Protein AF-A0A0W0R304-F1 (afdb_monomer_lite)

Organism: NCBI:txid45056

Foldseek 3Di:
DFAAAFLLNLLLLLVLLVVVLVVCVVVVNLALVVSLVSSVVVVCVLCVVDPPPRHDPVNVVLSNVLSVLQSCQFPNNVVDDPVPDDLVVLDDDPPPPPPVPDPPDDDDDDSSVVSVPPDDDDDDDDDDDDDDDDDDDDDDDDPPCCVVVVVVVVVVVVVVLVVLLVVLVVLVVVLLVVLVVCCVLVQPVVLSVVLVVLLVVLLVVLLVVLVVPQLVVQLVVCVVVVPPCSNVRSVVVSNSRSSNRSSVSSVVVLVVSQVVQLVVCVRALDSSRRRLLDQDPVLCVQCVVVQFAVSLLSSLSSLLVVLLPDDDDDPDPPPPNVVSNVVSSVVNSCSSNVVDQWDDRPSTIRGGGHDPPPPPPPPPPPPPPPPPPPDVPPDPDDDDDDPPDDD

Sequence (391 aa):
MAGKLTDKQYKDLYYGLLRHYQYCRERGINEYWQIRQELFAAVNTLLGERRFPGIKETEYANLYNAVEVFAKATPAGRTLKEETMPSSMLSYQPVTSSVQINNYYQSSLSRWDDFIFFTPRPIPYYPPVVVIDRSSNTSNDDKKKNDMFASLAILGLVLFAVAATGIAVYYLLKEISHNMERFTYNEGWFQAATSMCSMAAFAFASSWFCSAFLTSPLSTLAISLGMANPLSAAMFGVVCCSILGTAAATFIFTLIQQKMLKNSNPDALDANDPYRYIISPSQEEALEEKRINPVAVKLAIIALRAEMSEEQPMHRLWSWRTQVTKKNMDTIRKLKSGDLDEVKVGDLSFDCRKYDVVSSYTAYPAAYGQPPAYNPYSVPSAPPADSRFGI

Radius of gyration: 33.99 Å; chains: 1; bounding box: 77×42×149 Å

pLDDT: mean 71.1, std 19.63, range [30.75, 94.38]

Structure (mmCIF, N/CA/C/O backbone):
data_AF-A0A0W0R304-F1
#
_entry.id   AF-A0A0W0R304-F1
#
loop_
_atom_site.group_PDB
_atom_site.id
_atom_site.type_symbol
_atom_site.label_atom_id
_atom_site.label_alt_id
_atom_site.label_comp_id
_atom_site.label_asym_id
_atom_site.label_entity_id
_atom_site.label_seq_id
_atom_site.pdbx_PDB_ins_code
_atom_site.Cartn_x
_atom_site.Cartn_y
_atom_site.Cartn_z
_atom_site.occupancy
_atom_site.B_iso_or_equiv
_atom_site.auth_seq_id
_atom_site.auth_comp_id
_atom_site.auth_asym_id
_atom_site.auth_atom_id
_atom_site.pdbx_PDB_model_num
ATOM 1 N N . MET A 1 1 ? -3.200 21.854 13.510 1.00 39.00 1 MET A N 1
ATOM 2 C CA . MET A 1 1 ? -4.370 20.960 13.624 1.00 39.00 1 MET A CA 1
ATOM 3 C C . MET A 1 1 ? -4.231 20.190 14.923 1.00 39.00 1 MET A C 1
ATOM 5 O O . MET A 1 1 ? -3.388 19.313 15.000 1.00 39.00 1 MET A O 1
ATOM 9 N N . ALA A 1 2 ? -4.954 20.584 15.969 1.00 41.62 2 ALA A N 1
ATOM 10 C CA . ALA A 1 2 ? -4.955 19.879 17.249 1.00 41.62 2 ALA A CA 1
ATOM 11 C C . ALA A 1 2 ? -6.362 19.314 17.481 1.00 41.62 2 ALA A C 1
ATOM 13 O O . ALA A 1 2 ? -7.338 20.063 17.369 1.00 41.62 2 ALA A O 1
ATOM 14 N N . GLY A 1 3 ? -6.465 18.015 17.782 1.00 61.50 3 GLY A N 1
ATOM 15 C CA . GLY A 1 3 ? -7.657 17.477 18.436 1.00 61.50 3 GLY A CA 1
ATOM 16 C C . GLY A 1 3 ? -8.432 16.315 17.818 1.00 61.50 3 GLY A C 1
ATOM 17 O O . GLY A 1 3 ? -9.487 16.059 18.377 1.00 61.50 3 GLY A O 1
ATOM 18 N N . LYS A 1 4 ? -7.998 15.642 16.740 1.00 75.75 4 LYS A N 1
ATOM 19 C CA . LYS A 1 4 ? -8.629 14.394 16.236 1.00 75.75 4 LYS A CA 1
ATOM 20 C C . LYS A 1 4 ? -7.589 13.274 16.202 1.00 75.75 4 LYS A C 1
ATOM 22 O O . LYS A 1 4 ? -6.430 13.553 15.892 1.00 75.75 4 LYS A O 1
ATOM 27 N N . LEU A 1 5 ? -7.988 12.045 16.533 1.00 76.12 5 LEU A N 1
ATOM 28 C CA . LEU A 1 5 ? -7.108 10.880 16.405 1.00 76.12 5 LEU A CA 1
ATOM 29 C C . LEU A 1 5 ? -6.741 10.649 14.939 1.00 76.12 5 LEU A C 1
ATOM 31 O O . LEU A 1 5 ? -7.616 10.649 14.069 1.00 76.12 5 LEU A O 1
ATOM 35 N N . THR A 1 6 ? -5.454 10.454 14.670 1.00 81.06 6 THR A N 1
ATOM 36 C CA . THR A 1 6 ? -4.971 10.148 13.321 1.00 81.06 6 THR A CA 1
ATOM 37 C C . THR A 1 6 ? -5.108 8.661 13.008 1.00 81.06 6 THR A C 1
ATOM 39 O O . THR A 1 6 ? -5.156 7.821 13.908 1.00 81.06 6 THR A O 1
ATOM 42 N N . ASP A 1 7 ? -5.144 8.298 11.726 1.00 81.19 7 ASP A N 1
ATOM 43 C CA . ASP A 1 7 ? -5.278 6.892 11.324 1.00 81.19 7 ASP A CA 1
ATOM 44 C C . ASP A 1 7 ? -4.073 6.052 11.766 1.00 81.19 7 ASP A C 1
ATOM 46 O O . ASP A 1 7 ? -4.224 4.883 12.120 1.00 81.19 7 ASP A O 1
ATOM 50 N N . LYS A 1 8 ? -2.881 6.658 11.835 1.00 80.12 8 LYS A N 1
ATOM 51 C CA . LYS A 1 8 ? -1.712 6.041 12.467 1.00 80.12 8 LYS A CA 1
ATOM 52 C C . LYS A 1 8 ? -1.945 5.744 13.951 1.00 80.12 8 LYS A C 1
ATOM 54 O O . LYS A 1 8 ? -1.599 4.663 14.402 1.00 80.12 8 LYS A O 1
ATOM 59 N N . GLN A 1 9 ? -2.572 6.646 14.700 1.00 82.00 9 GLN A N 1
ATOM 60 C CA . GLN A 1 9 ? -2.874 6.413 16.117 1.00 82.00 9 GLN A CA 1
ATOM 61 C C . GLN A 1 9 ? -3.903 5.292 16.310 1.00 82.00 9 GLN A C 1
ATOM 63 O O . GLN A 1 9 ? -3.750 4.477 17.215 1.00 82.00 9 GLN A O 1
ATOM 68 N N . TYR A 1 10 ? -4.914 5.200 15.437 1.00 83.06 10 TYR A N 1
ATOM 69 C CA . TYR A 1 10 ? -5.845 4.064 15.425 1.00 83.06 10 TYR A CA 1
ATOM 70 C C . TYR A 1 10 ? -5.152 2.749 15.067 1.00 83.06 10 TYR A C 1
ATOM 72 O O . TYR A 1 10 ? -5.450 1.711 15.655 1.00 83.06 10 TYR A O 1
ATOM 80 N N . LYS A 1 11 ? -4.223 2.787 14.108 1.00 82.81 11 LYS A N 1
ATOM 81 C CA . LYS A 1 11 ? -3.404 1.636 13.729 1.00 82.81 11 LYS A CA 1
ATOM 82 C C . LYS A 1 11 ? -2.569 1.145 14.890 1.00 82.81 11 LYS A C 1
ATOM 84 O O . LYS A 1 11 ? -2.588 -0.050 15.166 1.00 82.81 11 LYS A O 1
ATOM 89 N N . ASP A 1 12 ? -1.855 2.064 15.532 1.00 80.50 12 ASP A N 1
ATOM 90 C CA . ASP A 1 12 ? -1.048 1.764 16.697 1.00 80.50 12 ASP A CA 1
ATOM 91 C C . ASP A 1 12 ? -1.978 1.147 17.736 1.00 80.50 12 ASP A C 1
ATOM 93 O O . ASP A 1 12 ? -1.832 -0.044 17.965 1.00 80.50 12 ASP A O 1
ATOM 97 N N . LEU A 1 13 ? -3.041 1.840 18.179 1.00 83.12 13 LEU A N 1
ATOM 98 C CA . LEU A 1 13 ? -4.051 1.318 19.116 1.00 83.12 13 LEU A CA 1
ATOM 99 C C . LEU A 1 13 ? -4.491 -0.124 18.803 1.00 83.12 13 LEU A C 1
ATOM 101 O O . LEU A 1 13 ? -4.466 -0.987 19.680 1.00 83.12 13 LEU A O 1
ATOM 105 N N . TYR A 1 14 ? -4.865 -0.404 17.555 1.00 86.00 14 TYR A N 1
ATOM 106 C CA . TYR A 1 14 ? -5.278 -1.737 17.128 1.00 86.00 14 TYR A CA 1
ATOM 107 C C . TYR A 1 14 ? -4.203 -2.801 17.383 1.00 86.00 14 TYR A C 1
ATOM 109 O O . TYR A 1 14 ? -4.509 -3.849 17.948 1.00 86.00 14 TYR A O 1
ATOM 117 N N . TYR A 1 15 ? -2.946 -2.556 16.999 1.00 82.19 15 TYR A N 1
ATOM 118 C CA . TYR A 1 15 ? -1.880 -3.555 17.142 1.00 82.19 15 TYR A CA 1
ATOM 119 C C . TYR A 1 15 ? -1.587 -3.915 18.599 1.00 82.19 15 TYR A C 1
ATOM 121 O O . TYR A 1 15 ? -1.247 -5.056 18.902 1.00 82.19 15 TYR A O 1
ATOM 129 N N . GLY A 1 16 ? -1.738 -2.969 19.516 1.00 78.38 16 GLY A N 1
ATOM 130 C CA . GLY A 1 16 ? -1.490 -3.199 20.940 1.00 78.38 16 GLY A CA 1
ATOM 131 C C . GLY A 1 16 ? -2.680 -3.846 21.618 1.00 78.38 16 GLY A C 1
ATOM 132 O O . GLY A 1 16 ? -2.467 -4.736 22.433 1.00 78.38 16 GLY A O 1
ATOM 133 N N . LEU A 1 17 ? -3.913 -3.509 21.217 1.00 84.75 17 LEU A N 1
ATOM 134 C CA . LEU A 1 17 ? -5.094 -4.279 21.617 1.00 84.75 17 LEU A CA 1
ATOM 135 C C . LEU A 1 17 ? -4.981 -5.730 21.137 1.00 84.75 17 LEU A C 1
ATOM 137 O O . LEU A 1 17 ? -5.192 -6.650 21.922 1.00 84.75 17 LEU A O 1
ATOM 141 N N . LEU A 1 18 ? -4.570 -5.943 19.882 1.00 85.94 18 LEU A N 1
ATOM 142 C CA . LEU A 1 18 ? -4.352 -7.271 19.312 1.00 85.94 18 LEU A CA 1
ATOM 143 C C . LEU A 1 18 ? -3.299 -8.061 20.086 1.00 85.94 18 LEU A C 1
ATOM 145 O O . LEU A 1 18 ? -3.546 -9.207 20.458 1.00 85.94 18 LEU A O 1
ATOM 149 N N . ARG A 1 19 ? -2.152 -7.445 20.372 1.00 82.06 19 ARG A N 1
ATOM 150 C CA . ARG A 1 19 ? -1.084 -8.086 21.139 1.00 82.06 19 ARG A CA 1
ATOM 151 C C . ARG A 1 19 ? -1.504 -8.394 22.572 1.00 82.06 19 ARG A C 1
ATOM 153 O O . ARG A 1 19 ? -1.221 -9.478 23.071 1.00 82.06 19 ARG A O 1
ATOM 160 N N . HIS A 1 20 ? -2.185 -7.462 23.235 1.00 81.00 20 HIS A N 1
ATOM 161 C CA . HIS A 1 20 ? -2.658 -7.668 24.600 1.00 81.00 20 HIS A CA 1
ATOM 162 C C . HIS A 1 20 ? -3.714 -8.776 24.655 1.00 81.00 20 HIS A C 1
ATOM 164 O O . HIS A 1 20 ? -3.663 -9.639 25.522 1.00 81.00 20 HIS A O 1
ATOM 170 N N . TYR A 1 21 ? -4.609 -8.831 23.669 1.00 85.12 21 TYR A N 1
ATOM 171 C CA . TYR A 1 21 ? -5.556 -9.928 23.513 1.00 85.12 21 TYR A CA 1
ATOM 172 C C . TYR A 1 21 ? -4.865 -11.282 23.282 1.00 85.12 21 TYR A C 1
ATOM 174 O O . TYR A 1 21 ? -5.250 -12.274 23.902 1.00 85.12 21 TYR A O 1
ATOM 182 N N . GLN A 1 22 ? -3.827 -11.341 22.440 1.00 85.44 22 GLN A N 1
ATOM 183 C CA . GLN A 1 22 ? -3.019 -12.556 22.264 1.00 85.44 22 GLN A CA 1
ATOM 184 C C . GLN A 1 22 ? -2.382 -12.996 23.590 1.00 85.44 22 GLN A C 1
ATOM 186 O O . GLN A 1 22 ? -2.481 -14.165 23.953 1.00 85.44 22 GLN A O 1
ATOM 191 N N . TYR A 1 23 ? -1.845 -12.053 24.366 1.00 82.19 23 TYR A N 1
ATOM 192 C CA . TYR A 1 23 ? -1.309 -12.318 25.702 1.00 82.19 23 TYR A CA 1
ATOM 193 C C . TYR A 1 23 ? -2.379 -12.822 26.691 1.00 82.19 23 TYR A C 1
ATOM 195 O O . TYR A 1 23 ? -2.139 -13.769 27.442 1.00 82.19 23 TYR A O 1
ATOM 203 N N . CYS A 1 24 ? -3.591 -12.256 26.673 1.00 80.31 24 CYS A N 1
ATOM 204 C CA . CYS A 1 24 ? -4.723 -12.770 27.451 1.00 80.31 24 CYS A CA 1
ATOM 205 C C . CYS A 1 24 ? -5.043 -14.227 27.079 1.00 80.31 24 CYS A C 1
ATOM 207 O O . CYS A 1 24 ? -5.206 -15.060 27.973 1.00 80.31 24 CYS A O 1
ATOM 209 N N . ARG A 1 25 ? -5.064 -14.561 25.779 1.00 84.56 25 ARG A N 1
ATOM 210 C CA . ARG A 1 25 ? -5.279 -15.943 25.314 1.00 84.56 25 ARG A CA 1
ATOM 211 C C . ARG A 1 25 ? -4.181 -16.893 25.781 1.00 84.56 25 ARG A C 1
ATOM 213 O O . ARG A 1 25 ? -4.497 -18.000 26.206 1.00 84.56 25 ARG A O 1
ATOM 220 N N . GLU A 1 26 ? -2.918 -16.475 25.730 1.00 84.50 26 GLU A N 1
ATOM 221 C CA . GLU A 1 26 ? -1.780 -17.270 26.218 1.00 84.50 26 GLU A CA 1
ATOM 222 C C . GLU A 1 26 ? -1.881 -17.559 27.724 1.00 84.50 26 GLU A C 1
ATOM 224 O O . GLU A 1 26 ? -1.523 -18.646 28.172 1.00 84.50 26 GLU A O 1
ATOM 229 N N . ARG A 1 27 ? -2.452 -16.629 28.502 1.00 84.19 27 ARG A N 1
ATOM 230 C CA . ARG A 1 27 ? -2.769 -16.816 29.931 1.00 84.19 27 ARG A CA 1
ATOM 231 C C . ARG A 1 27 ? -4.018 -17.668 30.189 1.00 84.19 27 ARG A C 1
ATOM 233 O O . ARG A 1 27 ? -4.353 -17.903 31.347 1.00 84.19 27 ARG A O 1
ATOM 240 N N . GLY A 1 28 ? -4.720 -18.112 29.146 1.00 85.62 28 GLY A N 1
ATOM 241 C CA . GLY A 1 28 ? -5.970 -18.867 29.260 1.00 85.62 28 GLY A CA 1
ATOM 242 C C . GLY A 1 28 ? -7.202 -18.014 29.583 1.00 85.62 28 GLY A C 1
ATOM 243 O O . GLY A 1 28 ? -8.251 -18.566 29.916 1.00 85.62 28 GLY A O 1
ATOM 244 N N . ILE A 1 29 ? -7.107 -16.685 29.475 1.00 82.38 29 ILE A N 1
ATOM 245 C CA . ILE A 1 29 ? -8.238 -15.772 29.664 1.00 82.38 29 ILE A CA 1
ATOM 246 C C . ILE A 1 29 ? -9.095 -15.812 28.394 1.00 82.38 29 ILE A C 1
ATOM 248 O O . ILE A 1 29 ? -8.733 -15.238 27.369 1.00 82.38 29 ILE A O 1
ATOM 252 N N . ASN A 1 30 ? -10.236 -16.498 28.469 1.00 82.88 30 ASN A N 1
ATOM 253 C CA . ASN A 1 30 ? -11.151 -16.684 27.335 1.00 82.88 30 ASN A CA 1
ATOM 254 C C . ASN A 1 30 ? -12.531 -16.045 27.551 1.00 82.88 30 ASN A C 1
ATOM 256 O O . ASN A 1 30 ? -13.340 -16.004 26.626 1.00 82.88 30 ASN A O 1
ATOM 260 N N . GLU A 1 31 ? -12.819 -15.553 28.756 1.00 83.06 31 GLU A N 1
ATOM 261 C CA . GLU A 1 31 ? -14.083 -14.881 29.046 1.00 83.06 31 GLU A CA 1
ATOM 262 C C . GLU A 1 31 ? -14.067 -13.441 28.539 1.00 83.06 31 GLU A C 1
ATOM 264 O O . GLU A 1 31 ? -13.150 -12.671 28.832 1.00 83.06 31 GLU A O 1
ATOM 269 N N . TYR A 1 32 ? -15.130 -13.052 27.833 1.00 84.69 32 TYR A N 1
ATOM 270 C CA . TYR A 1 32 ? -15.265 -11.710 27.269 1.00 84.69 32 TYR A CA 1
ATOM 271 C C . TYR A 1 32 ? -15.071 -10.605 28.308 1.00 84.69 32 TYR A C 1
ATOM 273 O O . TYR A 1 32 ? -14.347 -9.649 28.052 1.00 84.69 32 TYR A O 1
ATOM 281 N N . TRP A 1 33 ? -15.689 -10.731 29.487 1.00 82.12 33 TRP A N 1
ATOM 282 C CA . TRP A 1 33 ? -15.640 -9.690 30.515 1.00 82.12 33 TRP A CA 1
ATOM 283 C C . TRP A 1 33 ? -14.225 -9.453 31.039 1.00 82.12 33 TRP A C 1
ATOM 285 O O . TRP A 1 33 ? -13.836 -8.304 31.235 1.00 82.12 33 TRP A O 1
ATOM 295 N N . GLN A 1 34 ? -13.448 -10.524 31.201 1.00 79.69 34 GLN A N 1
ATOM 296 C CA . GLN A 1 34 ? -12.060 -10.448 31.649 1.00 79.69 34 GLN A CA 1
ATOM 297 C C . GLN A 1 34 ? -11.173 -9.825 30.564 1.00 79.69 34 GLN A C 1
ATOM 299 O O . GLN A 1 34 ? -10.414 -8.903 30.849 1.00 79.69 34 GLN A O 1
ATOM 304 N N . ILE A 1 35 ? -11.340 -10.252 29.304 1.00 80.56 35 ILE A N 1
ATOM 305 C CA . ILE A 1 35 ? -10.629 -9.675 28.150 1.00 80.56 35 ILE A CA 1
ATOM 306 C C . ILE A 1 35 ? -10.948 -8.183 28.021 1.00 80.56 35 ILE A C 1
ATOM 308 O O . ILE A 1 35 ? -10.048 -7.359 27.894 1.00 80.56 35 ILE A O 1
ATOM 312 N N . ARG A 1 36 ? -12.231 -7.815 28.089 1.00 84.06 36 ARG A N 1
ATOM 313 C CA . ARG A 1 36 ? -12.685 -6.427 28.011 1.00 84.06 36 ARG A CA 1
ATOM 314 C C . ARG A 1 36 ? -12.070 -5.588 29.128 1.00 84.06 36 ARG A C 1
ATOM 316 O O . ARG A 1 36 ? -11.518 -4.533 28.841 1.00 84.06 36 ARG A O 1
ATOM 323 N N . GLN A 1 37 ? -12.149 -6.033 30.381 1.00 80.69 37 GLN A N 1
ATOM 324 C CA . GLN A 1 37 ? -11.593 -5.285 31.513 1.00 80.69 37 GLN A CA 1
ATOM 325 C C . GLN A 1 37 ? -10.078 -5.091 31.399 1.00 80.69 37 GLN A C 1
ATOM 327 O O . GLN A 1 37 ? -9.621 -3.969 31.591 1.00 80.69 37 GLN A O 1
ATOM 332 N N . GLU A 1 38 ? -9.322 -6.131 31.034 1.00 79.75 38 GLU A N 1
ATOM 333 C CA . GLU A 1 38 ? -7.867 -6.048 30.821 1.00 79.75 38 GLU A CA 1
ATOM 334 C C . GLU A 1 38 ? -7.526 -5.054 29.693 1.00 79.75 38 GLU A C 1
ATOM 336 O O . GLU A 1 38 ? -6.700 -4.160 29.878 1.00 79.75 38 GLU A O 1
ATOM 341 N N . LEU A 1 39 ? -8.237 -5.107 28.557 1.00 82.50 39 LEU A N 1
ATOM 342 C CA . LEU A 1 39 ? -8.038 -4.165 27.446 1.00 82.50 39 LEU A CA 1
ATOM 343 C C . LEU A 1 39 ? -8.377 -2.715 27.835 1.00 82.50 39 LEU A C 1
ATOM 345 O O . LEU A 1 39 ? -7.619 -1.795 27.523 1.00 82.50 39 LEU A O 1
ATOM 349 N N . PHE A 1 40 ? -9.493 -2.491 28.534 1.00 80.62 40 PHE A N 1
ATOM 350 C CA . PHE A 1 40 ? -9.871 -1.160 29.022 1.00 80.62 40 PHE A CA 1
ATOM 351 C C . PHE A 1 40 ? -8.887 -0.638 30.074 1.00 80.62 40 PHE A C 1
ATOM 353 O O . PHE A 1 40 ? -8.553 0.546 30.053 1.00 80.62 40 PHE A O 1
ATOM 360 N N . ALA A 1 41 ? -8.409 -1.498 30.976 1.00 75.12 41 ALA A N 1
ATOM 361 C CA . ALA A 1 41 ? -7.401 -1.144 31.967 1.00 75.12 41 ALA A CA 1
ATOM 362 C C . ALA A 1 41 ? -6.084 -0.752 31.291 1.00 75.12 41 ALA A C 1
ATOM 364 O O . ALA A 1 41 ? -5.536 0.293 31.627 1.00 75.12 41 ALA A O 1
ATOM 365 N N . ALA A 1 42 ? -5.634 -1.517 30.291 1.00 75.62 42 ALA A N 1
ATOM 366 C CA . ALA A 1 42 ? -4.435 -1.216 29.513 1.00 75.62 42 ALA A CA 1
ATOM 367 C C . ALA A 1 42 ? -4.534 0.136 28.786 1.00 75.62 42 ALA A C 1
ATOM 369 O O . ALA A 1 42 ? -3.584 0.914 28.782 1.00 75.62 42 ALA A O 1
ATOM 370 N N . VAL A 1 43 ? -5.690 0.464 28.204 1.00 77.19 43 VAL A N 1
ATOM 371 C CA . VAL A 1 43 ? -5.892 1.781 27.580 1.00 77.19 43 VAL A CA 1
ATOM 372 C C . VAL A 1 43 ? -5.984 2.891 28.632 1.00 77.19 43 VAL A C 1
ATOM 374 O O . VAL A 1 43 ? -5.417 3.965 28.442 1.00 77.19 43 VAL A O 1
ATOM 377 N N . ASN A 1 44 ? -6.634 2.650 29.771 1.00 72.31 44 ASN A N 1
ATOM 378 C CA . ASN A 1 44 ? -6.748 3.635 30.847 1.00 72.31 44 ASN A CA 1
ATOM 379 C C . ASN A 1 44 ? -5.419 3.942 31.536 1.00 72.31 44 ASN A C 1
ATOM 381 O O . ASN A 1 44 ? -5.197 5.095 31.888 1.00 72.31 44 ASN A O 1
ATOM 385 N N . THR A 1 45 ? -4.531 2.966 31.727 1.00 68.25 45 THR A N 1
ATOM 386 C CA . THR A 1 45 ? -3.189 3.221 32.272 1.00 68.25 45 THR A CA 1
ATOM 387 C C . THR A 1 45 ? -2.371 4.082 31.314 1.00 68.25 45 THR A C 1
ATOM 389 O O . THR A 1 45 ? -1.778 5.073 31.740 1.00 68.25 45 THR A O 1
ATOM 392 N N . LEU A 1 46 ? -2.448 3.804 30.009 1.00 63.53 46 LEU A N 1
ATOM 393 C CA . LEU A 1 46 ? -1.819 4.625 28.970 1.00 63.53 46 LEU A CA 1
ATOM 394 C C . LEU A 1 46 ? -2.356 6.067 28.951 1.00 63.53 46 LEU A C 1
ATOM 396 O 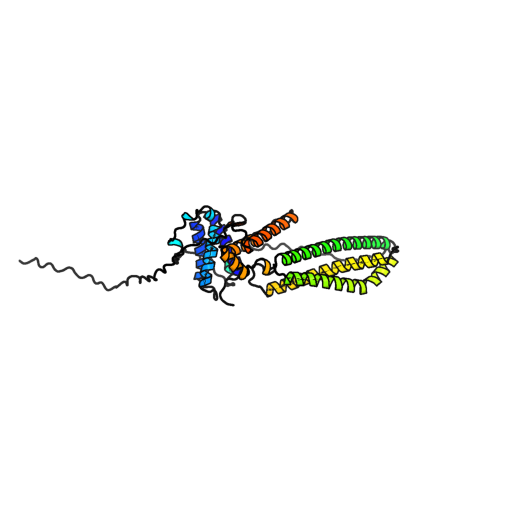O . LEU A 1 46 ? -1.586 7.017 28.814 1.00 63.53 46 LEU A O 1
ATOM 400 N N . LEU A 1 47 ? -3.671 6.248 29.109 1.00 65.69 47 LEU A N 1
ATOM 401 C CA . LEU A 1 47 ? -4.309 7.571 29.123 1.00 65.69 47 LEU A CA 1
ATOM 402 C C . LEU A 1 47 ? -4.124 8.316 30.456 1.00 65.69 47 LEU A C 1
ATOM 404 O O . LEU A 1 47 ? -4.054 9.548 30.470 1.00 65.69 47 LEU A O 1
ATOM 408 N N . GLY A 1 48 ? -4.075 7.580 31.568 1.00 51.75 48 GLY A N 1
ATOM 409 C CA . GLY A 1 48 ? -4.067 8.087 32.938 1.00 51.75 48 GLY A CA 1
ATOM 410 C C . GLY A 1 48 ? -2.711 8.618 33.386 1.00 51.75 48 GLY A C 1
ATOM 411 O O . GLY A 1 48 ? -2.662 9.618 34.099 1.00 51.75 48 GLY A O 1
ATOM 412 N N . GLU A 1 49 ? -1.609 8.021 32.926 1.00 49.84 49 GLU A N 1
ATOM 413 C CA . GLU A 1 49 ? -0.273 8.508 33.281 1.00 49.84 49 GLU A CA 1
ATOM 414 C C . GLU A 1 49 ? 0.091 9.801 32.540 1.00 49.84 49 GLU A C 1
ATOM 416 O O . GLU A 1 49 ? 0.775 10.660 33.103 1.00 49.84 49 GLU A O 1
ATOM 421 N N . ARG A 1 50 ? -0.376 9.986 31.294 1.00 48.31 50 ARG A N 1
ATOM 422 C CA . ARG A 1 50 ? -0.160 11.206 30.496 1.00 48.31 50 ARG A CA 1
ATOM 423 C C . ARG A 1 50 ? -1.277 11.371 29.461 1.00 48.31 50 ARG A C 1
ATOM 425 O O . ARG A 1 50 ? -1.159 10.830 28.366 1.00 48.31 50 ARG A O 1
ATOM 432 N N . ARG A 1 51 ? -2.305 12.188 29.755 1.00 54.03 51 ARG A N 1
ATOM 433 C CA . ARG A 1 51 ? -3.275 12.673 28.744 1.00 54.03 51 ARG A CA 1
ATOM 434 C C . ARG A 1 51 ? -2.500 13.052 27.482 1.00 54.03 51 ARG A C 1
ATOM 436 O O . ARG A 1 51 ? -1.625 13.917 27.565 1.00 54.03 51 ARG A O 1
ATOM 443 N N . PHE A 1 52 ? -2.771 12.400 26.349 1.00 56.09 52 PHE A N 1
ATOM 444 C CA . PHE A 1 52 ? -2.086 12.704 25.093 1.00 56.09 52 PHE A CA 1
ATOM 445 C C . PHE A 1 52 ? -2.232 14.208 24.816 1.00 56.09 52 PHE A C 1
ATOM 447 O O . PHE A 1 52 ? -3.356 14.677 24.601 1.00 56.09 52 PHE A O 1
ATOM 454 N N . PRO A 1 53 ? -1.145 15.001 24.871 1.00 54.28 53 PRO A N 1
ATOM 455 C CA . PRO A 1 53 ? -1.284 16.440 24.744 1.00 54.28 53 PRO A CA 1
ATOM 456 C C . PRO A 1 53 ? -1.782 16.761 23.339 1.00 54.28 53 PRO A C 1
ATOM 458 O O . PRO A 1 53 ? -1.156 16.388 22.350 1.00 54.28 53 PRO A O 1
ATOM 461 N N . GLY A 1 54 ? -2.929 17.435 23.271 1.00 61.12 54 GLY A N 1
ATOM 462 C CA . GLY A 1 54 ? -3.558 17.844 22.018 1.00 61.12 54 GLY A CA 1
ATOM 463 C C . GLY A 1 54 ? -4.706 16.960 21.521 1.00 61.12 54 GLY A C 1
ATOM 464 O O . GLY A 1 54 ? -5.246 17.286 20.467 1.00 61.12 54 GLY A O 1
ATOM 465 N N . ILE A 1 55 ? -5.116 15.906 22.242 1.00 67.19 55 ILE A N 1
ATOM 466 C CA . ILE A 1 55 ? -6.360 15.162 21.955 1.00 67.19 55 ILE A CA 1
ATOM 467 C C . ILE A 1 55 ? -7.535 15.817 22.700 1.00 67.19 55 ILE A C 1
ATOM 469 O O . ILE A 1 55 ? -7.439 16.083 23.899 1.00 67.19 55 ILE A O 1
ATOM 473 N N . LYS A 1 56 ? -8.639 16.098 21.994 1.00 74.62 56 LYS A N 1
ATOM 474 C CA . LYS A 1 56 ? -9.858 16.676 22.588 1.00 74.62 56 LYS A CA 1
ATOM 475 C C . LYS A 1 56 ? -10.574 15.647 23.457 1.00 74.62 56 LYS A C 1
ATOM 477 O O . LYS A 1 56 ? -10.573 14.468 23.128 1.00 74.62 56 LYS A O 1
ATOM 482 N N . GLU A 1 57 ? -11.259 16.098 24.505 1.00 67.94 57 GLU A N 1
ATOM 483 C CA . GLU A 1 57 ? -12.069 15.229 25.378 1.00 67.94 57 GLU A CA 1
ATOM 484 C C . GLU A 1 57 ? -13.098 14.393 24.595 1.00 67.94 57 GLU A C 1
ATOM 486 O O . GLU A 1 57 ? -13.304 13.221 24.894 1.00 67.94 57 GLU A O 1
ATOM 491 N N . THR A 1 58 ? -13.647 14.947 23.512 1.00 70.75 58 THR A N 1
ATOM 492 C CA . THR A 1 58 ? -14.585 14.258 22.612 1.00 70.75 58 THR A CA 1
ATOM 493 C C . THR A 1 58 ? -13.981 13.046 21.897 1.00 70.75 58 THR A C 1
ATOM 495 O O . THR A 1 58 ? -14.703 12.118 21.555 1.00 70.75 58 THR A O 1
ATOM 498 N N . GLU A 1 59 ? -12.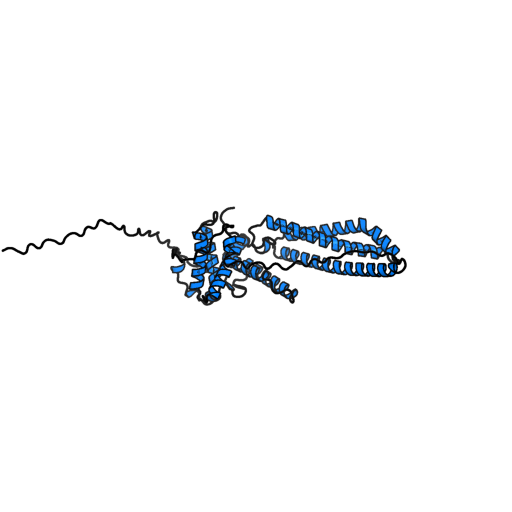663 13.010 21.690 1.00 77.81 59 GLU A N 1
ATOM 499 C CA . GLU A 1 59 ? -11.979 11.888 21.032 1.00 77.81 59 GLU A CA 1
ATOM 500 C C . GLU A 1 59 ? -11.689 10.723 21.984 1.00 77.81 59 GLU A C 1
ATOM 502 O O . GLU A 1 59 ? -11.479 9.599 21.533 1.00 77.81 59 GLU A O 1
ATOM 507 N N . TYR A 1 60 ? -11.718 10.943 23.303 1.00 75.38 60 TYR A N 1
ATOM 508 C CA . TYR A 1 60 ? -11.575 9.843 24.261 1.00 75.38 60 TYR A CA 1
ATOM 509 C C . TYR A 1 60 ? -12.762 8.881 24.163 1.00 75.38 60 TYR A C 1
ATOM 511 O O . TYR A 1 60 ? -12.577 7.670 24.251 1.00 75.38 60 TYR A O 1
ATOM 519 N N . ALA A 1 61 ? -13.964 9.394 23.879 1.00 76.31 61 ALA A N 1
ATOM 520 C CA . ALA A 1 61 ? -15.124 8.558 23.584 1.00 76.31 61 ALA A CA 1
ATOM 521 C C . ALA A 1 61 ? -14.878 7.643 22.369 1.00 76.31 61 ALA A C 1
ATOM 523 O O . ALA A 1 61 ? -15.246 6.470 22.402 1.00 76.31 61 ALA A O 1
ATOM 524 N N . ASN A 1 62 ? -14.183 8.137 21.336 1.00 79.88 62 ASN A N 1
ATOM 525 C CA . ASN A 1 62 ? -13.820 7.340 20.161 1.00 79.88 62 ASN A CA 1
ATOM 526 C C . ASN A 1 62 ? -12.790 6.248 20.491 1.00 79.88 62 ASN A C 1
ATOM 528 O O . ASN A 1 62 ? -12.899 5.143 19.964 1.00 79.88 62 ASN A O 1
ATOM 532 N N . LEU A 1 63 ? -11.831 6.516 21.389 1.00 79.88 63 LEU A N 1
ATOM 533 C CA . LEU A 1 63 ? -10.888 5.498 21.880 1.00 79.88 63 LEU A CA 1
ATOM 534 C C . LEU A 1 63 ? -11.609 4.379 22.625 1.00 79.88 63 LEU A C 1
ATOM 536 O O . LEU A 1 63 ? -11.386 3.208 22.337 1.00 79.88 63 LEU A O 1
ATOM 540 N N . TYR A 1 64 ? -12.500 4.724 23.553 1.00 81.81 64 TYR A N 1
ATOM 541 C CA . TYR A 1 64 ? -13.261 3.721 24.294 1.00 81.81 64 TYR A CA 1
ATOM 542 C C . TYR A 1 64 ? -14.196 2.924 23.387 1.00 81.81 64 TYR A C 1
ATOM 544 O O . TYR A 1 64 ? -14.283 1.705 23.522 1.00 81.81 64 TYR A O 1
ATOM 552 N N . ASN A 1 65 ? -14.829 3.585 22.415 1.00 82.12 65 ASN A N 1
ATOM 553 C CA . ASN A 1 65 ? -15.604 2.912 21.378 1.00 82.12 65 ASN A CA 1
ATOM 554 C C . ASN A 1 65 ? -14.724 1.941 20.569 1.00 82.12 65 ASN A C 1
ATOM 556 O O . ASN A 1 65 ? -15.123 0.810 20.324 1.00 82.12 65 ASN A O 1
ATOM 560 N N . ALA A 1 66 ? -13.495 2.330 20.217 1.00 84.75 66 ALA A N 1
ATOM 561 C CA . ALA A 1 66 ? -12.561 1.455 19.512 1.00 84.75 66 ALA A CA 1
ATOM 562 C C . ALA A 1 66 ? -12.191 0.202 20.331 1.00 84.75 66 ALA A C 1
ATOM 564 O O . ALA A 1 66 ? -12.167 -0.901 19.782 1.00 84.75 66 ALA A O 1
ATOM 565 N N . VAL A 1 67 ? -11.956 0.344 21.641 1.00 85.62 67 VAL A N 1
ATOM 566 C CA . VAL A 1 67 ? -11.703 -0.798 22.543 1.00 85.62 67 VAL A CA 1
ATOM 567 C C . VAL A 1 67 ? -12.918 -1.716 22.622 1.00 85.62 67 VAL A C 1
ATOM 569 O O . VAL A 1 67 ? -12.779 -2.933 22.528 1.00 85.62 67 VAL A O 1
ATOM 572 N N . GLU A 1 68 ? -14.110 -1.139 22.762 1.00 85.50 68 GLU A N 1
ATOM 573 C CA . GLU A 1 68 ? -15.366 -1.881 22.831 1.00 85.50 68 GLU A CA 1
ATOM 574 C C . GLU A 1 68 ? -15.612 -2.684 21.549 1.00 85.50 68 GLU A C 1
ATOM 576 O O . GLU A 1 68 ? -15.870 -3.887 21.606 1.00 85.50 68 GLU A O 1
ATOM 581 N N . VAL A 1 69 ? -15.467 -2.041 20.387 1.00 86.12 69 VAL A N 1
ATOM 582 C CA . VAL A 1 69 ? -15.588 -2.694 19.080 1.00 86.12 69 VAL A CA 1
ATOM 583 C C . VAL A 1 69 ? -14.572 -3.826 18.946 1.00 86.12 69 VAL A C 1
ATOM 585 O O . VAL A 1 69 ? -14.933 -4.928 18.533 1.00 86.12 69 VAL A O 1
ATOM 588 N N . PHE A 1 70 ? -13.314 -3.592 19.329 1.00 87.69 70 PHE A N 1
ATOM 589 C CA . PHE A 1 70 ? -12.283 -4.625 19.281 1.00 87.69 70 PHE A CA 1
ATOM 590 C C . PHE A 1 70 ? -12.632 -5.819 20.182 1.00 87.69 70 PHE A C 1
ATOM 592 O O . PHE A 1 70 ? -12.561 -6.966 19.743 1.00 87.69 70 PHE A O 1
ATOM 599 N N . ALA A 1 71 ? -13.055 -5.567 21.425 1.00 86.19 71 ALA A N 1
ATOM 600 C CA . ALA A 1 71 ? -13.435 -6.616 22.366 1.00 86.19 71 ALA A CA 1
ATOM 601 C C . ALA A 1 71 ? -14.615 -7.448 21.838 1.00 86.19 71 ALA A C 1
ATOM 603 O O . ALA A 1 71 ? -14.574 -8.678 21.909 1.00 86.19 71 ALA A O 1
ATOM 604 N N . LYS A 1 72 ? -15.638 -6.803 21.258 1.00 86.06 72 LYS A N 1
ATOM 605 C CA . LYS A 1 72 ? -16.775 -7.493 20.619 1.00 86.06 72 LYS A CA 1
ATOM 606 C C . LYS A 1 72 ? -16.348 -8.326 19.411 1.00 86.06 72 LYS A C 1
ATOM 608 O O . LYS A 1 72 ? -16.910 -9.395 19.189 1.00 86.06 72 LYS A O 1
ATOM 613 N N . ALA A 1 73 ? -15.324 -7.885 18.679 1.00 85.81 73 ALA A N 1
ATOM 614 C CA . ALA A 1 73 ? -14.835 -8.606 17.509 1.00 85.81 73 ALA A CA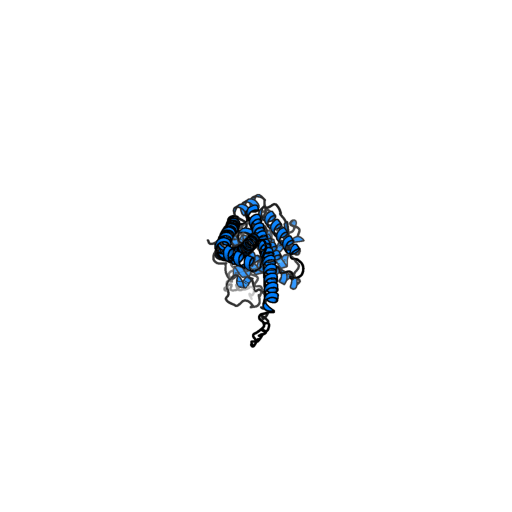 1
ATOM 615 C C . ALA A 1 73 ? -14.134 -9.937 17.839 1.00 85.81 73 ALA A C 1
ATOM 617 O O . ALA A 1 73 ? -14.026 -10.824 16.979 1.00 85.81 73 ALA A O 1
ATOM 618 N N . THR A 1 74 ? -13.676 -10.105 19.084 1.00 87.69 74 THR A N 1
ATOM 619 C CA . THR A 1 74 ? -13.069 -11.355 19.560 1.00 87.69 74 THR A CA 1
ATOM 620 C C . THR A 1 74 ? -14.073 -12.521 19.546 1.00 87.69 74 THR A C 1
ATOM 622 O O . THR A 1 74 ? -15.279 -12.302 19.664 1.00 87.69 74 THR A O 1
ATOM 625 N N . PRO A 1 75 ? -13.623 -13.787 19.449 1.00 85.62 75 PRO A N 1
ATOM 626 C CA . PRO A 1 75 ? -14.500 -14.957 19.531 1.00 85.62 75 PRO A CA 1
ATOM 627 C C . PRO A 1 75 ? -15.375 -14.970 20.790 1.00 85.62 75 PRO A C 1
ATOM 629 O O . PRO A 1 75 ? -16.537 -15.356 20.712 1.00 85.62 75 PRO A O 1
ATOM 632 N N . ALA A 1 76 ? -14.834 -14.511 21.924 1.00 82.75 76 ALA A N 1
ATOM 633 C CA . ALA A 1 76 ? -15.557 -14.404 23.188 1.00 82.75 76 ALA A CA 1
ATOM 634 C C . ALA A 1 76 ? -16.649 -13.321 23.156 1.00 82.75 76 ALA A C 1
ATOM 636 O O . ALA A 1 76 ? -17.690 -13.479 23.782 1.00 82.75 76 ALA A O 1
ATOM 637 N N . GLY A 1 77 ? -16.424 -12.229 22.421 1.00 78.81 77 GLY A N 1
ATOM 638 C CA . GLY A 1 77 ? -17.421 -11.177 22.226 1.00 78.81 77 GLY A CA 1
ATOM 639 C C . GLY A 1 77 ? -18.581 -11.610 21.336 1.00 78.81 77 GLY A C 1
ATOM 640 O O . GLY A 1 77 ? -19.725 -11.271 21.618 1.00 78.81 77 GLY A O 1
ATOM 641 N N . ARG A 1 78 ? -18.314 -12.427 20.313 1.00 78.81 78 ARG A N 1
ATOM 642 C CA . ARG A 1 78 ? -19.344 -12.900 19.371 1.00 78.81 78 ARG A CA 1
ATOM 643 C C . ARG A 1 78 ? -20.365 -13.856 19.972 1.00 78.81 78 ARG A C 1
ATOM 645 O O . ARG A 1 78 ? -21.464 -13.982 19.443 1.00 78.81 78 ARG A O 1
ATOM 652 N N . THR A 1 79 ? -19.999 -14.585 21.021 1.00 76.31 79 THR A N 1
ATOM 653 C CA . THR A 1 79 ? -20.916 -15.529 21.674 1.00 76.31 79 THR A CA 1
ATOM 654 C C . THR A 1 79 ? -21.915 -14.833 22.595 1.00 76.31 79 THR A C 1
ATOM 656 O O . THR A 1 79 ? -22.892 -15.459 23.009 1.00 76.31 79 THR A O 1
ATOM 659 N N . LEU A 1 80 ? -21.714 -13.546 22.897 1.00 71.69 80 LEU A N 1
ATOM 660 C CA . LEU A 1 80 ? -22.653 -12.761 23.687 1.00 71.69 80 LEU A CA 1
ATOM 661 C C . LEU A 1 80 ? -23.823 -12.302 22.822 1.00 71.69 80 LEU A C 1
ATOM 663 O O . LEU A 1 80 ? -23.649 -11.591 21.836 1.00 71.69 80 LEU A O 1
ATOM 667 N N . LYS A 1 81 ? -25.038 -12.677 23.230 1.00 60.28 81 LYS A N 1
ATOM 668 C CA . LYS A 1 81 ? -26.259 -12.083 22.683 1.00 60.28 81 LYS A CA 1
ATOM 669 C C . LYS A 1 81 ? -26.376 -10.641 23.179 1.00 60.28 81 LYS A C 1
ATOM 671 O O . LYS A 1 81 ? -26.173 -10.369 24.364 1.00 60.28 81 LYS A O 1
ATOM 676 N N . GLU A 1 82 ? -26.736 -9.733 22.281 1.00 55.97 82 GLU A N 1
ATOM 677 C CA . GLU A 1 82 ? -26.833 -8.289 22.547 1.00 55.97 82 GLU A CA 1
ATOM 678 C C . GLU A 1 82 ? -27.757 -7.934 23.720 1.00 55.97 82 GLU A C 1
ATOM 680 O O . GLU A 1 82 ? -27.491 -6.983 24.449 1.00 55.97 82 GLU A O 1
ATOM 685 N N . GLU A 1 83 ? -28.780 -8.753 23.976 1.00 45.53 83 GLU A N 1
ATOM 686 C CA . GLU A 1 83 ? -29.749 -8.578 25.069 1.00 45.53 83 GLU A CA 1
ATOM 687 C C . GLU A 1 83 ? -29.144 -8.713 26.479 1.00 45.53 83 GLU A C 1
ATOM 689 O O . GLU A 1 83 ? -29.765 -8.308 27.458 1.00 45.53 83 GLU A O 1
ATOM 694 N N . THR A 1 84 ? -27.931 -9.262 26.607 1.00 48.44 84 THR A N 1
ATOM 695 C CA . THR A 1 84 ? -27.264 -9.480 27.905 1.00 48.44 84 THR A CA 1
ATOM 696 C C . THR A 1 84 ? -26.269 -8.390 28.302 1.00 48.44 84 THR A C 1
ATOM 698 O O . THR A 1 84 ? -25.603 -8.540 29.325 1.00 48.44 84 THR A O 1
ATOM 701 N N . MET A 1 85 ? -26.151 -7.292 27.547 1.00 45.59 85 MET A N 1
ATOM 702 C CA . MET A 1 85 ? -25.314 -6.157 27.953 1.00 45.59 85 MET A CA 1
ATOM 703 C C . MET A 1 85 ? -26.064 -5.276 28.963 1.00 45.59 85 MET A C 1
ATOM 705 O O . MET A 1 85 ? -27.020 -4.602 28.587 1.00 45.59 85 MET A O 1
ATOM 709 N N . PRO A 1 86 ? -25.672 -5.247 30.250 1.00 45.69 86 PRO A N 1
ATOM 710 C CA . PRO A 1 86 ? -26.384 -4.440 31.229 1.00 45.69 86 PRO A CA 1
ATOM 711 C C . PRO A 1 86 ? -26.171 -2.943 30.957 1.00 45.69 86 PRO A C 1
ATOM 713 O O . PRO A 1 86 ? -25.040 -2.458 30.887 1.00 45.69 86 PRO A O 1
ATOM 716 N N . SER A 1 87 ? -27.273 -2.192 30.858 1.00 40.00 87 SER A N 1
ATOM 717 C CA . SER A 1 87 ? -27.298 -0.743 30.587 1.00 40.00 87 SER A CA 1
ATOM 718 C C . SER A 1 87 ? -26.525 0.106 31.609 1.00 40.00 87 SER A C 1
ATOM 720 O O . SER A 1 87 ? -26.139 1.233 31.310 1.00 40.00 87 SER A O 1
ATOM 722 N N . SER A 1 88 ? -26.235 -0.435 32.797 1.00 40.31 88 SER A N 1
ATOM 723 C CA . SER A 1 88 ? -25.381 0.186 33.820 1.00 40.31 88 SER A CA 1
ATOM 724 C C . SER A 1 88 ? -23.892 0.251 33.445 1.00 40.31 88 SER A C 1
ATOM 726 O O . SER A 1 88 ? -23.113 0.884 34.153 1.00 40.31 88 SER A O 1
ATOM 728 N N . MET A 1 89 ? -23.472 -0.370 32.336 1.00 41.47 89 MET A N 1
ATOM 729 C CA . MET A 1 89 ? -22.072 -0.401 31.887 1.00 41.47 89 MET A CA 1
ATOM 730 C C . MET A 1 89 ? -21.682 0.717 30.906 1.00 41.47 89 MET A C 1
ATOM 732 O O . MET A 1 89 ? -20.507 0.833 30.558 1.00 41.47 89 MET A O 1
ATOM 736 N N . LEU A 1 90 ? -22.636 1.559 30.489 1.00 41.78 90 LEU A N 1
ATOM 737 C CA . LEU A 1 90 ? -22.383 2.785 29.712 1.00 41.78 90 LEU A CA 1
ATOM 738 C C . LEU A 1 90 ? -22.042 3.995 30.590 1.00 41.78 90 LEU A C 1
ATOM 740 O O . LEU A 1 90 ? -21.432 4.959 30.123 1.00 41.78 90 LEU A O 1
ATOM 744 N N . SER A 1 91 ? -22.380 3.936 31.880 1.00 38.81 91 SER A N 1
ATOM 745 C CA . SER A 1 91 ? -21.937 4.915 32.867 1.00 38.81 91 SER A CA 1
ATOM 746 C C . SER A 1 91 ? -20.543 4.548 33.376 1.00 38.81 91 SER A C 1
ATOM 748 O O . SER A 1 91 ? -20.375 3.687 34.236 1.00 38.81 91 SER A O 1
ATOM 750 N N . TYR A 1 92 ? -19.538 5.211 32.814 1.00 40.28 92 TYR A N 1
ATOM 751 C CA . TYR A 1 92 ? -18.147 5.169 33.254 1.00 40.28 92 TYR A CA 1
ATOM 752 C C . TYR A 1 92 ? -18.019 5.584 34.730 1.00 40.28 92 TYR A C 1
ATOM 754 O O . TYR A 1 92 ? -18.375 6.704 35.097 1.00 40.28 92 TYR A O 1
ATOM 762 N N . GLN A 1 93 ? -17.444 4.716 35.562 1.00 32.19 93 GLN A N 1
ATOM 763 C CA . GLN A 1 93 ? -16.718 5.135 36.759 1.00 32.19 93 GLN A CA 1
ATOM 764 C C . GLN A 1 93 ? -15.270 4.656 36.608 1.00 32.19 93 GLN A C 1
ATOM 766 O O . GLN A 1 93 ? -15.058 3.464 36.372 1.00 32.19 93 GLN A O 1
ATOM 771 N N . PRO A 1 94 ? -14.265 5.546 36.705 1.00 32.62 94 PRO A N 1
ATOM 772 C CA . PRO A 1 94 ? -12.874 5.128 36.716 1.00 32.62 94 PRO A CA 1
ATOM 773 C C . PRO A 1 94 ? -12.645 4.322 37.993 1.00 32.62 94 PRO A C 1
ATOM 775 O O . PRO A 1 94 ? -12.522 4.880 39.080 1.00 32.62 94 PRO A O 1
ATOM 778 N N . VAL A 1 95 ? -12.615 2.997 37.877 1.00 33.06 95 VAL A N 1
ATOM 779 C CA . VAL A 1 95 ? -12.181 2.148 38.981 1.00 33.06 95 VAL A CA 1
ATOM 780 C C . VAL A 1 95 ? -10.670 2.315 39.077 1.00 33.06 95 VAL A C 1
ATOM 782 O O . VAL A 1 95 ? -9.909 1.711 38.326 1.00 33.06 95 VAL A O 1
ATOM 785 N N . THR A 1 96 ? -10.224 3.165 39.999 1.00 30.75 96 THR A N 1
ATOM 786 C CA . THR A 1 96 ? -8.839 3.197 40.474 1.00 30.75 96 THR A CA 1
ATOM 787 C C . THR A 1 96 ? -8.591 1.963 41.337 1.00 30.75 96 THR A C 1
ATOM 789 O O . THR A 1 96 ? -8.371 2.059 42.541 1.00 30.75 96 THR A O 1
ATOM 792 N N . SER A 1 97 ? -8.672 0.774 40.747 1.00 31.23 97 SER A N 1
ATOM 793 C CA . SER A 1 97 ? -8.038 -0.397 41.332 1.00 31.23 97 SER A CA 1
ATOM 794 C C . SER A 1 97 ? -6.574 -0.308 40.943 1.00 31.23 97 SER A C 1
ATOM 796 O O . SER A 1 97 ? -6.233 -0.449 39.768 1.00 31.23 97 SER A O 1
ATOM 798 N N . SER A 1 98 ? -5.713 -0.035 41.919 1.00 31.52 98 SER A N 1
ATOM 799 C CA . SER A 1 98 ? -4.273 -0.204 41.782 1.00 31.52 98 SER A CA 1
ATOM 800 C C . SER A 1 98 ? -3.987 -1.687 41.546 1.00 31.52 98 SER A C 1
ATOM 802 O O . SER A 1 98 ? -3.702 -2.439 42.479 1.00 31.52 98 SER A O 1
ATOM 804 N N . VAL A 1 99 ? -4.113 -2.133 40.298 1.00 34.19 99 VAL A N 1
ATOM 805 C CA . VAL A 1 99 ? -3.478 -3.368 39.859 1.00 34.19 99 VAL A CA 1
ATOM 806 C C . VAL A 1 99 ? -1.987 -3.112 40.040 1.00 34.19 99 VAL A C 1
ATOM 808 O O . VAL A 1 99 ? -1.448 -2.170 39.459 1.00 34.19 99 VAL A O 1
ATOM 811 N N . GLN A 1 100 ? -1.334 -3.881 40.912 1.00 31.28 100 GLN A N 1
ATOM 812 C CA . GLN A 1 100 ? 0.122 -3.879 41.028 1.00 31.28 100 GLN A CA 1
ATOM 813 C C . GLN A 1 100 ? 0.696 -4.400 39.708 1.00 31.28 100 GLN A C 1
ATOM 815 O O . GLN A 1 100 ? 0.925 -5.593 39.526 1.00 31.28 100 GLN A O 1
ATOM 820 N N . ILE A 1 101 ? 0.884 -3.494 38.756 1.00 39.34 101 ILE A N 1
ATOM 821 C CA . ILE A 1 101 ? 1.645 -3.753 37.547 1.00 39.34 101 ILE A CA 1
ATOM 822 C C . ILE A 1 101 ? 3.106 -3.675 37.981 1.00 39.34 101 ILE A C 1
ATOM 824 O O . ILE A 1 101 ? 3.610 -2.605 38.318 1.00 39.34 101 ILE A O 1
ATOM 828 N N . ASN A 1 102 ? 3.766 -4.831 38.051 1.00 31.78 102 ASN A N 1
ATOM 829 C CA . ASN A 1 102 ? 5.188 -4.914 38.361 1.00 31.78 102 ASN A CA 1
ATOM 830 C C . ASN A 1 102 ? 5.988 -3.973 37.447 1.00 31.78 102 ASN A C 1
ATOM 832 O O . ASN A 1 102 ? 5.796 -3.968 36.231 1.00 31.78 102 ASN A O 1
ATOM 836 N N . ASN A 1 103 ? 6.883 -3.202 38.068 1.00 32.88 103 ASN A N 1
ATOM 837 C CA . ASN A 1 103 ? 7.794 -2.216 37.485 1.00 32.88 103 ASN A CA 1
ATOM 838 C C . ASN A 1 103 ? 8.598 -2.756 36.281 1.00 32.88 103 ASN A C 1
ATOM 840 O O . ASN A 1 103 ? 9.759 -3.131 36.428 1.00 32.88 103 ASN A O 1
ATOM 844 N N . TYR A 1 104 ? 8.002 -2.767 35.089 1.00 33.06 104 TYR A N 1
ATOM 845 C CA . TYR A 1 104 ? 8.671 -3.123 33.828 1.00 33.06 104 TYR A CA 1
ATOM 846 C C . TYR A 1 104 ? 8.801 -1.947 32.845 1.00 33.06 104 TYR A C 1
ATOM 848 O O . TYR A 1 104 ? 9.414 -2.097 31.790 1.00 33.06 104 TYR A O 1
ATOM 856 N N . TYR A 1 105 ? 8.279 -0.766 33.186 1.00 37.16 105 TYR A N 1
ATOM 857 C CA . TYR A 1 105 ? 8.175 0.373 32.271 1.00 37.16 105 TYR A CA 1
ATOM 858 C C . TYR A 1 105 ? 9.092 1.513 32.706 1.00 37.16 105 TYR A C 1
ATOM 860 O O . TYR A 1 105 ? 8.695 2.424 33.428 1.00 37.16 105 TYR A O 1
ATOM 868 N N . GLN A 1 106 ? 10.349 1.464 32.269 1.00 33.62 106 GLN A N 1
ATOM 869 C CA . GLN A 1 106 ? 11.223 2.627 32.360 1.00 33.62 106 GLN A CA 1
ATOM 870 C C . GLN A 1 106 ? 12.229 2.641 31.206 1.00 33.62 106 GLN A C 1
ATOM 872 O O . GLN A 1 106 ? 13.347 2.153 31.328 1.00 33.62 106 GLN A O 1
ATOM 877 N N . SER A 1 107 ? 11.853 3.238 30.073 1.00 34.53 107 SER A N 1
ATOM 878 C CA . SER A 1 107 ? 12.845 3.861 29.191 1.00 34.53 107 SER A CA 1
ATOM 879 C C . SER A 1 107 ? 12.220 4.934 28.307 1.00 34.53 107 SER A C 1
ATOM 881 O O . SER A 1 107 ? 11.165 4.746 27.721 1.00 34.53 107 SER A O 1
ATOM 883 N N . SER A 1 108 ? 12.900 6.070 28.234 1.00 38.16 108 SER A N 1
ATOM 884 C CA . SER A 1 108 ? 12.504 7.317 27.590 1.00 38.16 108 SER A CA 1
ATOM 885 C C . SER A 1 108 ? 12.598 7.278 26.058 1.00 38.16 108 SER A C 1
ATOM 887 O O . SER A 1 108 ? 13.550 7.815 25.486 1.00 38.16 108 SER A O 1
ATOM 889 N N . LEU A 1 109 ? 11.610 6.696 25.382 1.00 37.72 109 LEU A N 1
ATOM 890 C CA . LEU A 1 109 ? 11.412 6.845 23.935 1.00 37.72 109 LEU A CA 1
ATOM 891 C C . LEU A 1 109 ? 9.968 7.285 23.644 1.00 37.72 109 LEU A C 1
ATOM 893 O O . LEU A 1 109 ? 9.163 7.433 24.557 1.00 37.72 109 LEU A O 1
ATOM 897 N N . SER A 1 110 ? 9.686 7.701 22.410 1.00 46.19 110 SER A N 1
ATOM 898 C CA . SER A 1 110 ? 8.505 8.515 22.105 1.00 46.19 110 SER A CA 1
ATOM 899 C C . SER A 1 110 ? 7.191 7.802 22.469 1.00 46.19 110 SER A C 1
ATOM 901 O O . SER A 1 110 ? 7.083 6.591 22.346 1.00 46.19 110 SER A O 1
ATOM 903 N N . ARG A 1 111 ? 6.182 8.562 22.924 1.00 52.84 111 ARG A N 1
ATOM 904 C CA . ARG A 1 111 ? 4.937 8.096 23.589 1.00 52.84 111 ARG A CA 1
ATOM 905 C C . ARG A 1 111 ? 4.108 7.009 22.871 1.00 52.84 111 ARG A C 1
ATOM 907 O O . ARG A 1 111 ? 3.193 6.475 23.484 1.00 52.84 111 ARG A O 1
ATOM 914 N N . TRP A 1 112 ? 4.379 6.723 21.599 1.00 43.12 112 TRP A N 1
ATOM 915 C CA . TRP A 1 112 ? 3.730 5.661 20.816 1.00 43.12 112 TRP A CA 1
ATOM 916 C C . TRP A 1 112 ? 4.629 4.429 20.629 1.00 43.12 112 TRP A C 1
ATOM 918 O O . TRP A 1 112 ? 4.129 3.349 20.344 1.00 43.12 112 TRP A O 1
ATOM 928 N N . ASP A 1 113 ? 5.940 4.546 20.839 1.00 43.22 113 ASP A N 1
ATOM 929 C CA . ASP A 1 113 ? 6.868 3.417 20.752 1.00 43.22 113 ASP A CA 1
ATOM 930 C C . ASP A 1 113 ? 6.677 2.458 21.939 1.00 43.22 113 ASP A C 1
ATOM 932 O O . ASP A 1 113 ? 6.714 1.245 21.750 1.00 43.22 113 ASP A O 1
ATOM 936 N N . ASP A 1 114 ? 6.355 2.968 23.134 1.00 48.25 114 ASP A N 1
ATOM 937 C CA . ASP A 1 114 ? 6.027 2.137 24.309 1.00 48.25 114 ASP A CA 1
ATOM 938 C C . ASP A 1 114 ? 4.813 1.223 24.055 1.00 48.25 114 ASP A C 1
ATOM 940 O O . ASP A 1 114 ? 4.741 0.100 24.554 1.00 48.25 114 ASP A O 1
ATOM 944 N N . PHE A 1 115 ? 3.899 1.662 23.188 1.00 44.62 115 PHE A N 1
ATOM 945 C CA . PHE A 1 115 ? 2.729 0.907 22.757 1.00 44.62 115 PHE A CA 1
ATOM 946 C C . PHE A 1 115 ? 3.105 -0.331 21.903 1.00 44.62 115 PHE A C 1
ATOM 948 O O . PHE A 1 115 ? 2.423 -1.357 21.929 1.00 44.62 115 PHE A O 1
ATOM 955 N N . ILE A 1 116 ? 4.238 -0.275 21.189 1.00 46.25 116 ILE A N 1
ATOM 956 C CA . ILE A 1 116 ? 4.742 -1.323 20.283 1.00 46.25 116 ILE A CA 1
ATOM 957 C C . ILE A 1 116 ? 5.674 -2.318 21.006 1.00 46.25 116 ILE A C 1
ATOM 959 O O . ILE A 1 116 ? 6.028 -3.345 20.429 1.00 46.25 116 ILE A O 1
ATOM 963 N N . PHE A 1 117 ? 6.052 -2.110 22.274 1.00 43.59 117 PHE A N 1
ATOM 964 C CA . PHE A 1 117 ? 7.068 -2.936 22.958 1.00 43.59 117 PHE A CA 1
ATOM 965 C C . PHE A 1 117 ? 6.609 -3.607 24.265 1.00 43.59 117 PHE A C 1
ATOM 967 O O . PHE A 1 117 ? 7.396 -3.787 25.187 1.00 43.59 117 PHE A O 1
ATOM 974 N N . PHE A 1 118 ? 5.371 -4.100 24.316 1.00 43.91 118 PHE A N 1
ATOM 975 C CA . PHE A 1 118 ? 4.842 -4.870 25.457 1.00 43.91 118 PHE A CA 1
ATOM 976 C C . PHE A 1 118 ? 5.473 -6.269 25.712 1.00 43.91 118 PHE A C 1
ATOM 978 O O . PHE A 1 118 ? 4.940 -7.016 26.524 1.00 43.91 118 PHE A O 1
ATOM 985 N N . THR A 1 119 ? 6.600 -6.659 25.090 1.00 41.81 119 THR A N 1
ATOM 986 C CA . THR A 1 119 ? 7.342 -7.906 25.425 1.00 41.81 119 THR A CA 1
ATOM 987 C C . THR A 1 119 ? 8.855 -7.777 25.150 1.00 41.81 119 THR A C 1
ATOM 989 O O . THR A 1 119 ? 9.250 -6.964 24.307 1.00 41.81 119 THR A O 1
ATOM 992 N N . PRO A 1 120 ? 9.722 -8.564 25.833 1.00 37.06 120 PRO A N 1
ATOM 993 C CA . PRO A 1 120 ? 11.176 -8.384 25.824 1.00 37.06 120 PRO A CA 1
ATOM 994 C C . PRO A 1 120 ? 11.804 -8.619 24.447 1.00 37.06 120 PRO A C 1
ATOM 996 O O . PRO A 1 120 ? 11.388 -9.489 23.682 1.00 37.06 120 PRO A O 1
ATOM 999 N N . ARG A 1 121 ? 12.832 -7.821 24.141 1.00 34.53 121 ARG A N 1
ATOM 1000 C CA . ARG A 1 121 ? 13.559 -7.860 22.868 1.00 34.53 121 ARG A CA 1
ATOM 1001 C C . ARG A 1 121 ? 14.283 -9.206 22.692 1.00 34.53 121 ARG A C 1
ATOM 1003 O O . ARG A 1 121 ? 15.106 -9.541 23.545 1.00 34.53 121 ARG A O 1
ATOM 1010 N N . PRO A 1 122 ? 14.079 -9.937 21.584 1.00 36.09 122 PRO A N 1
ATOM 1011 C CA . PRO A 1 122 ? 15.005 -10.981 21.175 1.00 36.09 122 PRO A CA 1
ATOM 1012 C C . PRO A 1 122 ? 16.319 -10.349 20.690 1.00 36.09 122 PRO A C 1
ATOM 1014 O O . PRO A 1 122 ? 16.332 -9.358 19.958 1.00 36.09 122 PRO A O 1
ATOM 1017 N N . ILE A 1 123 ? 17.430 -10.925 21.142 1.00 35.66 123 ILE A N 1
ATOM 1018 C CA . ILE A 1 123 ? 18.798 -10.535 20.791 1.00 35.66 123 ILE A CA 1
ATOM 1019 C C . ILE A 1 123 ? 19.016 -10.816 19.292 1.00 35.66 123 ILE A C 1
ATOM 1021 O O . ILE A 1 123 ? 18.787 -11.950 18.864 1.00 35.66 123 ILE A O 1
ATOM 1025 N N . PRO A 1 124 ? 19.461 -9.842 18.477 1.00 35.91 124 PRO A N 1
ATOM 1026 C CA . PRO A 1 124 ? 19.758 -10.095 17.074 1.00 35.91 124 PRO A CA 1
ATOM 1027 C C . PRO A 1 124 ? 21.015 -10.967 16.946 1.00 35.91 124 PRO A C 1
ATOM 1029 O O . PRO A 1 124 ? 22.123 -10.550 17.284 1.00 35.91 124 PRO A O 1
ATOM 1032 N N . TYR A 1 125 ? 20.829 -12.185 16.438 1.00 31.94 125 TYR A N 1
ATOM 1033 C CA . TYR A 1 125 ? 21.902 -13.029 15.919 1.00 31.94 125 TYR A CA 1
ATOM 1034 C C . TYR A 1 125 ? 22.416 -12.426 14.606 1.00 31.94 125 TYR A C 1
ATOM 1036 O O . TYR A 1 125 ? 21.684 -12.345 13.620 1.00 31.94 125 TYR A O 1
ATOM 1044 N N . TYR A 1 126 ? 23.678 -12.003 14.590 1.00 34.81 126 TYR A N 1
ATOM 1045 C CA . TYR A 1 126 ? 24.379 -11.616 13.368 1.00 34.81 126 TYR A CA 1
ATOM 1046 C C . TYR A 1 126 ? 24.796 -12.873 12.585 1.00 34.81 126 TYR A C 1
ATOM 1048 O O . TYR A 1 126 ? 25.429 -13.754 13.172 1.00 34.81 126 TYR A O 1
ATOM 1056 N N . PRO A 1 127 ? 24.512 -12.980 11.275 1.00 38.91 127 PRO A N 1
ATOM 1057 C CA . PRO A 1 127 ? 25.170 -13.970 10.434 1.00 38.91 127 PRO A CA 1
ATOM 1058 C C . PRO A 1 127 ? 26.615 -13.526 10.122 1.00 38.91 127 PRO A C 1
ATOM 1060 O O . PRO A 1 127 ? 26.865 -12.328 9.958 1.00 38.91 127 PRO A O 1
ATOM 1063 N N . PRO A 1 128 ? 27.582 -14.456 10.018 1.00 35.47 128 PRO A N 1
ATOM 1064 C CA . PRO A 1 128 ? 28.947 -14.117 9.637 1.00 35.47 128 PRO A CA 1
ATOM 1065 C C . PRO A 1 128 ? 29.028 -13.712 8.158 1.00 35.47 128 PRO A C 1
ATOM 1067 O O . PRO A 1 128 ? 28.495 -14.382 7.272 1.00 35.47 128 PRO A O 1
ATOM 1070 N N . VAL A 1 129 ? 29.736 -12.613 7.900 1.00 39.31 129 VAL A N 1
ATOM 1071 C CA . VAL A 1 129 ? 30.132 -12.157 6.563 1.00 39.31 129 VAL A CA 1
ATOM 1072 C C . VAL A 1 129 ? 31.199 -13.108 6.020 1.00 39.31 129 VAL A C 1
ATOM 1074 O O . VAL A 1 129 ? 32.288 -13.209 6.580 1.00 39.31 129 VAL A O 1
ATOM 1077 N N . VAL A 1 130 ? 30.894 -13.794 4.918 1.00 38.47 130 VAL A N 1
ATOM 1078 C CA . VAL A 1 130 ? 31.885 -14.536 4.131 1.00 38.47 130 VAL A CA 1
ATOM 1079 C C . VAL A 1 130 ? 32.580 -13.548 3.197 1.00 38.47 130 VAL A C 1
ATOM 1081 O O . VAL A 1 130 ? 31.968 -13.013 2.273 1.00 38.47 130 VAL A O 1
ATOM 1084 N N . VAL A 1 131 ? 33.863 -13.300 3.452 1.00 39.09 131 VAL A N 1
ATOM 1085 C CA . VAL A 1 131 ? 34.766 -12.585 2.546 1.00 39.09 131 VAL A CA 1
ATOM 1086 C C . VAL A 1 131 ? 35.206 -13.567 1.462 1.00 39.09 131 VAL A C 1
ATOM 1088 O O . VAL A 1 131 ? 35.808 -14.595 1.763 1.00 39.09 131 VAL A O 1
ATOM 1091 N N . ILE A 1 132 ? 34.884 -13.272 0.203 1.00 38.06 132 ILE A N 1
ATOM 1092 C CA . ILE A 1 132 ? 35.449 -13.982 -0.948 1.00 38.06 132 ILE A CA 1
ATOM 1093 C C . ILE A 1 132 ? 36.643 -13.165 -1.435 1.00 38.06 132 ILE A C 1
ATOM 1095 O O . ILE A 1 132 ? 36.468 -12.140 -2.091 1.00 38.06 132 ILE A O 1
ATOM 1099 N N . ASP A 1 133 ? 37.847 -13.642 -1.126 1.00 36.47 133 ASP A N 1
ATOM 1100 C CA . ASP A 1 133 ? 39.071 -13.221 -1.802 1.00 36.47 133 ASP A CA 1
ATOM 1101 C C . ASP A 1 133 ? 39.083 -13.758 -3.238 1.00 36.47 133 ASP A C 1
ATOM 1103 O O . ASP A 1 133 ? 38.853 -14.947 -3.483 1.00 36.47 133 ASP A O 1
ATOM 1107 N N . ARG A 1 134 ? 39.407 -12.895 -4.205 1.00 35.78 134 ARG A N 1
ATOM 1108 C CA . ARG A 1 134 ? 39.880 -13.324 -5.526 1.00 35.78 134 ARG A CA 1
ATOM 1109 C C . ARG A 1 134 ? 41.090 -12.502 -5.935 1.00 35.78 134 ARG A C 1
ATOM 1111 O O . ARG A 1 134 ? 40.972 -11.343 -6.324 1.00 35.78 134 ARG A O 1
ATOM 1118 N N . SER A 1 135 ? 42.248 -13.150 -5.858 1.00 35.50 135 SER A N 1
ATOM 1119 C CA . SER A 1 135 ? 43.508 -12.693 -6.426 1.00 35.50 135 SER A CA 1
ATOM 1120 C C . SER A 1 135 ? 43.587 -12.959 -7.935 1.00 35.50 135 SER A C 1
ATOM 1122 O O . SER A 1 135 ? 42.926 -13.833 -8.492 1.00 35.50 135 SER A O 1
ATOM 1124 N N . SER A 1 136 ? 44.449 -12.167 -8.559 1.00 38.22 136 SER A N 1
ATOM 1125 C CA . SER A 1 136 ? 44.781 -11.977 -9.973 1.00 38.22 136 SER A CA 1
ATOM 1126 C C . SER A 1 136 ? 45.427 -13.168 -10.706 1.00 38.22 136 SER A C 1
ATOM 1128 O O . SER A 1 136 ? 46.210 -13.885 -10.091 1.00 38.22 136 SER A O 1
ATOM 1130 N N . ASN A 1 137 ? 45.263 -13.290 -12.034 1.00 32.16 137 ASN A N 1
ATOM 1131 C CA . ASN A 1 137 ? 46.223 -12.795 -13.050 1.00 32.16 137 ASN A CA 1
ATOM 1132 C C . ASN A 1 137 ? 45.939 -13.307 -14.485 1.00 32.16 137 ASN A C 1
ATOM 1134 O O . ASN A 1 137 ? 45.597 -14.463 -14.700 1.00 32.16 137 ASN A O 1
ATOM 1138 N N . THR A 1 138 ? 46.129 -12.379 -15.430 1.00 41.34 138 THR A N 1
ATOM 1139 C CA . THR A 1 138 ? 46.562 -12.459 -16.847 1.00 41.34 138 THR A CA 1
ATOM 1140 C C . THR A 1 138 ? 46.708 -13.808 -17.576 1.00 41.34 138 THR A C 1
ATOM 1142 O O . THR A 1 138 ? 47.498 -14.643 -17.148 1.00 41.34 138 THR A O 1
ATOM 1145 N N . SER A 1 139 ? 46.215 -13.874 -18.824 1.00 34.06 139 SER A N 1
ATOM 1146 C CA . SER A 1 139 ? 47.070 -14.086 -20.015 1.00 34.06 139 SER A CA 1
ATOM 1147 C C . SER A 1 139 ? 46.350 -13.729 -21.331 1.00 34.06 139 SER A C 1
ATOM 1149 O O . SER A 1 139 ? 45.136 -13.870 -21.461 1.00 34.06 139 SER A O 1
ATOM 1151 N N . ASN A 1 140 ? 47.135 -13.201 -22.274 1.00 45.88 140 ASN A N 1
ATOM 1152 C CA . ASN A 1 140 ? 46.774 -12.861 -23.651 1.00 45.88 140 ASN A CA 1
ATOM 1153 C C . ASN A 1 140 ? 46.716 -14.099 -24.569 1.00 45.88 140 ASN A C 1
ATOM 1155 O O . ASN A 1 140 ? 47.233 -15.158 -24.225 1.00 45.88 140 ASN A O 1
ATOM 1159 N N . ASP A 1 141 ? 46.204 -13.831 -25.775 1.00 46.47 141 ASP A N 1
ATOM 1160 C CA . ASP A 1 141 ? 46.280 -14.575 -27.042 1.00 46.47 141 ASP A CA 1
ATOM 1161 C C . ASP A 1 141 ? 45.198 -15.619 -27.364 1.00 46.47 141 ASP A C 1
ATOM 1163 O O . ASP A 1 141 ? 45.117 -16.692 -26.781 1.00 46.47 141 ASP A O 1
ATOM 1167 N N . ASP A 1 142 ? 44.366 -15.267 -28.360 1.00 44.78 142 ASP A N 1
ATOM 1168 C CA . ASP A 1 142 ? 44.151 -16.058 -29.584 1.00 44.78 142 ASP A CA 1
ATOM 1169 C C . ASP A 1 142 ? 43.170 -15.325 -30.528 1.00 44.78 142 ASP A C 1
ATOM 1171 O O . ASP A 1 142 ? 41.948 -15.497 -30.497 1.00 44.78 142 ASP A O 1
ATOM 1175 N N . LYS A 1 143 ? 43.720 -14.507 -31.438 1.00 53.50 143 LYS A N 1
ATOM 1176 C CA . LYS A 1 143 ? 43.003 -13.653 -32.415 1.00 53.50 143 LYS A CA 1
ATOM 1177 C C . LYS A 1 143 ? 42.139 -14.390 -33.464 1.00 53.50 143 LYS A C 1
ATOM 1179 O O . LYS A 1 143 ? 41.658 -13.751 -34.391 1.00 53.50 143 LYS A O 1
ATOM 1184 N N . LYS A 1 144 ? 41.908 -15.703 -33.341 1.00 51.50 144 LYS A N 1
ATOM 1185 C CA . LYS A 1 144 ? 41.046 -16.484 -34.258 1.00 51.50 144 LYS A CA 1
ATOM 1186 C C . LYS A 1 144 ? 39.907 -17.271 -33.594 1.00 51.50 144 LYS A C 1
ATOM 1188 O O . LYS A 1 144 ? 39.039 -17.760 -34.306 1.00 51.50 144 LYS A O 1
ATOM 1193 N N . LYS A 1 145 ? 39.856 -17.360 -32.257 1.00 52.03 145 LYS A N 1
ATOM 1194 C CA . LYS A 1 145 ? 38.683 -17.870 -31.505 1.00 52.03 145 LYS A CA 1
ATOM 1195 C C . LYS A 1 145 ? 37.726 -16.751 -31.077 1.00 52.03 145 LYS A C 1
ATOM 1197 O O . LYS A 1 145 ? 36.564 -17.018 -30.776 1.00 52.03 145 LYS A O 1
ATOM 1202 N N . ASN A 1 146 ? 38.202 -15.506 -31.090 1.00 56.09 146 ASN A N 1
ATOM 1203 C CA . ASN A 1 146 ? 37.447 -14.335 -30.654 1.00 56.09 146 ASN A CA 1
ATOM 1204 C C . ASN A 1 146 ? 36.178 -14.079 -31.466 1.00 56.09 146 ASN A C 1
ATOM 1206 O O . ASN A 1 146 ? 35.205 -13.644 -30.873 1.00 56.09 146 ASN A O 1
ATOM 1210 N N . ASP A 1 147 ? 36.129 -14.406 -32.757 1.00 59.19 147 ASP A N 1
ATOM 1211 C CA . ASP A 1 147 ? 34.929 -14.139 -33.564 1.00 59.19 147 ASP A CA 1
ATOM 1212 C C . ASP A 1 147 ? 33.761 -15.060 -33.171 1.00 59.19 147 ASP A C 1
ATOM 1214 O O . ASP A 1 147 ? 32.609 -14.630 -33.098 1.00 59.19 147 ASP A O 1
ATOM 1218 N N . MET A 1 148 ? 34.057 -16.313 -32.805 1.00 63.06 148 MET A N 1
ATOM 1219 C CA . MET A 1 148 ? 33.049 -17.266 -32.332 1.00 63.06 148 MET A CA 1
ATOM 1220 C C . MET A 1 148 ? 32.571 -16.918 -30.916 1.00 63.06 148 MET A C 1
ATOM 1222 O O . MET A 1 148 ? 31.367 -16.874 -30.673 1.00 63.06 148 MET A O 1
ATOM 1226 N N . PHE A 1 149 ? 33.487 -16.584 -29.999 1.00 68.69 149 PHE A N 1
ATOM 1227 C CA . PHE A 1 149 ? 33.121 -16.135 -28.651 1.00 68.69 149 PHE A CA 1
ATOM 1228 C C . PHE A 1 149 ? 32.423 -14.769 -28.648 1.00 68.69 149 PHE A C 1
ATOM 1230 O O . PHE A 1 149 ? 31.486 -14.579 -27.877 1.00 68.69 149 PHE A O 1
ATOM 1237 N N . ALA A 1 150 ? 32.809 -13.845 -29.530 1.00 66.56 150 ALA A N 1
ATOM 1238 C CA . ALA A 1 150 ? 32.135 -12.563 -29.707 1.00 66.56 150 ALA A CA 1
ATOM 1239 C C . ALA A 1 150 ? 30.723 -12.761 -30.265 1.00 66.56 150 ALA A C 1
ATOM 1241 O O . ALA A 1 150 ? 29.780 -12.192 -29.725 1.00 66.56 150 ALA A O 1
ATOM 1242 N N . SER A 1 151 ? 30.539 -13.620 -31.275 1.00 67.69 151 SER A N 1
ATOM 1243 C CA . SER A 1 151 ? 29.201 -13.925 -31.801 1.00 67.69 151 SER A CA 1
ATOM 1244 C C . SER A 1 151 ? 28.294 -14.590 -30.754 1.00 67.69 151 SER A C 1
ATOM 1246 O O . SER A 1 151 ? 27.127 -14.218 -30.628 1.00 67.69 151 SER A O 1
ATOM 1248 N N . LEU A 1 152 ? 28.835 -15.499 -29.933 1.00 76.81 152 LEU A N 1
ATOM 1249 C CA . LEU A 1 152 ? 28.105 -16.146 -28.842 1.00 76.81 152 LEU A CA 1
ATOM 1250 C C . LEU A 1 152 ? 27.776 -15.160 -27.708 1.00 76.81 152 LEU A C 1
ATOM 1252 O O . LEU A 1 152 ? 26.680 -15.205 -27.152 1.00 76.81 152 LEU A O 1
ATOM 1256 N N . ALA A 1 153 ? 28.691 -14.239 -27.394 1.00 76.69 153 ALA A N 1
ATOM 1257 C CA . ALA A 1 153 ? 28.466 -13.174 -26.421 1.00 76.69 153 ALA A CA 1
ATOM 1258 C C . ALA A 1 153 ? 27.393 -12.184 -26.897 1.00 76.69 153 ALA A C 1
ATOM 1260 O O . ALA A 1 153 ? 26.529 -11.805 -26.111 1.00 76.69 153 ALA A O 1
ATOM 1261 N N . ILE A 1 154 ? 27.396 -11.811 -28.181 1.00 78.19 154 ILE A N 1
ATOM 1262 C CA . ILE A 1 154 ? 26.364 -10.957 -28.785 1.00 78.19 154 ILE A CA 1
ATOM 1263 C C . ILE A 1 154 ? 25.008 -11.668 -28.755 1.00 78.19 154 ILE A C 1
ATOM 1265 O O . ILE A 1 154 ? 24.024 -11.067 -28.333 1.00 78.19 154 ILE A O 1
ATOM 1269 N N . LEU A 1 155 ? 24.951 -12.955 -29.119 1.00 80.31 155 LEU A N 1
ATOM 1270 C CA . LEU A 1 155 ? 23.725 -13.755 -29.037 1.00 80.31 155 LEU A CA 1
ATOM 1271 C C . LEU A 1 155 ? 23.191 -13.819 -27.596 1.00 80.31 155 LEU A C 1
ATOM 1273 O O . LEU A 1 155 ? 22.001 -13.605 -27.365 1.00 80.31 155 LEU A O 1
ATOM 1277 N N . GLY A 1 156 ? 24.073 -14.063 -26.622 1.00 82.88 156 GLY A N 1
ATOM 1278 C CA . GLY A 1 156 ? 23.726 -14.072 -25.202 1.00 82.88 156 GLY A CA 1
ATOM 1279 C C . GLY A 1 156 ? 23.215 -12.716 -24.710 1.00 82.88 156 GLY A C 1
ATOM 1280 O O . GLY A 1 156 ? 22.220 -12.660 -23.989 1.00 82.88 156 GLY A O 1
ATOM 1281 N N . LEU A 1 157 ? 23.839 -11.619 -25.147 1.00 81.69 157 LEU A N 1
ATOM 1282 C CA . LEU A 1 157 ? 23.435 -10.255 -24.803 1.00 81.69 157 LEU A CA 1
ATOM 1283 C C . LEU A 1 157 ? 22.072 -9.907 -25.411 1.00 81.69 157 LEU A C 1
ATOM 1285 O O . LEU A 1 157 ? 21.226 -9.350 -24.717 1.00 81.69 157 LEU A O 1
ATOM 1289 N N . VAL A 1 158 ? 21.817 -10.292 -26.664 1.00 81.69 158 VAL A N 1
ATOM 1290 C CA . VAL A 1 158 ? 20.506 -10.124 -27.312 1.00 81.69 158 VAL A CA 1
ATOM 1291 C C . VAL A 1 158 ? 19.428 -10.901 -26.559 1.00 81.69 158 VAL A C 1
ATOM 1293 O O . VAL A 1 158 ? 18.369 -10.351 -26.264 1.00 81.69 158 VAL A O 1
ATOM 1296 N N . LEU A 1 159 ? 19.696 -12.154 -26.189 1.00 85.06 159 LEU A N 1
ATOM 1297 C CA . LEU A 1 159 ? 18.738 -12.990 -25.463 1.00 85.06 159 LEU A CA 1
ATOM 1298 C C . LEU A 1 159 ? 18.446 -12.425 -24.063 1.00 85.06 159 LEU A C 1
ATOM 1300 O O . LEU A 1 159 ? 17.286 -12.351 -23.652 1.00 85.06 159 LEU A O 1
ATOM 1304 N N . PHE A 1 160 ? 19.478 -11.942 -23.368 1.00 87.50 160 PHE A N 1
ATOM 1305 C CA . PHE A 1 160 ? 19.331 -11.223 -22.104 1.00 87.50 160 PHE A CA 1
ATOM 1306 C C . PHE A 1 160 ? 18.517 -9.934 -22.267 1.00 87.50 160 PHE A C 1
ATOM 1308 O O . PHE A 1 160 ? 17.614 -9.684 -21.471 1.00 87.50 160 PHE A O 1
ATOM 1315 N N . ALA A 1 161 ? 18.789 -9.139 -23.305 1.00 84.81 161 ALA A N 1
ATOM 1316 C CA . ALA A 1 161 ? 18.062 -7.905 -23.578 1.00 84.81 161 ALA A CA 1
ATOM 1317 C C . ALA A 1 161 ? 16.574 -8.178 -23.831 1.00 84.81 161 ALA A C 1
ATOM 1319 O O . ALA A 1 161 ? 15.735 -7.512 -23.235 1.00 84.81 161 ALA A O 1
ATOM 1320 N N . VAL A 1 162 ? 16.234 -9.202 -24.622 1.00 88.06 162 VAL A N 1
ATOM 1321 C CA . VAL A 1 162 ? 14.836 -9.601 -24.861 1.00 88.06 162 VAL A CA 1
ATOM 1322 C C . VAL A 1 162 ? 14.153 -10.040 -23.565 1.00 88.06 162 VAL A C 1
ATOM 1324 O O . VAL A 1 162 ? 13.040 -9.593 -23.280 1.00 88.06 162 VAL A O 1
ATOM 1327 N N . ALA A 1 163 ? 14.814 -10.864 -22.749 1.00 89.56 163 ALA A N 1
ATOM 1328 C CA . ALA A 1 163 ? 14.275 -11.290 -21.458 1.00 89.56 163 ALA A CA 1
ATOM 1329 C C . ALA A 1 163 ? 14.057 -10.098 -20.507 1.00 89.56 163 ALA A C 1
ATOM 1331 O O . ALA A 1 163 ? 12.987 -9.966 -19.909 1.00 89.56 163 ALA A O 1
ATOM 1332 N N . ALA A 1 164 ? 15.033 -9.191 -20.415 1.00 90.62 164 ALA A N 1
ATOM 1333 C CA . ALA A 1 164 ? 14.946 -7.981 -19.607 1.00 90.62 164 ALA A CA 1
ATOM 1334 C C . ALA A 1 164 ? 13.826 -7.049 -20.094 1.00 90.62 164 ALA A C 1
ATOM 1336 O O . ALA A 1 164 ? 13.054 -6.542 -19.281 1.00 90.62 164 ALA A O 1
ATOM 1337 N N . THR A 1 165 ? 13.680 -6.863 -21.411 1.00 91.12 165 THR A N 1
ATOM 1338 C CA . THR A 1 165 ? 12.572 -6.103 -21.999 1.00 91.12 165 THR A CA 1
ATOM 1339 C C . THR A 1 165 ? 11.229 -6.750 -21.660 1.00 91.12 165 THR A C 1
ATOM 1341 O O . THR A 1 165 ? 10.308 -6.039 -21.276 1.00 91.12 165 THR A O 1
ATOM 1344 N N . GLY A 1 166 ? 11.110 -8.081 -21.712 1.00 88.94 166 GLY A N 1
ATOM 1345 C CA . GLY A 1 166 ? 9.891 -8.790 -21.308 1.00 88.94 166 GLY A CA 1
ATOM 1346 C C . GLY A 1 166 ? 9.509 -8.536 -19.845 1.00 88.94 166 GLY A C 1
ATOM 1347 O O . GLY A 1 166 ? 8.357 -8.217 -19.547 1.00 88.94 166 GLY A O 1
ATOM 1348 N N . ILE A 1 167 ? 10.487 -8.593 -18.935 1.00 90.81 167 ILE A N 1
ATOM 1349 C CA . ILE A 1 167 ? 10.291 -8.267 -17.512 1.00 90.81 167 ILE A CA 1
ATOM 1350 C C . ILE A 1 167 ? 9.879 -6.796 -17.342 1.00 90.81 167 ILE A C 1
ATOM 1352 O O . ILE A 1 167 ? 8.974 -6.494 -16.564 1.00 90.81 167 ILE A O 1
ATOM 1356 N N . ALA A 1 168 ? 10.502 -5.884 -18.090 1.00 91.31 168 ALA A N 1
ATOM 1357 C CA . ALA A 1 168 ? 10.184 -4.460 -18.065 1.00 91.31 168 ALA A CA 1
ATOM 1358 C C . ALA A 1 168 ? 8.763 -4.165 -18.573 1.00 91.31 168 ALA A C 1
ATOM 1360 O O . ALA A 1 168 ? 8.038 -3.409 -17.930 1.00 91.31 168 ALA A O 1
ATOM 1361 N N . VAL A 1 169 ? 8.326 -4.799 -19.668 1.00 90.56 169 VAL A N 1
ATOM 1362 C CA . VAL A 1 169 ? 6.941 -4.690 -20.161 1.00 90.56 169 VAL A CA 1
ATOM 1363 C C . VAL A 1 169 ? 5.965 -5.197 -19.108 1.00 90.56 169 VAL A C 1
ATOM 1365 O O . VAL A 1 169 ? 4.982 -4.521 -18.813 1.00 90.56 169 VAL A O 1
ATOM 1368 N N . TYR A 1 170 ? 6.241 -6.352 -18.500 1.00 90.81 170 TYR A N 1
ATOM 1369 C CA . TYR A 1 170 ? 5.401 -6.882 -17.429 1.00 90.81 170 TYR A CA 1
ATOM 1370 C C . TYR A 1 170 ? 5.304 -5.913 -16.240 1.00 90.81 170 TYR A C 1
ATOM 1372 O O . TYR A 1 170 ? 4.210 -5.677 -15.728 1.00 90.81 170 TYR A O 1
ATOM 1380 N N . TYR A 1 171 ? 6.424 -5.311 -15.829 1.00 90.81 171 TYR A N 1
ATOM 1381 C CA . TYR A 1 171 ? 6.448 -4.288 -14.784 1.00 90.81 171 TYR A CA 1
ATOM 1382 C C . TYR A 1 171 ? 5.594 -3.066 -15.152 1.00 90.81 171 TYR A C 1
ATOM 1384 O O . TYR A 1 171 ? 4.740 -2.668 -14.362 1.00 90.81 171 TYR A O 1
ATOM 1392 N N . LEU A 1 172 ? 5.762 -2.518 -16.359 1.00 89.31 172 LEU A N 1
ATOM 1393 C CA . LEU A 1 172 ? 4.989 -1.366 -16.830 1.00 89.31 172 LEU A CA 1
ATOM 1394 C C . LEU A 1 172 ? 3.489 -1.679 -16.905 1.00 89.31 172 LEU A C 1
ATOM 1396 O O . LEU A 1 172 ? 2.678 -0.891 -16.432 1.00 89.31 172 LEU A O 1
ATOM 1400 N N . LEU A 1 173 ? 3.105 -2.849 -17.425 1.00 89.19 173 LEU A N 1
ATOM 1401 C CA . LEU A 1 173 ? 1.703 -3.281 -17.474 1.00 89.19 173 LEU A CA 1
ATOM 1402 C C . LEU A 1 173 ? 1.102 -3.443 -16.076 1.00 89.19 173 LEU A C 1
ATOM 1404 O O . LEU A 1 173 ? -0.043 -3.053 -15.843 1.00 89.19 173 LEU A O 1
ATOM 1408 N N . LYS A 1 174 ? 1.871 -3.993 -15.132 1.00 87.00 174 LYS A N 1
ATOM 1409 C CA . LYS A 1 174 ? 1.452 -4.108 -13.734 1.00 87.00 174 LYS A CA 1
ATOM 1410 C C . LYS A 1 174 ? 1.219 -2.728 -13.112 1.00 87.00 174 LYS A C 1
ATOM 1412 O O . LYS A 1 174 ? 0.203 -2.533 -12.449 1.00 87.00 174 LYS A O 1
ATOM 1417 N N . GLU A 1 175 ? 2.125 -1.784 -13.344 1.00 85.88 175 GLU A N 1
ATOM 1418 C CA . GLU A 1 175 ? 2.024 -0.421 -12.816 1.00 85.88 175 GLU A CA 1
ATOM 1419 C C . GLU A 1 175 ? 0.854 0.349 -13.454 1.00 85.88 175 GLU A C 1
ATOM 1421 O O . GLU A 1 175 ? 0.102 1.034 -12.762 1.00 85.88 175 GLU A O 1
ATOM 1426 N N . ILE A 1 176 ? 0.623 0.181 -14.760 1.00 88.12 176 ILE A N 1
ATOM 1427 C CA . ILE A 1 176 ? -0.553 0.726 -15.455 1.00 88.12 176 ILE A CA 1
ATOM 1428 C C . ILE A 1 176 ? -1.836 0.154 -14.851 1.00 88.12 176 ILE A C 1
ATOM 1430 O O . ILE A 1 176 ? -2.740 0.914 -14.516 1.00 88.12 176 ILE A O 1
ATOM 1434 N N . SER A 1 177 ? -1.912 -1.167 -14.656 1.00 87.12 177 SER A N 1
ATOM 1435 C CA . SER A 1 177 ? -3.087 -1.808 -14.059 1.00 87.12 177 SER A CA 1
ATOM 1436 C C . SER A 1 177 ? -3.371 -1.286 -12.650 1.00 87.12 177 SER A C 1
ATOM 1438 O O . SER A 1 177 ? -4.535 -1.084 -12.310 1.00 87.12 177 SER A O 1
ATOM 1440 N N . HIS A 1 178 ? -2.337 -1.066 -11.835 1.00 83.31 178 HIS A N 1
ATOM 1441 C CA . HIS A 1 178 ? -2.488 -0.530 -10.480 1.00 83.31 178 HIS A CA 1
ATOM 1442 C C . HIS A 1 178 ? -2.971 0.926 -10.486 1.00 83.31 178 HIS A C 1
ATOM 1444 O O . HIS A 1 178 ? -3.874 1.285 -9.731 1.00 83.31 178 HIS A O 1
ATOM 1450 N N . ASN A 1 179 ? -2.448 1.751 -11.394 1.00 85.62 179 ASN A N 1
ATOM 1451 C CA . ASN A 1 179 ? -2.891 3.136 -11.546 1.00 85.62 179 ASN A CA 1
ATOM 1452 C C . ASN A 1 179 ? -4.311 3.241 -12.130 1.00 85.62 179 ASN A C 1
ATOM 1454 O O . ASN A 1 179 ? -5.100 4.063 -11.669 1.00 85.62 179 ASN A O 1
ATOM 1458 N N . MET A 1 180 ? -4.686 2.377 -13.077 1.00 86.56 180 MET A N 1
ATOM 1459 C CA . MET A 1 180 ? -6.061 2.295 -13.591 1.00 86.56 180 MET A CA 1
ATOM 1460 C C . MET A 1 180 ? -7.063 1.898 -12.503 1.00 86.56 180 MET A C 1
ATOM 1462 O O . MET A 1 180 ? -8.165 2.445 -12.440 1.00 86.56 180 MET A O 1
ATOM 1466 N N . GLU A 1 181 ? -6.682 0.969 -11.624 1.00 82.31 181 GLU A N 1
ATOM 1467 C CA . GLU A 1 181 ? -7.496 0.595 -10.467 1.00 82.31 181 GLU A CA 1
ATOM 1468 C C . GLU A 1 181 ? -7.737 1.817 -9.565 1.00 82.31 181 GLU A C 1
ATOM 1470 O O . GLU A 1 181 ? -8.878 2.123 -9.222 1.00 82.31 181 GLU A O 1
ATOM 1475 N N . ARG A 1 182 ? -6.685 2.588 -9.268 1.00 82.81 182 ARG A N 1
ATOM 1476 C CA . ARG A 1 182 ? -6.789 3.828 -8.480 1.00 82.81 182 ARG A CA 1
ATOM 1477 C C . ARG A 1 182 ? -7.682 4.886 -9.121 1.00 82.81 182 ARG A C 1
ATOM 1479 O O . ARG A 1 182 ? -8.431 5.548 -8.407 1.00 82.81 182 ARG A O 1
ATOM 1486 N N . PHE A 1 183 ? -7.641 5.026 -10.445 1.00 83.75 183 PHE A N 1
ATOM 1487 C CA . PHE A 1 183 ? -8.556 5.904 -11.176 1.00 83.75 183 PHE A CA 1
ATOM 1488 C C . PHE A 1 183 ? -10.013 5.468 -11.036 1.00 83.75 183 PHE A C 1
ATOM 1490 O O . PHE A 1 183 ? -10.873 6.293 -10.744 1.00 83.75 183 PHE A O 1
ATOM 1497 N N . THR A 1 184 ? -10.277 4.173 -11.211 1.00 84.38 184 THR A N 1
ATOM 1498 C CA . THR A 1 184 ? -11.639 3.618 -11.203 1.00 84.38 184 THR A CA 1
ATOM 1499 C C . THR A 1 184 ? -12.313 3.790 -9.841 1.00 84.38 184 THR A C 1
ATOM 1501 O O . THR A 1 184 ? -13.496 4.108 -9.775 1.00 84.38 184 THR A O 1
ATOM 1504 N N . TYR A 1 185 ? -11.553 3.628 -8.754 1.00 81.44 185 TYR A N 1
ATOM 1505 C CA . TYR A 1 185 ? -12.069 3.720 -7.383 1.00 81.44 185 TYR A CA 1
ATOM 1506 C C . TYR A 1 185 ? -11.824 5.078 -6.708 1.00 81.44 185 TYR A C 1
ATOM 1508 O O . TYR A 1 185 ? -12.111 5.232 -5.523 1.00 81.44 185 TYR A O 1
ATOM 1516 N N . ASN A 1 186 ? -11.302 6.068 -7.442 1.00 80.19 186 ASN A N 1
ATOM 1517 C CA . ASN A 1 186 ? -10.943 7.392 -6.920 1.00 80.19 186 ASN A CA 1
ATOM 1518 C C . ASN A 1 186 ? -9.990 7.338 -5.697 1.00 80.19 186 ASN A C 1
ATOM 1520 O O . ASN A 1 186 ? -10.020 8.188 -4.806 1.00 80.19 186 ASN A O 1
ATOM 1524 N N . GLU A 1 187 ? -9.114 6.332 -5.656 1.00 79.94 187 GLU A N 1
ATOM 1525 C CA . GLU A 1 187 ? -8.121 6.101 -4.599 1.00 79.94 187 GLU A CA 1
ATOM 1526 C C . GLU A 1 187 ? -6.817 6.831 -4.966 1.00 79.94 187 GLU A C 1
ATOM 1528 O O . GLU A 1 187 ? -5.826 6.219 -5.363 1.00 79.94 187 GLU A O 1
ATOM 1533 N N . GLY A 1 188 ? -6.827 8.166 -4.895 1.00 79.31 188 GLY A N 1
ATOM 1534 C CA . GLY A 1 188 ? -5.659 8.982 -5.248 1.00 79.31 188 GLY A CA 1
ATOM 1535 C C . GLY A 1 188 ? -5.488 9.176 -6.759 1.00 79.31 188 GLY A C 1
ATOM 1536 O O . GLY A 1 188 ? -4.402 8.962 -7.301 1.00 79.31 188 GLY A O 1
ATOM 1537 N N . TRP A 1 189 ? -6.551 9.621 -7.440 1.00 84.62 189 TRP A N 1
ATOM 1538 C CA . TRP A 1 189 ? -6.574 9.855 -8.892 1.00 84.62 189 TRP A CA 1
ATOM 1539 C C . TRP A 1 189 ? -5.406 10.722 -9.390 1.00 84.62 189 TRP A C 1
ATOM 1541 O O . TRP A 1 189 ? -4.827 10.432 -10.431 1.00 84.62 189 TRP A O 1
ATOM 1551 N N . PHE A 1 190 ? -5.006 11.748 -8.632 1.00 85.44 190 PHE A N 1
ATOM 1552 C CA . PHE A 1 190 ? -3.891 12.620 -9.007 1.00 85.44 190 PHE A CA 1
ATOM 1553 C C . PHE A 1 190 ? -2.544 11.886 -8.965 1.00 85.44 190 PHE A C 1
ATOM 1555 O O . PHE A 1 190 ? -1.688 12.086 -9.829 1.00 85.44 190 PHE A O 1
ATOM 1562 N N . GLN A 1 191 ? -2.361 10.989 -7.990 1.00 86.25 191 GLN A N 1
ATOM 1563 C CA . GLN A 1 191 ? -1.173 10.143 -7.916 1.00 86.25 191 GLN A CA 1
ATOM 1564 C C . GLN A 1 191 ? -1.111 9.221 -9.137 1.00 86.25 191 GLN A C 1
ATOM 1566 O O . GLN A 1 191 ? -0.088 9.177 -9.811 1.00 86.25 191 GLN A O 1
ATOM 1571 N N . ALA A 1 192 ? -2.221 8.557 -9.464 1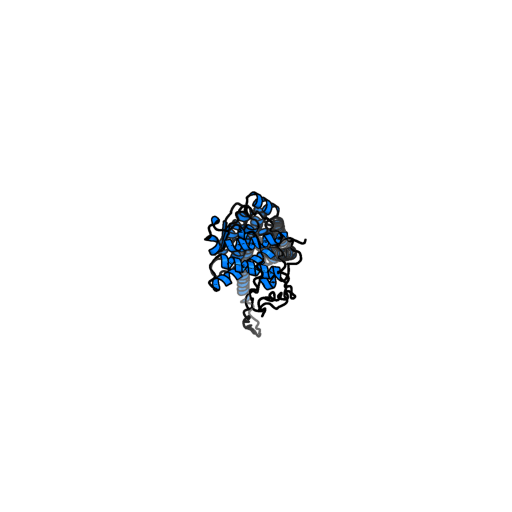.00 86.19 192 ALA A N 1
ATOM 1572 C CA . ALA A 1 192 ? -2.309 7.685 -10.631 1.00 86.19 192 ALA A CA 1
ATOM 1573 C C . ALA A 1 192 ? -2.089 8.448 -11.950 1.00 86.19 192 ALA A C 1
ATOM 1575 O O . ALA A 1 192 ? -1.336 7.993 -12.811 1.00 86.19 192 ALA A O 1
ATOM 1576 N N . ALA A 1 193 ? -2.682 9.638 -12.086 1.00 88.81 193 ALA A N 1
ATOM 1577 C CA . ALA A 1 193 ? -2.523 10.503 -13.252 1.00 88.81 193 ALA A CA 1
ATOM 1578 C C . ALA A 1 193 ? -1.068 10.908 -13.465 1.00 88.81 193 ALA A C 1
ATOM 1580 O O . ALA A 1 193 ? -0.538 10.770 -14.563 1.00 88.81 193 ALA A O 1
ATOM 1581 N N . THR A 1 194 ? -0.405 11.372 -12.408 1.00 88.88 194 THR A N 1
ATOM 1582 C CA . THR A 1 194 ? 0.995 11.799 -12.488 1.00 88.88 194 THR A CA 1
ATOM 1583 C C . THR A 1 194 ? 1.928 10.639 -12.827 1.00 88.88 194 THR A C 1
ATOM 1585 O O . THR A 1 194 ? 2.823 10.829 -13.647 1.00 88.88 194 THR A O 1
ATOM 1588 N N . SER A 1 195 ? 1.692 9.438 -12.290 1.00 89.31 195 SER A N 1
ATOM 1589 C CA . SER A 1 195 ? 2.471 8.239 -12.631 1.00 89.31 195 SER A CA 1
ATOM 1590 C C . SER A 1 195 ? 2.246 7.782 -14.079 1.00 89.31 195 SER A C 1
ATOM 1592 O O . SER A 1 195 ? 3.199 7.435 -14.770 1.00 89.31 195 SER A O 1
ATOM 1594 N N . MET A 1 196 ? 1.009 7.811 -14.586 1.00 90.31 196 MET A N 1
ATOM 1595 C CA . MET A 1 196 ? 0.735 7.452 -15.986 1.00 90.31 196 MET A CA 1
ATOM 1596 C C . MET A 1 196 ? 1.280 8.500 -16.968 1.00 90.31 196 MET A C 1
ATOM 1598 O O . MET A 1 196 ? 1.860 8.144 -17.995 1.00 90.31 196 MET A O 1
ATOM 1602 N N . CYS A 1 197 ? 1.159 9.790 -16.640 1.00 92.94 197 CYS A N 1
ATOM 1603 C CA . CYS A 1 197 ? 1.746 10.870 -17.432 1.00 92.94 197 CYS A CA 1
ATOM 1604 C C . CYS A 1 197 ? 3.276 10.796 -17.447 1.00 92.94 197 CYS A C 1
ATOM 1606 O O . CYS A 1 197 ? 3.877 10.998 -18.501 1.00 92.94 197 CYS A O 1
ATOM 1608 N N . SER A 1 198 ? 3.916 10.484 -16.314 1.00 91.31 198 SER A N 1
ATOM 1609 C CA . SER A 1 198 ? 5.372 10.340 -16.263 1.00 91.31 198 SER A CA 1
ATOM 1610 C C . SER A 1 198 ? 5.845 9.129 -17.065 1.00 91.31 198 SER A C 1
ATOM 1612 O O . SER A 1 198 ? 6.804 9.265 -17.816 1.00 91.31 198 SER A O 1
ATOM 1614 N N . MET A 1 199 ? 5.132 7.997 -17.029 1.00 91.88 199 MET A N 1
ATOM 1615 C CA . MET A 1 199 ? 5.410 6.859 -17.918 1.00 91.88 199 MET A CA 1
ATOM 1616 C C . MET A 1 199 ? 5.359 7.254 -19.394 1.00 91.88 199 MET A C 1
ATOM 1618 O O . MET A 1 199 ? 6.283 6.935 -20.138 1.00 91.88 199 MET A O 1
ATOM 1622 N N . ALA A 1 200 ? 4.313 7.967 -19.823 1.00 92.94 200 ALA A N 1
ATOM 1623 C CA . ALA A 1 200 ? 4.185 8.417 -21.209 1.00 92.94 200 ALA A CA 1
ATOM 1624 C C . ALA A 1 200 ? 5.297 9.407 -21.596 1.00 92.94 200 ALA A C 1
ATOM 1626 O O . ALA A 1 200 ? 5.894 9.289 -22.668 1.00 92.94 200 ALA A O 1
ATOM 1627 N N . ALA A 1 201 ? 5.622 10.345 -20.703 1.00 93.75 201 ALA A N 1
ATOM 1628 C CA . ALA A 1 201 ? 6.702 11.303 -20.902 1.00 93.75 201 ALA A CA 1
ATOM 1629 C C . ALA A 1 201 ? 8.070 10.610 -20.995 1.00 93.75 201 ALA A C 1
ATOM 1631 O O . ALA A 1 201 ? 8.861 10.937 -21.877 1.00 93.75 201 ALA A O 1
ATOM 1632 N N . PHE A 1 202 ? 8.343 9.622 -20.138 1.00 93.50 202 PHE A N 1
ATOM 1633 C CA . PHE A 1 202 ? 9.581 8.847 -20.181 1.00 93.50 202 PHE A CA 1
ATOM 1634 C C . PHE A 1 202 ? 9.647 7.913 -21.384 1.00 93.50 202 PHE A C 1
ATOM 1636 O O . PHE A 1 202 ? 10.728 7.773 -21.944 1.00 93.50 202 PHE A O 1
ATOM 1643 N N . ALA A 1 203 ? 8.524 7.350 -21.833 1.00 92.31 203 ALA A N 1
ATOM 1644 C CA . ALA A 1 203 ? 8.460 6.584 -23.074 1.00 92.31 203 ALA A CA 1
ATOM 1645 C C . ALA A 1 203 ? 8.814 7.448 -24.282 1.00 92.31 203 ALA A C 1
ATOM 1647 O O . ALA A 1 203 ? 9.661 7.072 -25.095 1.00 92.31 203 ALA A O 1
ATOM 1648 N N . PHE A 1 204 ? 8.225 8.643 -24.368 1.00 93.88 204 PHE A N 1
ATOM 1649 C CA . PHE A 1 204 ? 8.548 9.594 -25.423 1.00 93.88 204 PHE A CA 1
ATOM 1650 C C . PHE A 1 204 ? 10.013 10.038 -25.350 1.00 93.88 204 PHE A C 1
ATOM 1652 O O . PHE A 1 204 ? 10.734 9.955 -26.344 1.00 93.88 204 PHE A O 1
ATOM 1659 N N . ALA A 1 205 ? 10.477 10.449 -24.167 1.00 93.25 205 ALA A N 1
ATOM 1660 C CA . ALA A 1 205 ? 11.844 10.908 -23.966 1.00 93.25 205 ALA A CA 1
ATOM 1661 C C . ALA A 1 205 ? 12.858 9.801 -24.275 1.00 93.25 205 ALA A C 1
ATOM 1663 O O . ALA A 1 205 ? 13.793 10.033 -25.037 1.00 93.25 205 ALA A O 1
ATOM 1664 N N . SER A 1 206 ? 12.674 8.584 -23.753 1.00 92.75 206 SER A N 1
ATOM 1665 C CA . SER A 1 206 ? 13.611 7.491 -24.011 1.00 92.75 206 SER A CA 1
ATOM 1666 C C . SER A 1 206 ? 13.591 7.075 -25.476 1.00 92.75 206 SER A C 1
ATOM 1668 O O . SER A 1 206 ? 14.654 6.804 -26.021 1.00 92.75 206 SER A O 1
ATOM 1670 N N . SER A 1 207 ? 12.422 7.061 -26.127 1.00 91.00 207 SER A N 1
ATOM 1671 C CA . SER A 1 207 ? 12.319 6.790 -27.566 1.00 91.00 207 SER A CA 1
ATOM 1672 C C . SER A 1 207 ? 13.071 7.832 -28.382 1.00 91.00 207 SER A C 1
ATOM 1674 O O . SER A 1 207 ? 13.824 7.477 -29.289 1.00 91.00 207 SER A O 1
ATOM 1676 N N . TRP A 1 208 ? 12.922 9.111 -28.037 1.00 94.38 208 TRP A N 1
ATOM 1677 C CA . TRP A 1 208 ? 13.648 10.202 -28.678 1.00 94.38 208 TRP A CA 1
ATOM 1678 C C . TRP A 1 208 ? 15.163 10.075 -28.475 1.00 94.38 208 TRP A C 1
ATOM 1680 O O . TRP A 1 208 ? 15.915 10.083 -29.448 1.00 94.38 208 TRP A O 1
ATOM 1690 N N . PHE A 1 209 ? 15.620 9.879 -27.234 1.00 92.50 209 PHE A N 1
ATOM 1691 C CA . PHE A 1 209 ? 17.041 9.716 -26.915 1.00 92.50 209 PHE A CA 1
ATOM 1692 C C . PHE A 1 209 ? 17.650 8.474 -27.579 1.00 92.50 209 PHE A C 1
ATOM 1694 O O . PHE A 1 209 ? 18.718 8.567 -28.183 1.00 92.50 209 PHE A O 1
ATOM 1701 N N . CYS A 1 210 ? 16.974 7.323 -27.535 1.00 91.62 210 CYS A N 1
ATOM 1702 C CA . CYS A 1 210 ? 17.455 6.113 -28.199 1.00 91.62 210 CYS A CA 1
ATOM 1703 C C . CYS A 1 210 ? 17.512 6.313 -29.718 1.00 91.62 210 CYS A C 1
ATOM 1705 O O . CYS A 1 210 ? 18.497 5.939 -30.348 1.00 91.62 210 CYS A O 1
ATOM 1707 N N . SER A 1 211 ? 16.513 6.966 -30.311 1.00 89.19 211 SER A N 1
ATOM 1708 C CA . SER A 1 211 ? 16.512 7.236 -31.752 1.00 89.19 211 SER A CA 1
ATOM 1709 C C . SER A 1 211 ? 17.642 8.188 -32.159 1.00 89.19 211 SER A C 1
ATOM 1711 O O . SER A 1 211 ? 18.325 7.935 -33.150 1.00 89.19 211 SER A O 1
ATOM 1713 N N . ALA A 1 212 ? 17.885 9.249 -31.386 1.00 91.19 212 ALA A N 1
ATOM 1714 C CA . ALA A 1 212 ? 18.913 10.243 -31.688 1.00 91.19 212 ALA A CA 1
ATOM 1715 C C . ALA A 1 212 ? 20.343 9.695 -31.538 1.00 91.19 212 ALA A C 1
ATOM 1717 O O . ALA A 1 212 ? 21.206 10.006 -32.356 1.00 91.19 212 ALA A O 1
ATOM 1718 N N . PHE A 1 213 ? 20.597 8.871 -30.514 1.00 90.62 213 PHE A N 1
ATOM 1719 C CA . PHE A 1 213 ? 21.957 8.451 -30.158 1.00 90.62 213 PHE A CA 1
ATOM 1720 C C . PHE A 1 213 ? 22.286 6.995 -30.501 1.00 90.62 213 PHE A C 1
ATOM 1722 O O . PHE A 1 213 ? 23.447 6.694 -30.765 1.00 90.62 213 PHE A O 1
ATOM 1729 N N . LEU A 1 214 ? 21.305 6.085 -30.522 1.00 87.31 214 LEU A N 1
ATOM 1730 C CA . LEU A 1 214 ? 21.553 4.651 -30.725 1.00 87.31 214 LEU A CA 1
ATOM 1731 C C . LEU A 1 214 ? 21.310 4.183 -32.162 1.00 87.31 214 LEU A C 1
ATOM 1733 O O . LEU A 1 214 ? 21.917 3.199 -32.572 1.00 87.31 214 LEU A O 1
ATOM 1737 N N . THR A 1 215 ? 20.503 4.884 -32.965 1.00 87.50 215 THR A N 1
ATOM 1738 C CA . THR A 1 215 ? 20.195 4.438 -34.339 1.00 87.50 215 THR A CA 1
ATOM 1739 C C . THR A 1 215 ? 21.445 4.305 -35.209 1.00 87.50 215 THR A C 1
ATOM 1741 O O . THR A 1 215 ? 21.619 3.288 -35.878 1.00 87.50 215 THR A O 1
ATOM 1744 N N . SER A 1 216 ? 22.344 5.295 -35.179 1.00 85.56 216 SER A N 1
ATOM 1745 C CA . SER A 1 216 ? 23.594 5.279 -35.954 1.00 85.56 216 SER A CA 1
ATOM 1746 C C . SER A 1 216 ? 24.567 4.160 -35.527 1.00 85.56 216 SER A C 1
ATOM 1748 O O . SER A 1 216 ? 24.946 3.347 -36.382 1.00 85.56 216 SER A O 1
ATOM 1750 N N . PRO A 1 217 ? 24.933 4.017 -34.233 1.00 85.88 217 PRO A N 1
ATOM 1751 C CA . PRO A 1 217 ? 25.828 2.941 -33.808 1.00 85.88 217 PRO A CA 1
ATOM 1752 C C . PRO A 1 217 ? 25.198 1.552 -33.967 1.00 85.88 217 PRO A C 1
ATOM 1754 O O . PRO A 1 217 ? 25.897 0.628 -34.374 1.00 85.88 217 PRO A O 1
ATOM 1757 N N . LEU A 1 218 ? 23.888 1.392 -33.734 1.00 84.38 218 LEU A N 1
ATOM 1758 C CA . LEU A 1 218 ? 23.207 0.109 -33.945 1.00 84.38 218 LEU A CA 1
ATOM 1759 C C . LEU A 1 218 ? 23.145 -0.275 -35.425 1.00 84.38 218 LEU A C 1
ATOM 1761 O O . LEU A 1 218 ? 23.361 -1.438 -35.754 1.00 84.38 218 LEU A O 1
ATOM 1765 N N . SER A 1 219 ? 22.899 0.684 -36.322 1.00 84.50 219 SER A N 1
ATOM 1766 C CA . SER A 1 219 ? 22.899 0.424 -37.769 1.00 84.50 219 SER A CA 1
ATOM 1767 C C . SER A 1 219 ? 24.289 0.019 -38.247 1.00 84.50 219 SER A C 1
ATOM 1769 O O . SER A 1 219 ? 24.430 -0.949 -38.989 1.00 84.50 219 SER A O 1
ATOM 1771 N N . THR A 1 220 ? 25.326 0.709 -37.765 1.00 85.88 220 THR A N 1
ATOM 1772 C CA . THR A 1 220 ? 26.727 0.385 -38.074 1.00 85.88 220 THR A CA 1
ATOM 1773 C C . THR A 1 220 ? 27.093 -1.014 -37.575 1.00 85.88 220 THR A C 1
ATOM 1775 O O . THR A 1 220 ? 27.702 -1.795 -38.305 1.00 85.88 220 THR A O 1
ATOM 1778 N N . LEU A 1 221 ? 26.659 -1.369 -36.363 1.00 81.69 221 LEU A N 1
ATOM 1779 C CA . LEU A 1 221 ? 26.870 -2.696 -35.789 1.00 81.69 221 LEU A CA 1
ATOM 1780 C C . LEU A 1 221 ? 26.119 -3.778 -36.579 1.00 81.69 221 LEU A C 1
ATOM 1782 O O . LEU A 1 221 ? 26.701 -4.812 -36.899 1.00 81.69 221 LEU A O 1
ATOM 1786 N N . ALA A 1 222 ? 24.874 -3.528 -36.981 1.00 83.56 222 ALA A N 1
ATOM 1787 C CA . ALA A 1 222 ? 24.092 -4.464 -37.787 1.00 83.56 222 ALA A CA 1
ATOM 1788 C C . ALA A 1 222 ? 24.702 -4.701 -39.180 1.00 83.56 222 ALA A C 1
ATOM 1790 O O . ALA A 1 222 ? 24.722 -5.837 -39.656 1.00 83.56 222 ALA A O 1
ATOM 1791 N N . ILE A 1 223 ? 25.254 -3.652 -39.802 1.00 85.06 223 ILE A N 1
ATOM 1792 C CA . ILE A 1 223 ? 26.012 -3.760 -41.058 1.00 85.06 223 ILE A CA 1
ATOM 1793 C C . ILE A 1 223 ? 27.280 -4.595 -40.838 1.00 85.06 223 ILE A C 1
ATOM 1795 O O . ILE A 1 223 ? 27.563 -5.493 -41.628 1.00 85.06 223 ILE A O 1
ATOM 1799 N N . SER A 1 224 ? 28.013 -4.353 -39.746 1.00 81.81 224 SER A N 1
ATOM 1800 C CA . SER A 1 224 ? 29.243 -5.096 -39.434 1.00 81.81 224 SER A CA 1
ATOM 1801 C C . SER A 1 224 ? 29.002 -6.586 -39.158 1.00 81.81 224 SER A C 1
ATOM 1803 O O . SER A 1 224 ? 29.869 -7.409 -39.429 1.00 81.81 224 SER A O 1
ATOM 1805 N N . LEU A 1 225 ? 27.805 -6.939 -38.679 1.00 77.56 225 LEU A N 1
ATOM 1806 C CA . LEU A 1 225 ? 27.376 -8.321 -38.451 1.00 77.56 225 LEU A CA 1
ATOM 1807 C C . LEU A 1 225 ? 26.814 -9.001 -39.711 1.00 77.56 225 LEU A C 1
ATOM 1809 O O . LEU A 1 225 ? 26.383 -10.150 -39.638 1.00 77.56 225 LEU A O 1
ATOM 1813 N N . GLY A 1 226 ? 26.788 -8.314 -40.859 1.00 78.44 226 GLY A N 1
ATOM 1814 C CA . GLY A 1 226 ? 26.294 -8.876 -42.118 1.00 78.44 226 GLY A CA 1
ATOM 1815 C C . GLY A 1 226 ? 24.786 -9.143 -42.127 1.00 78.44 226 GLY A C 1
ATOM 1816 O O . GLY A 1 226 ? 24.317 -10.005 -42.871 1.00 78.44 226 GLY A O 1
ATOM 1817 N N . MET A 1 227 ? 24.006 -8.441 -41.296 1.00 80.31 227 MET A N 1
ATOM 1818 C CA . MET A 1 227 ? 22.554 -8.610 -41.273 1.00 80.31 227 MET A CA 1
ATOM 1819 C C . MET A 1 227 ? 21.934 -8.114 -42.583 1.00 80.31 227 MET A C 1
ATOM 1821 O O . MET A 1 227 ? 22.180 -6.985 -43.000 1.00 80.31 227 MET A O 1
ATOM 1825 N N . ALA A 1 228 ? 21.061 -8.924 -43.189 1.00 80.12 228 ALA A N 1
ATOM 1826 C CA . ALA A 1 228 ? 20.389 -8.580 -44.447 1.00 80.12 228 ALA A CA 1
ATOM 1827 C C . ALA A 1 228 ? 19.538 -7.297 -44.350 1.00 80.12 228 ALA A C 1
ATOM 1829 O O . ALA A 1 228 ? 19.432 -6.557 -45.322 1.00 80.12 228 ALA A O 1
ATOM 1830 N N . ASN A 1 229 ? 18.974 -7.014 -43.167 1.00 86.25 229 ASN A N 1
ATOM 1831 C CA . ASN A 1 229 ? 18.147 -5.835 -42.898 1.00 86.25 229 ASN A CA 1
ATOM 1832 C C . ASN A 1 229 ? 18.679 -5.060 -41.670 1.00 86.25 229 ASN A C 1
ATOM 1834 O O . ASN A 1 229 ? 18.187 -5.254 -40.552 1.00 86.25 229 ASN A O 1
ATOM 1838 N N . PRO A 1 230 ? 19.675 -4.167 -41.837 1.00 82.62 230 PRO A N 1
ATOM 1839 C CA . PRO A 1 230 ? 20.270 -3.429 -40.720 1.00 82.62 230 PRO A CA 1
ATOM 1840 C C . PRO A 1 230 ? 19.298 -2.423 -40.089 1.00 82.62 230 PRO A C 1
ATOM 1842 O O . PRO A 1 230 ? 19.334 -2.198 -38.880 1.00 82.62 230 PRO A O 1
ATOM 1845 N N . LEU A 1 231 ? 18.366 -1.881 -40.882 1.00 85.19 231 LEU A N 1
ATOM 1846 C CA . LEU A 1 231 ? 17.354 -0.940 -40.401 1.00 85.19 231 LEU A CA 1
ATOM 1847 C C . LEU A 1 231 ? 16.402 -1.588 -39.383 1.00 85.19 231 LEU A C 1
ATOM 1849 O O . LEU A 1 231 ? 16.119 -0.989 -38.348 1.00 85.19 231 LEU A O 1
ATOM 1853 N N . SER A 1 232 ? 15.937 -2.820 -39.630 1.00 81.56 232 SER A N 1
ATOM 1854 C CA . SER A 1 232 ? 15.054 -3.518 -38.683 1.00 81.56 232 SER A CA 1
ATOM 1855 C C . SER A 1 232 ? 15.769 -3.867 -37.380 1.00 81.56 232 SER A C 1
ATOM 1857 O O . SER A 1 232 ? 15.165 -3.784 -36.315 1.00 81.56 232 SER A O 1
ATOM 1859 N N . ALA A 1 233 ? 17.058 -4.210 -37.453 1.00 82.62 233 ALA A N 1
ATOM 1860 C CA . ALA A 1 233 ? 17.867 -4.492 -36.271 1.00 82.62 233 ALA A CA 1
ATOM 1861 C C . ALA A 1 233 ? 18.068 -3.233 -35.413 1.00 82.62 233 ALA A C 1
ATOM 1863 O O . ALA A 1 233 ? 17.902 -3.283 -34.193 1.00 82.62 233 ALA A O 1
ATOM 1864 N N . ALA A 1 234 ? 18.350 -2.093 -36.052 1.00 85.94 234 ALA A N 1
ATOM 1865 C CA . ALA A 1 234 ? 18.485 -0.813 -35.368 1.00 85.94 234 ALA A CA 1
ATOM 1866 C C . ALA A 1 234 ? 17.169 -0.381 -34.705 1.00 85.94 234 ALA A C 1
ATOM 1868 O O . ALA A 1 234 ? 17.165 -0.041 -33.524 1.00 85.94 234 ALA A O 1
ATOM 1869 N N . MET A 1 235 ? 16.047 -0.471 -35.425 1.00 86.94 235 MET A N 1
ATOM 1870 C CA . MET A 1 235 ? 14.722 -0.150 -34.884 1.00 86.94 235 MET A CA 1
ATOM 1871 C C . MET A 1 235 ? 14.352 -1.047 -33.700 1.00 86.94 235 MET A C 1
ATOM 1873 O O . MET A 1 235 ? 13.892 -0.553 -32.673 1.00 86.94 235 MET A O 1
ATOM 1877 N N . PHE A 1 236 ? 14.602 -2.355 -33.802 1.00 87.19 236 PHE A N 1
ATOM 1878 C CA . PHE A 1 236 ? 14.357 -3.289 -32.705 1.00 87.19 236 PHE A CA 1
ATOM 1879 C C . PHE A 1 236 ? 15.188 -2.941 -31.462 1.00 87.19 236 PHE A C 1
ATOM 1881 O O . PHE A 1 236 ? 14.648 -2.869 -30.358 1.00 87.19 236 PHE A O 1
ATOM 1888 N N . GLY A 1 237 ? 16.480 -2.648 -31.640 1.00 86.06 237 GLY A N 1
ATOM 1889 C CA . GLY A 1 237 ? 17.352 -2.216 -30.548 1.00 86.06 237 GLY A CA 1
ATOM 1890 C C . GLY A 1 237 ? 16.868 -0.922 -29.889 1.00 86.06 237 GLY A C 1
ATOM 1891 O O . GLY A 1 237 ? 16.784 -0.855 -28.664 1.00 86.06 237 GLY A O 1
ATOM 1892 N N . VAL A 1 238 ? 16.463 0.073 -30.687 1.00 90.25 238 VAL A N 1
ATOM 1893 C CA . VAL A 1 238 ? 15.889 1.332 -30.185 1.00 90.25 238 VAL A CA 1
ATOM 1894 C C . VAL A 1 238 ? 14.632 1.072 -29.355 1.00 90.25 238 VAL A C 1
ATOM 1896 O O . VAL A 1 238 ? 14.513 1.622 -28.260 1.00 90.25 238 VAL A O 1
ATOM 1899 N N . VAL A 1 239 ? 13.722 0.208 -29.814 1.00 91.00 239 VAL A N 1
ATOM 1900 C CA . VAL A 1 239 ? 12.496 -0.142 -29.076 1.00 91.00 239 VAL A CA 1
ATOM 1901 C C . VAL A 1 239 ? 12.824 -0.831 -27.749 1.00 91.00 239 VAL A C 1
ATOM 1903 O O . VAL A 1 239 ? 12.328 -0.406 -26.705 1.00 91.00 239 VAL A O 1
ATOM 1906 N N . CYS A 1 240 ? 13.697 -1.842 -27.753 1.00 91.12 240 CYS A N 1
ATOM 1907 C CA . CYS A 1 240 ? 14.112 -2.543 -26.535 1.00 91.12 240 CYS A CA 1
ATOM 1908 C C . CYS A 1 240 ? 14.760 -1.597 -25.516 1.00 91.12 240 CYS A C 1
ATOM 1910 O O . CYS A 1 240 ? 14.370 -1.592 -24.345 1.00 91.12 240 CYS A O 1
ATOM 1912 N N . CYS A 1 241 ? 15.704 -0.759 -25.956 1.00 90.25 241 CYS A N 1
ATOM 1913 C CA . CYS A 1 241 ? 16.355 0.233 -25.101 1.00 90.25 241 CYS A CA 1
ATOM 1914 C C . CYS A 1 241 ? 15.363 1.270 -24.565 1.00 90.25 241 CYS A C 1
ATOM 1916 O O . CYS A 1 241 ? 15.458 1.658 -23.402 1.00 90.25 241 CYS A O 1
ATOM 1918 N N . SER A 1 242 ? 14.376 1.670 -25.369 1.00 93.38 242 SER A N 1
ATOM 1919 C CA . SER A 1 242 ? 13.343 2.619 -24.947 1.00 93.38 242 SER A CA 1
ATOM 1920 C C . SER A 1 242 ? 12.443 2.030 -23.866 1.00 93.38 242 SER A C 1
ATOM 1922 O O . SER A 1 242 ? 12.207 2.666 -22.844 1.00 93.38 242 SER A O 1
ATOM 1924 N N . ILE A 1 243 ? 11.993 0.785 -24.024 1.00 93.25 243 ILE A N 1
ATOM 1925 C CA . ILE A 1 243 ? 11.177 0.112 -23.005 1.00 93.25 243 ILE A CA 1
ATOM 1926 C C . ILE A 1 243 ? 11.954 -0.016 -21.689 1.00 93.25 243 ILE A C 1
ATOM 1928 O O . ILE A 1 243 ? 11.421 0.295 -20.623 1.00 93.25 243 ILE A O 1
ATOM 1932 N N . LEU A 1 244 ? 13.225 -0.426 -21.755 1.00 92.81 244 LEU A N 1
ATOM 1933 C CA . LEU A 1 244 ? 14.089 -0.533 -20.577 1.00 92.81 244 LEU A CA 1
ATOM 1934 C C . LEU A 1 244 ? 14.313 0.830 -19.908 1.00 92.81 244 LEU A C 1
ATOM 1936 O O . LEU A 1 244 ? 14.181 0.943 -18.690 1.00 92.81 244 LEU A O 1
ATOM 1940 N N . GLY A 1 245 ? 14.595 1.869 -20.699 1.00 91.25 245 GLY A N 1
ATOM 1941 C CA . GLY A 1 245 ? 14.760 3.238 -20.214 1.00 91.25 245 GLY A CA 1
ATOM 1942 C C . GLY A 1 245 ? 13.490 3.775 -19.555 1.00 91.25 245 GLY A C 1
ATOM 1943 O O . GLY A 1 245 ? 13.553 4.342 -18.466 1.00 91.25 245 GLY A O 1
ATOM 1944 N N . THR A 1 246 ? 12.331 3.517 -20.161 1.00 93.00 246 THR A N 1
ATOM 1945 C CA . THR A 1 246 ? 11.017 3.879 -19.612 1.00 93.00 246 THR A CA 1
ATOM 1946 C C . THR A 1 246 ? 10.771 3.185 -18.280 1.00 93.00 246 THR A C 1
ATOM 1948 O O . THR A 1 246 ? 10.394 3.841 -17.311 1.00 93.00 246 THR A O 1
ATOM 1951 N N . ALA A 1 247 ? 11.007 1.873 -18.201 1.00 91.00 247 ALA A N 1
ATOM 1952 C CA . ALA A 1 247 ? 10.813 1.106 -16.976 1.00 91.00 247 ALA A CA 1
ATOM 1953 C C . ALA A 1 247 ? 11.735 1.589 -15.848 1.00 91.00 247 ALA A C 1
ATOM 1955 O O . ALA A 1 247 ? 11.266 1.797 -14.730 1.00 91.00 247 ALA A O 1
ATOM 1956 N N . ALA A 1 248 ? 13.014 1.839 -16.143 1.00 91.69 248 ALA A N 1
ATOM 1957 C CA . ALA A 1 248 ? 13.968 2.361 -15.168 1.00 91.69 248 ALA A CA 1
ATOM 1958 C C . ALA A 1 248 ? 13.584 3.768 -14.675 1.00 91.69 248 ALA A C 1
ATOM 1960 O O . ALA A 1 248 ? 13.567 4.017 -13.470 1.00 91.69 248 ALA A O 1
ATOM 1961 N N . ALA A 1 249 ? 13.227 4.676 -15.587 1.00 91.19 249 ALA A N 1
ATOM 1962 C CA . ALA A 1 249 ? 12.807 6.031 -15.235 1.00 91.19 249 ALA A CA 1
ATOM 1963 C C . ALA A 1 249 ? 11.508 6.033 -14.414 1.00 91.19 249 ALA A C 1
ATOM 1965 O O . ALA A 1 249 ? 11.414 6.731 -13.404 1.00 91.19 249 ALA A O 1
ATOM 1966 N N . THR A 1 250 ? 10.542 5.194 -14.795 1.00 90.62 250 THR A N 1
ATOM 1967 C CA . THR A 1 250 ? 9.281 5.010 -14.062 1.00 90.62 250 THR A CA 1
ATOM 1968 C C . THR A 1 250 ? 9.541 4.486 -12.656 1.00 90.62 250 THR A C 1
ATOM 1970 O O . THR A 1 250 ? 9.026 5.046 -11.695 1.00 90.62 250 THR A O 1
ATOM 1973 N N . PHE A 1 251 ? 10.404 3.478 -12.510 1.00 89.50 251 PHE A N 1
ATOM 1974 C CA . PHE A 1 251 ? 10.781 2.937 -11.206 1.00 89.50 251 PHE A CA 1
ATOM 1975 C C . PHE A 1 251 ? 11.379 4.011 -10.285 1.00 89.50 251 PHE A C 1
ATOM 1977 O O . PHE A 1 251 ? 10.954 4.160 -9.138 1.00 89.50 251 PHE A O 1
ATOM 1984 N N . ILE A 1 252 ? 12.327 4.803 -10.797 1.00 90.75 252 ILE A N 1
ATOM 1985 C CA . ILE A 1 252 ? 12.941 5.906 -10.043 1.00 90.75 252 ILE A CA 1
ATOM 1986 C C . ILE A 1 252 ? 11.886 6.946 -9.654 1.00 90.75 252 ILE A C 1
ATOM 1988 O O . ILE A 1 252 ? 11.851 7.399 -8.508 1.00 90.75 252 ILE A O 1
ATOM 1992 N N . PHE A 1 253 ? 11.004 7.311 -10.584 1.00 90.88 253 PHE A N 1
ATOM 1993 C CA . PHE A 1 253 ? 9.942 8.275 -10.326 1.00 90.88 253 PHE A CA 1
ATOM 1994 C C . PHE A 1 253 ? 8.975 7.787 -9.242 1.00 90.88 253 PHE A C 1
ATOM 1996 O O . PHE A 1 253 ? 8.656 8.551 -8.331 1.00 90.88 253 PHE A O 1
ATOM 2003 N N . THR A 1 254 ? 8.582 6.511 -9.266 1.00 86.12 254 THR A N 1
ATOM 2004 C CA . THR A 1 254 ? 7.738 5.909 -8.226 1.00 86.12 254 THR A CA 1
ATOM 2005 C C . THR A 1 254 ? 8.408 5.979 -6.851 1.00 86.12 254 THR A C 1
ATOM 2007 O O . THR A 1 254 ? 7.745 6.330 -5.875 1.00 86.12 254 THR A O 1
ATOM 2010 N N . LEU A 1 255 ? 9.723 5.741 -6.747 1.00 87.75 255 LEU A N 1
ATOM 2011 C CA . LEU A 1 255 ? 10.456 5.896 -5.480 1.00 87.75 255 LEU A CA 1
ATOM 2012 C C . LEU A 1 255 ? 10.437 7.343 -4.964 1.00 87.75 255 LEU A C 1
ATOM 2014 O O . LEU A 1 255 ? 10.236 7.579 -3.770 1.00 87.75 255 LEU A O 1
ATOM 2018 N N . ILE A 1 256 ? 10.630 8.319 -5.855 1.00 89.31 256 ILE A N 1
ATOM 2019 C CA . ILE A 1 256 ? 10.575 9.745 -5.505 1.00 89.31 256 ILE A CA 1
ATOM 2020 C C . ILE A 1 256 ? 9.171 10.113 -5.023 1.00 89.31 256 ILE A C 1
ATOM 2022 O O . ILE A 1 256 ? 9.019 10.730 -3.968 1.00 89.31 256 ILE A O 1
ATOM 2026 N N . GLN A 1 257 ? 8.146 9.693 -5.760 1.00 86.94 257 GLN A N 1
ATOM 2027 C CA . GLN A 1 257 ? 6.749 9.967 -5.447 1.00 86.94 257 GLN A CA 1
ATOM 2028 C C . GLN A 1 257 ? 6.342 9.345 -4.106 1.00 86.94 257 GLN A C 1
ATOM 2030 O O . GLN A 1 257 ? 5.737 10.023 -3.280 1.00 86.94 257 GLN A O 1
ATOM 2035 N N . GLN A 1 258 ? 6.738 8.097 -3.838 1.00 85.94 258 GLN A N 1
ATOM 2036 C CA . GLN A 1 258 ? 6.515 7.443 -2.545 1.00 85.94 258 GLN A CA 1
ATOM 2037 C C . GLN A 1 258 ? 7.190 8.202 -1.402 1.00 85.94 258 GLN A C 1
ATOM 2039 O O . GLN A 1 258 ? 6.577 8.423 -0.359 1.00 85.94 258 GLN A O 1
ATOM 2044 N N . LYS A 1 259 ? 8.432 8.659 -1.597 1.00 85.81 259 LYS A N 1
ATOM 2045 C CA . LYS A 1 259 ? 9.145 9.448 -0.587 1.00 85.81 259 LYS A CA 1
ATOM 2046 C C . LYS A 1 259 ? 8.452 10.784 -0.309 1.00 85.81 259 LYS A C 1
ATOM 2048 O O . LYS A 1 259 ? 8.344 11.178 0.850 1.00 85.81 259 LYS A O 1
ATOM 2053 N N . MET A 1 260 ? 7.964 11.464 -1.347 1.00 86.06 260 MET A N 1
ATOM 2054 C CA . MET A 1 260 ? 7.191 12.698 -1.192 1.00 86.06 260 MET A CA 1
ATOM 2055 C C . MET A 1 260 ? 5.886 12.445 -0.434 1.00 86.06 260 MET A C 1
ATOM 2057 O O . MET A 1 260 ? 5.615 13.129 0.547 1.00 86.06 260 MET A O 1
ATOM 2061 N N . LEU A 1 261 ? 5.123 11.418 -0.817 1.00 84.38 261 LEU A N 1
ATOM 2062 C CA . LEU A 1 261 ? 3.856 11.072 -0.165 1.00 84.38 261 LEU A CA 1
ATOM 2063 C C . LEU A 1 261 ? 4.033 10.699 1.305 1.00 84.38 261 LEU A C 1
ATOM 2065 O O . LEU A 1 261 ? 3.269 11.181 2.142 1.00 84.38 261 LEU A O 1
ATOM 2069 N N . LYS A 1 262 ? 5.068 9.913 1.614 1.00 83.25 262 LYS A N 1
ATOM 2070 C CA . LYS A 1 262 ? 5.436 9.537 2.981 1.00 83.25 262 LYS A CA 1
ATOM 2071 C C . LYS A 1 262 ? 5.759 10.755 3.842 1.00 83.25 262 LYS A C 1
ATOM 2073 O O . LYS A 1 262 ? 5.347 10.813 4.995 1.00 83.25 262 LYS A O 1
ATOM 2078 N N . ASN A 1 263 ? 6.482 11.724 3.287 1.00 84.25 263 ASN A N 1
ATOM 2079 C CA . ASN A 1 263 ? 6.839 12.944 4.006 1.00 84.25 263 ASN A CA 1
ATOM 2080 C C . ASN A 1 263 ? 5.646 13.893 4.174 1.00 84.25 263 ASN A C 1
ATOM 2082 O O . ASN A 1 263 ? 5.542 14.558 5.200 1.00 84.25 263 ASN A O 1
ATOM 2086 N N . SER A 1 264 ? 4.750 13.959 3.187 1.00 83.44 264 SER A N 1
ATOM 2087 C CA . SER A 1 264 ? 3.550 14.797 3.250 1.00 83.44 264 SER A CA 1
ATOM 2088 C C . SER A 1 264 ? 2.457 14.224 4.154 1.00 83.44 264 SER A C 1
ATOM 2090 O O . SER A 1 264 ? 1.654 14.992 4.672 1.00 83.44 264 SER A O 1
ATOM 2092 N N . ASN A 1 265 ? 2.419 12.901 4.357 1.00 81.81 265 ASN A N 1
ATOM 2093 C CA . ASN A 1 265 ? 1.380 12.217 5.133 1.00 81.81 265 ASN A CA 1
ATOM 2094 C C . ASN A 1 265 ? 1.985 11.271 6.194 1.00 81.81 265 ASN A C 1
ATOM 2096 O O . ASN A 1 265 ? 1.793 10.054 6.111 1.00 81.81 265 ASN A O 1
ATOM 2100 N N . PRO A 1 266 ? 2.703 11.793 7.208 1.00 76.81 266 PRO A N 1
ATOM 2101 C CA . PRO A 1 266 ? 3.336 10.963 8.240 1.00 76.81 266 PRO A CA 1
ATOM 2102 C C . PRO A 1 266 ? 2.329 10.230 9.144 1.00 76.81 266 PRO A C 1
ATOM 2104 O O . PRO A 1 266 ? 2.683 9.234 9.776 1.00 76.81 266 PRO A O 1
ATOM 2107 N N . ASP A 1 267 ? 1.086 10.715 9.185 1.00 77.88 267 ASP A N 1
ATOM 2108 C CA . ASP A 1 267 ? 0.014 10.242 10.065 1.00 77.88 267 ASP A CA 1
ATOM 2109 C C . ASP A 1 267 ? -0.991 9.299 9.376 1.00 77.88 267 ASP A C 1
ATOM 2111 O O . ASP A 1 267 ? -1.980 8.887 9.988 1.00 77.88 267 ASP A O 1
ATOM 2115 N N . ALA A 1 268 ? -0.755 8.951 8.107 1.00 79.50 268 ALA A N 1
ATOM 2116 C CA . ALA A 1 268 ? -1.604 8.027 7.364 1.00 79.50 268 ALA A CA 1
ATOM 2117 C C . ALA A 1 268 ? -1.401 6.568 7.801 1.00 79.50 268 ALA A C 1
ATOM 2119 O O . ALA A 1 268 ? -0.336 6.176 8.286 1.00 79.50 268 ALA A O 1
ATOM 2120 N N . LEU A 1 269 ? -2.419 5.736 7.559 1.00 77.62 269 LEU A N 1
ATOM 2121 C CA . LEU A 1 269 ? -2.387 4.304 7.871 1.00 77.62 269 LEU A CA 1
ATOM 2122 C C . LEU A 1 269 ? -1.220 3.564 7.191 1.00 77.62 269 LEU A C 1
ATOM 2124 O O . LEU A 1 269 ? -0.528 2.733 7.799 1.00 77.62 269 LEU A O 1
ATOM 2128 N N . ASP A 1 270 ? -1.014 3.882 5.915 1.00 78.06 270 ASP A N 1
ATOM 2129 C CA . ASP A 1 270 ? 0.108 3.438 5.104 1.00 78.06 270 ASP A CA 1
ATOM 2130 C C . ASP A 1 270 ? 0.769 4.669 4.485 1.00 78.06 270 ASP A C 1
ATOM 2132 O O . ASP A 1 270 ? 0.181 5.355 3.651 1.00 78.06 270 ASP A O 1
ATOM 2136 N N . ALA A 1 271 ? 1.998 4.963 4.902 1.00 74.38 271 ALA A N 1
ATOM 2137 C CA . ALA A 1 271 ? 2.700 6.155 4.445 1.00 74.38 271 ALA A CA 1
ATOM 2138 C C . ALA A 1 271 ? 3.076 6.089 2.951 1.00 74.38 271 ALA A C 1
ATOM 2140 O O . ALA A 1 271 ? 3.292 7.125 2.327 1.00 74.38 271 ALA A O 1
ATOM 2141 N N . ASN A 1 272 ? 3.140 4.887 2.368 1.00 71.50 272 ASN A N 1
ATOM 2142 C CA . ASN A 1 272 ? 3.410 4.706 0.940 1.00 71.50 272 ASN A CA 1
ATOM 2143 C C . ASN A 1 272 ? 2.131 4.786 0.086 1.00 71.50 272 ASN A C 1
ATOM 2145 O O . ASN A 1 272 ? 2.220 4.964 -1.131 1.00 71.50 272 ASN A O 1
ATOM 2149 N N . ASP A 1 273 ? 0.955 4.647 0.705 1.00 76.06 273 ASP A N 1
ATOM 2150 C CA . ASP A 1 273 ? -0.347 4.673 0.033 1.00 76.06 273 ASP A CA 1
ATOM 2151 C C . ASP A 1 273 ? -1.430 5.324 0.918 1.00 76.06 273 ASP A C 1
ATOM 2153 O O . ASP A 1 273 ? -2.353 4.647 1.387 1.00 76.06 273 ASP A O 1
ATOM 2157 N N . PRO A 1 274 ? -1.313 6.638 1.196 1.00 76.62 274 PRO A N 1
ATOM 2158 C CA . PRO A 1 274 ? -2.151 7.295 2.192 1.00 76.62 274 PRO A CA 1
ATOM 2159 C C . PRO A 1 274 ? -3.626 7.285 1.782 1.00 76.62 274 PRO A C 1
ATOM 2161 O O . PRO A 1 274 ? -4.493 6.945 2.576 1.00 76.62 274 PRO A O 1
ATOM 2164 N N . TYR A 1 275 ? -3.933 7.583 0.521 1.00 79.12 275 TYR A N 1
ATOM 2165 C CA . TYR A 1 275 ? -5.311 7.809 0.074 1.00 79.12 275 TYR A CA 1
ATOM 2166 C C . TYR A 1 275 ? -6.163 6.542 -0.034 1.00 79.12 275 TYR A C 1
ATOM 2168 O O . TYR A 1 275 ? -7.391 6.623 -0.040 1.00 79.12 275 TYR A O 1
ATOM 2176 N N . ARG A 1 276 ? -5.540 5.365 -0.114 1.00 79.38 276 ARG A N 1
ATOM 2177 C CA . ARG A 1 276 ? -6.255 4.108 -0.350 1.00 79.38 276 ARG A CA 1
ATOM 2178 C C . ARG A 1 276 ? -7.064 3.654 0.863 1.00 79.38 276 ARG A C 1
ATOM 2180 O O . ARG A 1 276 ? -8.212 3.228 0.729 1.00 79.38 276 ARG A O 1
ATOM 2187 N N . TYR A 1 277 ? -6.496 3.823 2.052 1.00 81.75 277 TYR A N 1
ATOM 2188 C CA . TYR A 1 277 ? -7.066 3.307 3.299 1.00 81.75 277 TYR A CA 1
ATOM 2189 C C . TYR A 1 277 ? -7.719 4.374 4.183 1.00 81.75 277 TYR A C 1
ATOM 2191 O O . TYR A 1 277 ? -8.329 4.030 5.190 1.00 81.75 277 TYR A O 1
ATOM 2199 N N . ILE A 1 278 ? -7.623 5.650 3.803 1.00 83.19 278 ILE A N 1
ATOM 2200 C CA . ILE A 1 278 ? -8.289 6.749 4.509 1.00 83.19 278 ILE A CA 1
ATOM 2201 C C . ILE A 1 278 ? -9.787 6.738 4.184 1.00 83.19 278 ILE A C 1
ATOM 2203 O O . ILE A 1 278 ? -10.187 6.563 3.026 1.00 83.19 278 ILE A O 1
ATOM 2207 N N . ILE A 1 279 ? -10.608 6.956 5.211 1.00 82.81 279 ILE A N 1
ATOM 2208 C CA . ILE A 1 279 ? -12.031 7.276 5.074 1.00 82.81 279 ILE A CA 1
ATOM 2209 C C . ILE A 1 279 ? -12.143 8.801 4.993 1.00 82.81 279 ILE A C 1
ATOM 2211 O O . ILE A 1 279 ? -11.688 9.502 5.899 1.00 82.81 279 ILE A O 1
ATOM 2215 N N . SER A 1 280 ? -12.690 9.332 3.897 1.00 82.12 280 SER A N 1
ATOM 2216 C CA . SER A 1 280 ? -12.886 10.781 3.773 1.00 82.12 280 SER A CA 1
ATOM 2217 C C . SER A 1 280 ? -13.978 11.271 4.732 1.00 82.12 280 SER A C 1
ATOM 2219 O O . SER A 1 280 ? -14.884 10.507 5.052 1.00 82.12 280 SER A O 1
ATOM 2221 N N . PRO A 1 281 ? -13.976 12.550 5.149 1.00 82.69 281 PRO A N 1
ATOM 2222 C CA . PRO A 1 281 ? -15.051 13.094 5.984 1.00 82.69 281 PRO A CA 1
ATOM 2223 C C . PRO A 1 281 ? -16.446 12.910 5.367 1.00 82.69 281 PRO A C 1
ATOM 2225 O O . PRO A 1 281 ? -17.393 12.580 6.065 1.00 82.69 281 PRO A O 1
ATOM 2228 N N . SER A 1 282 ? -16.551 13.027 4.039 1.00 84.06 282 SER A N 1
ATOM 2229 C CA . SER A 1 282 ? -17.789 12.749 3.301 1.00 84.06 282 SER A CA 1
ATOM 2230 C C . SER A 1 282 ? -18.209 11.276 3.337 1.00 84.06 282 SER A C 1
ATOM 2232 O O . SER A 1 282 ? -19.396 10.975 3.291 1.00 84.06 282 SER A O 1
ATOM 2234 N N . GLN A 1 283 ? -17.251 10.346 3.413 1.00 84.50 283 GLN A N 1
ATOM 2235 C CA . GLN A 1 283 ? -17.537 8.925 3.603 1.00 84.50 283 GLN A CA 1
ATOM 2236 C C . GLN A 1 283 ? -17.936 8.637 5.051 1.00 84.50 283 GLN A C 1
ATOM 2238 O O . GLN A 1 283 ? -18.823 7.822 5.259 1.00 84.50 283 GLN A O 1
ATOM 2243 N N . GLU A 1 284 ? -17.329 9.305 6.041 1.00 84.50 284 GLU A N 1
ATOM 2244 C CA . GLU A 1 284 ? -17.764 9.206 7.443 1.00 84.50 284 GLU A CA 1
ATOM 2245 C C . GLU A 1 284 ? -19.243 9.614 7.573 1.00 84.50 284 GLU A C 1
ATOM 2247 O O . GLU A 1 284 ? -20.026 8.858 8.139 1.00 84.50 284 GLU A O 1
ATOM 2252 N N . GLU A 1 285 ? -19.648 10.732 6.965 1.00 84.50 285 GLU A N 1
ATOM 2253 C CA . GLU A 1 285 ? -21.041 11.207 6.968 1.00 84.50 285 GLU A CA 1
ATOM 2254 C C . GLU A 1 285 ? -22.002 10.236 6.255 1.00 84.50 285 GLU A C 1
ATOM 2256 O O . GLU A 1 285 ? -23.052 9.890 6.795 1.00 84.50 285 GLU A O 1
ATOM 2261 N N . ALA A 1 286 ? -21.619 9.713 5.085 1.00 86.06 286 ALA A N 1
ATOM 2262 C CA . ALA A 1 286 ? -22.423 8.725 4.359 1.00 86.06 286 ALA A CA 1
ATOM 2263 C C . ALA A 1 286 ? -22.573 7.393 5.122 1.00 86.06 286 ALA A C 1
ATOM 2265 O O . ALA A 1 286 ? -23.619 6.744 5.061 1.00 86.06 286 ALA A O 1
ATOM 2266 N N . LEU A 1 287 ? -21.535 6.966 5.850 1.00 86.69 287 LEU A N 1
ATOM 2267 C CA . LEU A 1 287 ? -21.602 5.787 6.716 1.00 86.69 287 LEU A CA 1
ATOM 2268 C C . LEU A 1 287 ? -22.523 6.039 7.912 1.00 86.69 287 LEU A C 1
ATOM 2270 O O . LEU A 1 287 ? -23.308 5.162 8.274 1.00 86.69 287 LEU A O 1
ATOM 2274 N N . GLU A 1 288 ? -22.474 7.237 8.494 1.00 86.12 288 GLU A N 1
ATOM 2275 C CA . GLU A 1 288 ? -23.378 7.626 9.574 1.00 86.12 288 GLU A CA 1
ATOM 2276 C C . GLU A 1 288 ? -24.845 7.640 9.126 1.00 86.12 288 GLU A C 1
ATOM 2278 O O . GLU A 1 288 ? -25.696 7.124 9.855 1.00 86.12 288 GLU A O 1
ATOM 2283 N N . GLU A 1 289 ? -25.141 8.131 7.917 1.00 86.81 289 GLU A N 1
ATOM 2284 C CA . GLU A 1 289 ? -26.483 8.089 7.315 1.00 86.81 289 GLU A CA 1
ATOM 2285 C C . GLU A 1 289 ? -26.989 6.647 7.148 1.00 86.81 289 GLU A C 1
ATOM 2287 O O . GLU A 1 289 ? -28.142 6.335 7.455 1.00 86.81 289 GLU A O 1
ATOM 2292 N N . LYS A 1 290 ? -26.098 5.732 6.752 1.00 85.75 290 LYS A N 1
ATOM 2293 C CA . LYS A 1 290 ? -26.383 4.294 6.632 1.00 85.75 290 LYS A CA 1
ATOM 2294 C C . LYS A 1 290 ? -26.431 3.547 7.970 1.00 85.75 290 LYS A C 1
ATOM 2296 O O . LYS A 1 290 ? -26.615 2.333 7.970 1.00 85.75 290 LYS A O 1
ATOM 2301 N N . ARG A 1 291 ? -26.289 4.238 9.108 1.00 85.50 291 ARG A N 1
ATOM 2302 C CA . ARG A 1 291 ? -26.187 3.637 10.453 1.00 85.50 291 ARG A CA 1
ATOM 2303 C C . ARG A 1 291 ? -25.034 2.638 10.571 1.00 85.50 291 ARG A C 1
ATOM 2305 O O . ARG A 1 291 ? -25.169 1.588 11.195 1.00 85.50 291 ARG A O 1
ATOM 2312 N N . ILE A 1 292 ? -23.881 2.976 10.009 1.00 86.94 292 ILE A N 1
ATOM 2313 C CA . ILE A 1 292 ? -22.636 2.216 10.144 1.00 86.94 292 ILE A CA 1
ATOM 2314 C C . ILE A 1 292 ? -21.685 3.013 11.044 1.00 86.94 292 ILE A C 1
ATOM 2316 O O . ILE A 1 292 ? -21.561 4.229 10.919 1.00 86.94 292 ILE A O 1
ATOM 2320 N N . ASN A 1 293 ? -21.033 2.347 12.000 1.00 83.94 293 ASN A N 1
ATOM 2321 C CA . ASN A 1 293 ? -20.091 2.977 12.919 1.00 83.94 293 ASN A CA 1
ATOM 2322 C C . ASN A 1 293 ? -18.737 3.205 12.213 1.00 83.94 293 ASN A C 1
ATOM 2324 O O . ASN A 1 293 ? -18.015 2.235 11.954 1.00 83.94 293 ASN A O 1
ATOM 2328 N N . PRO A 1 294 ? -18.327 4.462 11.956 1.00 85.44 294 PRO A N 1
ATOM 2329 C CA . PRO A 1 294 ? -17.091 4.748 11.231 1.00 85.44 294 PRO A CA 1
ATOM 2330 C C . PRO A 1 294 ? -15.839 4.277 11.987 1.00 85.44 294 PRO A C 1
ATOM 2332 O O . PRO A 1 294 ? -14.847 3.913 11.358 1.00 85.44 294 PRO A O 1
ATOM 2335 N N . VAL A 1 295 ? -15.869 4.218 13.325 1.00 85.81 295 VAL A N 1
ATOM 2336 C CA . VAL A 1 295 ? -14.744 3.714 14.136 1.00 85.81 295 VAL A CA 1
ATOM 2337 C C . VAL A 1 295 ? -14.548 2.213 13.919 1.00 85.81 295 VAL A C 1
ATOM 2339 O O . VAL A 1 295 ? -13.414 1.754 13.769 1.00 85.81 295 VAL A O 1
ATOM 2342 N N . ALA A 1 296 ? -15.644 1.454 13.835 1.00 85.81 296 ALA A N 1
ATOM 2343 C CA . ALA A 1 296 ? -15.588 0.020 13.566 1.00 85.81 296 ALA A CA 1
ATOM 2344 C C . ALA A 1 296 ? -15.051 -0.274 12.164 1.00 85.81 296 ALA A C 1
ATOM 2346 O O . ALA A 1 296 ? -14.166 -1.116 12.008 1.00 85.81 296 ALA A O 1
ATOM 2347 N N . VAL A 1 297 ? -15.491 0.502 11.169 1.00 88.38 297 VAL A N 1
ATOM 2348 C CA . VAL A 1 297 ? -14.974 0.410 9.799 1.00 88.38 297 VAL A CA 1
ATOM 2349 C C . VAL A 1 297 ? -13.470 0.701 9.755 1.00 88.38 297 VAL A C 1
ATOM 2351 O O . VAL A 1 297 ? -12.727 -0.048 9.124 1.00 88.38 297 VAL A O 1
ATOM 2354 N N . LYS A 1 298 ? -12.979 1.728 10.467 1.00 89.12 298 LYS A N 1
ATOM 2355 C CA . LYS A 1 298 ? -11.533 2.023 10.535 1.00 89.12 298 LYS A CA 1
ATOM 2356 C C . LYS A 1 298 ? -10.730 0.861 11.109 1.00 89.12 298 LYS A C 1
ATOM 2358 O O . LYS A 1 298 ? -9.726 0.471 10.515 1.00 89.12 298 LYS A O 1
ATOM 2363 N N . LEU A 1 299 ? -11.176 0.280 12.224 1.00 86.75 299 LEU A N 1
ATOM 2364 C CA . LEU A 1 299 ? -10.519 -0.885 12.825 1.00 86.75 299 LEU A CA 1
ATOM 2365 C C . LEU A 1 299 ? -10.542 -2.105 11.897 1.00 86.75 299 LEU A C 1
ATOM 2367 O O . LEU A 1 299 ? -9.524 -2.783 11.767 1.00 86.75 299 LEU A O 1
ATOM 2371 N N . ALA A 1 300 ? -11.650 -2.344 11.193 1.00 88.56 300 ALA A N 1
ATOM 2372 C CA . ALA A 1 300 ? -11.748 -3.419 10.211 1.00 88.56 300 ALA A CA 1
ATOM 2373 C C . ALA A 1 300 ? -10.777 -3.216 9.031 1.00 88.56 300 ALA A C 1
ATOM 2375 O O . ALA A 1 300 ? -10.100 -4.158 8.617 1.00 88.56 300 ALA A O 1
ATOM 2376 N N . ILE A 1 301 ? -10.638 -1.984 8.522 1.00 89.00 301 ILE A N 1
ATOM 2377 C CA . ILE A 1 301 ? -9.663 -1.645 7.469 1.00 89.00 301 ILE A CA 1
ATOM 2378 C C . ILE A 1 301 ? -8.228 -1.873 7.963 1.00 89.00 301 ILE A C 1
ATOM 2380 O O . ILE A 1 301 ? -7.412 -2.440 7.231 1.00 89.00 301 ILE A O 1
ATOM 2384 N N . ILE A 1 302 ? -7.915 -1.480 9.203 1.00 88.38 302 ILE A N 1
ATOM 2385 C CA . ILE A 1 302 ? -6.607 -1.728 9.826 1.00 88.38 302 ILE A CA 1
ATOM 2386 C C . ILE A 1 302 ? -6.327 -3.232 9.914 1.00 88.38 302 ILE A C 1
ATOM 2388 O O . ILE A 1 302 ? -5.243 -3.674 9.527 1.00 88.38 302 ILE A O 1
ATOM 2392 N N . ALA A 1 303 ? -7.303 -4.017 10.374 1.00 87.12 303 ALA A N 1
ATOM 2393 C CA . ALA A 1 303 ? -7.188 -5.465 10.494 1.00 87.12 303 ALA A CA 1
ATOM 2394 C C . ALA A 1 303 ? -6.949 -6.133 9.129 1.00 87.12 303 ALA A C 1
ATOM 2396 O O . ALA A 1 303 ? -6.002 -6.904 8.975 1.00 87.12 303 ALA A O 1
ATOM 2397 N N . LEU A 1 304 ? -7.734 -5.774 8.106 1.00 86.44 304 LEU A N 1
ATOM 2398 C CA . LEU A 1 304 ? -7.546 -6.266 6.735 1.00 86.44 304 LEU A CA 1
ATOM 2399 C C . LEU A 1 304 ? -6.172 -5.879 6.172 1.00 86.44 304 LEU A C 1
ATOM 2401 O O . LEU A 1 304 ? -5.549 -6.660 5.448 1.00 86.44 304 LEU A O 1
ATOM 2405 N N . ARG A 1 305 ? -5.670 -4.681 6.504 1.00 84.62 305 ARG A N 1
ATOM 2406 C CA . ARG A 1 305 ? -4.327 -4.235 6.109 1.00 84.62 305 ARG A CA 1
ATOM 2407 C C . ARG A 1 305 ? -3.225 -5.036 6.788 1.00 84.62 305 ARG A C 1
ATOM 2409 O O . ARG A 1 305 ? -2.220 -5.305 6.125 1.00 84.62 305 ARG A O 1
ATOM 2416 N N . ALA A 1 306 ? -3.401 -5.403 8.055 1.00 80.56 306 ALA A N 1
ATOM 2417 C CA . ALA A 1 306 ? -2.475 -6.267 8.780 1.00 80.56 306 ALA A CA 1
ATOM 2418 C C . ALA A 1 306 ? -2.381 -7.650 8.114 1.00 80.56 306 ALA A C 1
ATOM 2420 O O . ALA A 1 306 ? -1.280 -8.100 7.812 1.00 80.56 306 ALA A O 1
ATOM 2421 N N . GLU A 1 307 ? -3.521 -8.246 7.749 1.00 80.06 307 GLU A N 1
ATOM 2422 C CA . GLU A 1 307 ? -3.575 -9.535 7.038 1.00 80.06 307 GLU A CA 1
ATOM 2423 C C . GLU A 1 307 ? -2.896 -9.472 5.656 1.00 80.06 307 GLU A C 1
ATOM 2425 O O . GLU A 1 307 ? -2.252 -10.421 5.218 1.00 80.06 307 GLU A O 1
ATOM 2430 N N . MET A 1 308 ? -2.970 -8.324 4.972 1.00 73.69 308 MET A N 1
ATOM 2431 C CA . MET A 1 308 ? -2.239 -8.106 3.717 1.00 73.69 308 MET A CA 1
ATOM 2432 C C . MET A 1 308 ? -0.716 -7.964 3.903 1.00 73.69 308 MET A C 1
ATOM 2434 O O . MET A 1 308 ? 0.031 -8.178 2.943 1.00 73.69 308 MET A O 1
ATOM 2438 N N . SER A 1 309 ? -0.255 -7.550 5.090 1.00 65.00 309 SER A N 1
ATOM 2439 C CA . SER A 1 309 ? 1.164 -7.326 5.402 1.00 65.00 309 SER A CA 1
ATOM 2440 C C . SER A 1 309 ? 1.875 -8.559 5.955 1.00 65.00 309 SER A C 1
ATOM 2442 O O . SER A 1 309 ? 3.087 -8.647 5.778 1.00 65.00 309 SER A O 1
ATOM 2444 N N . GLU A 1 310 ? 1.173 -9.488 6.612 1.00 57.81 310 GLU A N 1
ATOM 2445 C CA . GLU A 1 310 ? 1.812 -10.678 7.180 1.00 57.81 310 GLU A CA 1
ATOM 2446 C C . GLU A 1 310 ? 2.446 -11.560 6.087 1.00 57.81 310 GLU A C 1
ATOM 2448 O O . GLU A 1 310 ? 1.832 -11.963 5.093 1.00 57.81 310 GLU A O 1
ATOM 2453 N N . GLU A 1 311 ? 3.747 -11.802 6.255 1.00 46.41 311 GLU A N 1
ATOM 2454 C CA . GLU A 1 311 ? 4.608 -12.539 5.339 1.00 46.41 311 GLU A CA 1
ATOM 2455 C C . GLU A 1 311 ? 4.335 -14.043 5.433 1.00 46.41 311 GLU A C 1
ATOM 2457 O O . GLU A 1 311 ? 4.918 -14.754 6.246 1.00 46.41 311 GLU A O 1
ATOM 2462 N N . GLN A 1 312 ? 3.473 -14.568 4.562 1.00 43.16 312 GLN A N 1
ATOM 2463 C CA . GLN A 1 312 ? 3.481 -16.008 4.299 1.00 43.16 312 GLN A CA 1
ATOM 2464 C C . GLN A 1 312 ? 4.721 -16.396 3.469 1.00 43.16 312 GLN A C 1
ATOM 2466 O O . GLN A 1 312 ? 5.108 -15.652 2.558 1.00 43.16 312 GLN A O 1
ATOM 2471 N N . PRO A 1 313 ? 5.351 -17.556 3.756 1.00 40.03 313 PRO A N 1
ATOM 2472 C CA . PRO A 1 313 ? 6.639 -17.941 3.190 1.00 40.03 313 PRO A CA 1
ATOM 2473 C C . PRO A 1 313 ? 6.617 -17.993 1.658 1.00 40.03 313 PRO A C 1
ATOM 2475 O O . PRO A 1 313 ? 5.707 -18.520 1.015 1.00 40.03 313 PRO A O 1
ATOM 2478 N N . MET A 1 314 ? 7.683 -17.441 1.086 1.00 44.78 314 MET A N 1
ATOM 2479 C CA . MET A 1 314 ? 7.822 -16.922 -0.279 1.00 44.78 314 MET A CA 1
ATOM 2480 C C . MET A 1 314 ? 7.799 -17.972 -1.409 1.00 44.78 314 MET A C 1
ATOM 2482 O O . MET A 1 314 ? 8.079 -17.644 -2.559 1.00 44.78 314 MET A O 1
ATOM 2486 N N . HIS A 1 315 ? 7.469 -19.234 -1.127 1.00 43.38 315 HIS A N 1
ATOM 2487 C CA . HIS A 1 315 ? 7.831 -20.349 -2.010 1.00 43.38 315 HIS A CA 1
ATOM 2488 C C . HIS A 1 315 ? 6.690 -20.947 -2.839 1.00 43.38 315 HIS A C 1
ATOM 2490 O O . HIS A 1 315 ? 6.946 -21.882 -3.595 1.00 43.38 315 HIS A O 1
ATOM 2496 N N . ARG A 1 316 ? 5.441 -20.449 -2.760 1.00 41.50 316 ARG A N 1
ATOM 2497 C CA . ARG A 1 316 ? 4.357 -21.097 -3.534 1.00 41.50 316 ARG A CA 1
ATOM 2498 C C . ARG A 1 316 ? 3.243 -20.251 -4.157 1.00 41.50 316 ARG A C 1
ATOM 2500 O O . ARG A 1 316 ? 2.415 -20.836 -4.843 1.00 41.50 316 ARG A O 1
ATOM 2507 N N . LEU A 1 317 ? 3.155 -18.928 -3.978 1.00 47.47 317 LEU A N 1
ATOM 2508 C CA . LEU A 1 317 ? 1.844 -18.271 -4.156 1.00 47.47 317 LEU A CA 1
ATOM 2509 C C . LEU A 1 317 ? 1.860 -16.811 -4.668 1.00 47.47 317 LEU A C 1
ATOM 2511 O O . LEU A 1 317 ? 1.206 -15.941 -4.099 1.00 47.47 317 LEU A O 1
ATOM 2515 N N . TRP A 1 318 ? 2.532 -16.516 -5.790 1.00 49.16 318 TRP A N 1
ATOM 2516 C CA . TRP A 1 318 ? 2.421 -15.184 -6.428 1.00 49.16 318 TRP A CA 1
ATOM 2517 C C . TRP A 1 318 ? 0.974 -14.881 -6.888 1.00 49.16 318 TRP A C 1
ATOM 2519 O O . TRP A 1 318 ? 0.470 -13.772 -6.691 1.00 49.16 318 TRP A O 1
ATOM 2529 N N . SER A 1 319 ? 0.256 -15.868 -7.439 1.00 56.12 319 SER A N 1
ATOM 2530 C CA . SER A 1 319 ? -1.145 -15.713 -7.873 1.00 56.12 319 SER A CA 1
ATOM 2531 C C . SER A 1 319 ? -2.120 -15.574 -6.698 1.00 56.12 319 SER A C 1
ATOM 2533 O O . SER A 1 319 ? -2.965 -14.681 -6.704 1.00 56.12 319 SER A O 1
ATOM 2535 N N . TRP A 1 320 ? -1.970 -16.398 -5.660 1.00 56.19 320 TRP A N 1
ATOM 2536 C CA . TRP A 1 320 ? -2.848 -16.386 -4.486 1.00 56.19 320 TRP A CA 1
ATOM 2537 C C . TRP A 1 320 ? -2.661 -15.127 -3.641 1.00 56.19 320 TRP A C 1
ATOM 2539 O O . TRP A 1 320 ? -3.653 -14.545 -3.216 1.00 56.19 320 TRP A O 1
ATOM 2549 N N . ARG A 1 321 ? -1.427 -14.631 -3.457 1.00 58.97 321 ARG A N 1
ATOM 2550 C CA . ARG A 1 321 ? -1.202 -13.347 -2.769 1.00 58.97 321 ARG A CA 1
ATOM 2551 C C . ARG A 1 321 ? -1.936 -12.218 -3.487 1.00 58.97 321 ARG A C 1
ATOM 2553 O O . ARG A 1 321 ? -2.626 -11.431 -2.855 1.00 58.97 321 ARG A O 1
ATOM 2560 N N . THR A 1 322 ? -1.875 -12.210 -4.818 1.00 63.56 322 THR A N 1
ATOM 2561 C CA . THR A 1 322 ? -2.597 -11.233 -5.641 1.00 63.56 322 THR A CA 1
ATOM 2562 C C . THR A 1 322 ? -4.116 -11.361 -5.475 1.00 63.56 322 THR A C 1
ATOM 2564 O O . THR A 1 322 ? -4.804 -10.347 -5.427 1.00 63.56 322 THR A O 1
ATOM 2567 N N . GLN A 1 323 ? -4.653 -12.578 -5.344 1.00 69.31 323 GLN A N 1
ATOM 2568 C CA . GLN A 1 323 ? -6.084 -12.802 -5.105 1.00 69.31 323 GLN A CA 1
ATOM 2569 C C . GLN A 1 323 ? -6.531 -12.395 -3.697 1.00 69.31 323 GLN A C 1
ATOM 2571 O O . GLN A 1 323 ? -7.566 -11.750 -3.573 1.00 69.31 323 GLN A O 1
ATOM 2576 N N . VAL A 1 324 ? -5.760 -12.714 -2.653 1.00 70.69 324 VAL A N 1
ATOM 2577 C CA . VAL A 1 324 ? -6.065 -12.315 -1.268 1.00 70.69 324 VAL A CA 1
ATOM 2578 C C . VAL A 1 324 ? -5.990 -10.802 -1.122 1.00 70.69 324 VAL A C 1
ATOM 2580 O O . VAL A 1 324 ? -6.922 -10.196 -0.609 1.00 70.69 324 VAL A O 1
ATOM 2583 N N . THR A 1 325 ? -4.943 -10.166 -1.655 1.00 75.62 325 THR A N 1
ATOM 2584 C CA . THR A 1 325 ? -4.840 -8.703 -1.654 1.00 75.62 325 THR A CA 1
ATOM 2585 C C . THR A 1 325 ? -6.007 -8.068 -2.407 1.00 75.62 325 THR A C 1
ATOM 2587 O O . THR A 1 325 ? -6.614 -7.142 -1.885 1.00 75.62 325 THR A O 1
ATOM 2590 N N . LYS A 1 326 ? -6.382 -8.578 -3.589 1.00 78.25 326 LYS A N 1
ATOM 2591 C CA . LYS A 1 326 ? -7.553 -8.074 -4.329 1.00 78.25 326 LYS A CA 1
ATOM 2592 C C . LYS A 1 326 ? -8.852 -8.253 -3.546 1.00 78.25 326 LYS A C 1
ATOM 2594 O O . LYS A 1 326 ? -9.600 -7.297 -3.401 1.00 78.25 326 LYS A O 1
ATOM 2599 N N . LYS A 1 327 ? -9.085 -9.436 -2.972 1.00 84.31 327 LYS A N 1
ATOM 2600 C CA . LYS A 1 327 ? -10.277 -9.724 -2.165 1.00 84.31 327 LYS A CA 1
ATOM 2601 C C . LYS A 1 327 ? -10.367 -8.807 -0.944 1.00 84.31 327 LYS A C 1
ATOM 2603 O O . LYS A 1 327 ? -11.434 -8.261 -0.670 1.00 84.31 327 LYS A O 1
ATOM 2608 N N . ASN A 1 328 ? -9.258 -8.607 -0.236 1.00 85.00 328 ASN A N 1
ATOM 2609 C CA . ASN A 1 328 ? -9.214 -7.729 0.931 1.00 85.00 328 ASN A CA 1
ATOM 2610 C C . ASN A 1 328 ? -9.407 -6.264 0.515 1.00 85.00 328 ASN A C 1
ATOM 2612 O O . ASN A 1 328 ? -10.151 -5.547 1.174 1.00 85.00 328 ASN A O 1
ATOM 2616 N N . MET A 1 329 ? -8.836 -5.837 -0.614 1.00 83.94 329 MET A N 1
ATOM 2617 C CA . MET A 1 329 ? -9.069 -4.504 -1.180 1.00 83.94 329 MET A CA 1
ATOM 2618 C C . MET A 1 329 ? -10.529 -4.274 -1.577 1.00 83.94 329 MET A C 1
ATOM 2620 O O . MET A 1 329 ? -11.094 -3.235 -1.246 1.00 83.94 329 MET A O 1
ATOM 2624 N N . ASP A 1 330 ? -11.169 -5.243 -2.227 1.00 86.50 330 ASP A N 1
ATOM 2625 C CA . ASP A 1 330 ? -12.588 -5.157 -2.580 1.00 86.50 330 ASP A CA 1
ATOM 2626 C C . ASP A 1 330 ? -13.477 -5.150 -1.331 1.00 86.50 330 ASP A C 1
ATOM 2628 O O . ASP A 1 330 ? -14.487 -4.449 -1.288 1.00 86.50 330 ASP A O 1
ATOM 2632 N N . THR A 1 331 ? -13.077 -5.869 -0.280 1.00 86.75 331 THR A N 1
ATOM 2633 C CA . THR A 1 331 ? -13.758 -5.833 1.023 1.00 86.75 331 THR A CA 1
ATOM 2634 C C . THR A 1 331 ? -13.622 -4.458 1.676 1.00 86.75 331 THR A C 1
ATOM 2636 O O . THR A 1 331 ? -14.618 -3.911 2.137 1.00 86.75 331 THR A O 1
ATOM 2639 N N . ILE A 1 332 ? -12.430 -3.847 1.644 1.00 88.00 332 ILE A N 1
ATOM 2640 C CA . ILE A 1 332 ? -12.207 -2.471 2.120 1.00 88.00 332 ILE A CA 1
ATOM 2641 C C . ILE A 1 332 ? -13.084 -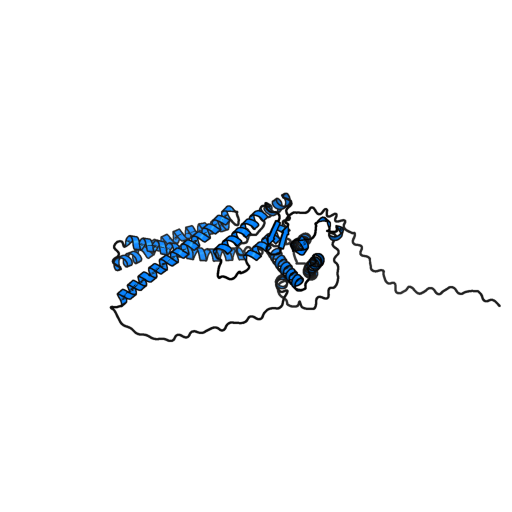1.481 1.353 1.00 88.00 332 ILE A C 1
ATOM 2643 O O . ILE A 1 332 ? -13.682 -0.598 1.960 1.00 88.00 332 ILE A O 1
ATOM 2647 N N . ARG A 1 333 ? -13.206 -1.624 0.031 1.00 86.31 333 ARG A N 1
ATOM 2648 C CA . ARG A 1 333 ? -14.062 -0.747 -0.781 1.00 86.31 333 ARG A CA 1
ATOM 2649 C C . ARG A 1 333 ? -15.528 -0.857 -0.386 1.00 86.31 333 ARG A C 1
ATOM 2651 O O . ARG A 1 333 ? -16.155 0.174 -0.172 1.00 86.31 333 ARG A O 1
ATOM 2658 N N . LYS A 1 334 ? -16.036 -2.083 -0.226 1.00 87.19 334 LYS A N 1
ATOM 2659 C CA . LYS A 1 334 ? -17.419 -2.341 0.214 1.00 87.19 334 LYS A CA 1
ATOM 2660 C C . LYS A 1 334 ? -17.695 -1.833 1.628 1.00 87.19 334 LYS A C 1
ATOM 2662 O O . LYS A 1 334 ? -18.773 -1.317 1.899 1.00 87.19 334 LYS A O 1
ATOM 2667 N N . LEU A 1 335 ? -16.710 -1.941 2.517 1.00 87.06 335 LEU A N 1
ATOM 2668 C CA . LEU A 1 335 ? -16.761 -1.348 3.852 1.00 87.06 335 LEU A CA 1
ATOM 2669 C C . LEU A 1 335 ? -16.850 0.184 3.786 1.00 87.06 335 LEU A C 1
ATOM 2671 O O . LEU A 1 335 ? -17.676 0.783 4.464 1.00 87.06 335 LEU A O 1
ATOM 2675 N N . LYS A 1 336 ? -16.027 0.829 2.948 1.00 86.19 336 LYS A N 1
ATOM 2676 C CA . LYS A 1 336 ? -16.019 2.294 2.783 1.00 86.19 336 LYS A CA 1
ATOM 2677 C C . LYS A 1 336 ? -17.289 2.828 2.125 1.00 86.19 336 LYS A C 1
ATOM 2679 O O . LYS A 1 336 ? -17.698 3.939 2.442 1.00 86.19 336 LYS A O 1
ATOM 2684 N N . SER A 1 337 ? -17.889 2.077 1.201 1.00 85.06 337 SER A N 1
ATOM 2685 C CA . SER A 1 337 ? -19.177 2.440 0.600 1.00 85.06 337 SER A CA 1
ATOM 2686 C C . SER A 1 337 ? -20.359 2.167 1.530 1.00 85.06 337 SER A C 1
ATOM 2688 O O . SER A 1 337 ? -21.444 2.687 1.276 1.00 85.06 337 SER A O 1
ATOM 2690 N N . GLY A 1 338 ? -20.172 1.388 2.600 1.00 81.75 338 GLY A N 1
ATOM 2691 C CA . GLY A 1 338 ? -21.248 0.957 3.487 1.00 81.75 338 GLY A CA 1
ATOM 2692 C C . GLY A 1 338 ? -22.180 -0.063 2.835 1.00 81.75 338 GLY A C 1
ATOM 2693 O O . GLY A 1 338 ? -23.379 -0.037 3.086 1.00 81.75 338 GLY A O 1
ATOM 2694 N N . ASP A 1 339 ? -21.655 -0.894 1.933 1.00 85.44 339 ASP A N 1
ATOM 2695 C CA . ASP A 1 339 ? -22.396 -2.007 1.319 1.00 85.44 339 ASP A CA 1
ATOM 2696 C C . ASP A 1 339 ? -22.232 -3.311 2.109 1.00 85.44 339 ASP A C 1
ATOM 2698 O O . ASP A 1 339 ? -22.835 -4.334 1.779 1.00 85.44 339 ASP A O 1
ATOM 2702 N N . LEU A 1 340 ? -21.349 -3.306 3.107 1.00 85.69 340 LEU A N 1
ATOM 2703 C CA . LEU A 1 340 ? -20.992 -4.479 3.876 1.00 85.69 340 LEU A CA 1
ATOM 2704 C C . LEU A 1 340 ? -20.876 -4.112 5.351 1.00 85.69 340 LEU A C 1
ATOM 2706 O O . LEU A 1 340 ? -20.126 -3.213 5.722 1.00 85.69 340 LEU A O 1
ATOM 2710 N N . ASP A 1 341 ? -21.627 -4.845 6.165 1.00 83.56 341 ASP A N 1
ATOM 2711 C CA . ASP A 1 341 ? -21.824 -4.529 7.577 1.00 83.56 341 ASP A CA 1
ATOM 2712 C C . ASP A 1 341 ? -20.919 -5.350 8.500 1.00 83.56 341 ASP A C 1
ATOM 2714 O O . ASP A 1 341 ? -20.618 -4.908 9.599 1.00 83.56 341 ASP A O 1
ATOM 2718 N N . GLU A 1 342 ? -20.478 -6.538 8.078 1.00 85.00 342 GLU A N 1
ATOM 2719 C CA . GLU A 1 342 ? -19.680 -7.447 8.908 1.00 85.00 342 GLU A CA 1
ATOM 2720 C C . GLU A 1 342 ? -18.455 -7.969 8.152 1.00 85.00 342 GLU A C 1
ATOM 2722 O O . GLU A 1 342 ? -18.577 -8.489 7.042 1.00 85.00 342 GLU A O 1
ATOM 2727 N N . VAL A 1 343 ? -17.272 -7.895 8.769 1.00 88.56 343 VAL A N 1
ATOM 2728 C CA . VAL A 1 343 ? -16.023 -8.414 8.194 1.00 88.56 343 VAL A CA 1
ATOM 2729 C C . VAL A 1 343 ? -15.303 -9.347 9.143 1.00 88.56 343 VAL A C 1
ATOM 2731 O O . VAL A 1 343 ? -14.918 -8.961 10.242 1.00 88.56 343 VAL A O 1
ATOM 2734 N N . LYS A 1 344 ? -14.983 -10.544 8.649 1.00 86.38 344 LYS A N 1
ATOM 2735 C CA . LYS A 1 344 ? -14.129 -11.508 9.340 1.00 86.38 344 LYS A CA 1
ATOM 2736 C C . LYS A 1 344 ? -12.675 -11.395 8.875 1.00 86.38 344 LYS A C 1
ATOM 2738 O O . LYS A 1 344 ? -12.401 -11.554 7.688 1.00 86.38 344 LYS A O 1
ATOM 2743 N N . VAL A 1 345 ? -11.759 -11.189 9.820 1.00 83.88 345 VAL A N 1
ATOM 2744 C CA . VAL A 1 345 ? -10.301 -11.159 9.617 1.00 83.88 345 VAL A CA 1
ATOM 2745 C C . VAL A 1 345 ? -9.665 -12.165 10.574 1.00 83.88 345 VAL A C 1
ATOM 2747 O O . VAL A 1 345 ? -9.626 -11.938 11.783 1.00 83.88 345 VAL A O 1
ATOM 2750 N N . GLY A 1 346 ? -9.210 -13.309 10.056 1.00 82.56 346 GLY A N 1
ATOM 2751 C CA . GLY A 1 346 ? -8.715 -14.419 10.881 1.00 82.56 346 GLY A CA 1
ATOM 2752 C C . GLY A 1 346 ? -9.711 -14.846 11.974 1.00 82.56 346 GLY A C 1
ATOM 2753 O O . GLY A 1 346 ? -10.842 -15.257 11.687 1.00 82.56 346 GLY A O 1
ATOM 2754 N N . ASP A 1 347 ? -9.282 -14.710 13.233 1.00 82.69 347 ASP A N 1
ATOM 2755 C CA . ASP A 1 347 ? -10.057 -15.013 14.445 1.00 82.69 347 ASP A CA 1
ATOM 2756 C C . ASP A 1 347 ? -10.912 -13.830 14.946 1.00 82.69 347 ASP A C 1
ATOM 2758 O O . ASP A 1 347 ? -11.592 -13.957 15.965 1.00 82.69 347 ASP A O 1
ATOM 2762 N N . LEU A 1 348 ? -10.935 -12.689 14.249 1.00 85.19 348 LEU A N 1
ATOM 2763 C CA . LEU A 1 348 ? -11.727 -11.497 14.591 1.00 85.19 348 LEU A CA 1
ATOM 2764 C C . LEU A 1 348 ? -12.889 -11.303 13.597 1.00 85.19 348 LEU A C 1
ATOM 2766 O O . LEU A 1 348 ? -12.751 -11.633 12.422 1.00 85.19 348 LEU A O 1
ATOM 2770 N N . SER A 1 349 ? -14.054 -10.836 14.061 1.00 88.00 349 SER A N 1
ATOM 2771 C CA . SER A 1 349 ? -15.191 -10.465 13.196 1.00 88.00 349 SER A CA 1
ATOM 2772 C C . SER A 1 349 ? -15.736 -9.129 13.645 1.00 88.00 349 SER A C 1
ATOM 2774 O O . SER A 1 349 ? -16.233 -9.008 14.757 1.00 88.00 349 SER A O 1
ATOM 2776 N N . PHE A 1 350 ? -15.590 -8.125 12.800 1.00 86.38 350 PHE A N 1
ATOM 2777 C CA . PHE A 1 350 ? -16.022 -6.768 13.063 1.00 86.38 350 PHE A CA 1
ATOM 2778 C C . PHE A 1 350 ? -17.442 -6.599 12.555 1.00 86.38 350 PHE A C 1
ATOM 2780 O O . PHE A 1 350 ? -17.657 -6.598 11.345 1.00 86.38 350 PHE A O 1
ATOM 2787 N N . ASP A 1 351 ? -18.382 -6.423 13.475 1.00 84.69 351 ASP A N 1
ATOM 2788 C CA . ASP A 1 351 ? -19.701 -5.893 13.157 1.00 84.69 351 ASP A CA 1
ATOM 2789 C C . ASP A 1 351 ? -19.628 -4.360 13.149 1.00 84.69 351 ASP A C 1
ATOM 2791 O O . ASP A 1 351 ? -19.277 -3.724 14.147 1.00 84.69 351 ASP A O 1
ATOM 2795 N N . CYS A 1 352 ? -19.887 -3.776 11.985 1.00 84.81 352 CYS A N 1
ATOM 2796 C CA . CYS A 1 352 ? -19.803 -2.346 11.731 1.00 84.81 352 CYS A CA 1
ATOM 2797 C C . CYS A 1 352 ? -21.154 -1.644 11.896 1.00 84.81 352 CYS A C 1
ATOM 2799 O O . CYS A 1 352 ? -21.209 -0.424 11.744 1.00 84.81 352 CYS A O 1
ATOM 2801 N N . ARG A 1 353 ? -22.242 -2.355 12.215 1.00 82.69 353 ARG A N 1
ATOM 2802 C CA . ARG A 1 353 ? -23.551 -1.727 12.428 1.00 82.69 353 ARG A CA 1
ATOM 2803 C C . ARG A 1 353 ? -23.512 -0.783 13.623 1.00 82.69 353 ARG A C 1
ATOM 2805 O O . ARG A 1 353 ? -22.923 -1.063 14.669 1.00 82.69 353 ARG A O 1
ATOM 2812 N N . LYS A 1 354 ? -24.138 0.380 13.467 1.00 75.50 354 LYS A N 1
ATOM 2813 C CA . LYS A 1 354 ? -24.335 1.331 14.555 1.00 75.50 354 LYS A CA 1
ATOM 2814 C C . LYS A 1 354 ? -25.555 0.883 15.343 1.00 75.50 354 LYS A C 1
ATOM 2816 O O . LYS A 1 354 ? -26.688 1.006 14.888 1.00 75.50 354 LYS A O 1
ATOM 2821 N N . TYR A 1 355 ? -25.304 0.368 16.534 1.00 65.56 355 TYR A N 1
ATOM 2822 C CA . TYR A 1 355 ? -26.356 0.117 17.500 1.00 65.56 355 TYR A CA 1
ATOM 2823 C C . TYR A 1 355 ? -26.711 1.443 18.162 1.00 65.56 355 TYR A C 1
ATOM 2825 O O . TYR A 1 355 ? -25.840 2.097 18.743 1.00 65.56 355 TYR A O 1
ATOM 2833 N N . ASP A 1 356 ? -27.976 1.850 18.044 1.00 52.00 356 ASP A N 1
ATOM 2834 C CA . ASP A 1 356 ? -28.527 2.972 18.800 1.00 52.00 356 ASP A CA 1
ATOM 2835 C C . ASP A 1 356 ? -28.564 2.561 20.268 1.00 52.00 356 ASP A C 1
ATOM 2837 O O . ASP A 1 356 ? -29.565 2.097 20.814 1.00 52.00 356 ASP A O 1
ATOM 2841 N N . VAL A 1 357 ? -27.420 2.701 20.923 1.00 48.53 357 VAL A N 1
ATOM 2842 C CA . VAL A 1 357 ? -27.382 2.708 22.365 1.00 48.53 357 VAL A CA 1
ATOM 2843 C C . VAL A 1 357 ? -28.135 3.965 22.771 1.00 48.53 357 VAL A C 1
ATOM 2845 O O . VAL A 1 357 ? -27.634 5.078 22.602 1.00 48.53 357 VAL A O 1
ATOM 2848 N N . VAL A 1 358 ? -29.350 3.792 23.290 1.00 38.56 358 VAL A N 1
ATOM 2849 C CA . VAL A 1 358 ? -30.071 4.835 24.022 1.00 38.56 358 VAL A CA 1
ATOM 2850 C C . VAL A 1 358 ? -29.246 5.128 25.273 1.00 38.56 358 VAL A C 1
ATOM 2852 O O . VAL A 1 358 ? -29.490 4.603 26.355 1.00 38.56 358 VAL A O 1
ATOM 2855 N N . SER A 1 359 ? -28.183 5.910 25.102 1.00 39.16 359 SER A N 1
ATOM 2856 C CA . SER A 1 359 ? -27.336 6.351 26.191 1.00 39.16 359 SER A CA 1
ATOM 2857 C C . SER A 1 359 ? -28.056 7.506 26.855 1.00 39.16 359 SER A C 1
ATOM 2859 O O . SER A 1 359 ? -27.810 8.677 26.569 1.00 39.16 359 SER A O 1
ATOM 2861 N N . SER A 1 360 ? -28.985 7.183 27.748 1.00 33.56 360 SER A N 1
ATOM 2862 C CA . SER A 1 360 ? -29.362 8.106 28.803 1.00 33.56 360 SER A CA 1
ATOM 2863 C C . SER A 1 360 ? -28.139 8.281 29.707 1.00 33.56 360 SER A C 1
ATOM 2865 O O . SER A 1 360 ? -28.026 7.647 30.754 1.00 33.56 360 SER A O 1
ATOM 2867 N N . TYR A 1 361 ? -27.194 9.128 29.286 1.00 36.44 361 TYR A N 1
ATOM 2868 C CA . TYR A 1 361 ? -26.219 9.739 30.179 1.00 36.44 361 TYR A CA 1
ATOM 2869 C C . TYR A 1 361 ? -26.996 10.665 31.119 1.00 36.44 361 TYR A C 1
ATOM 2871 O O . TYR A 1 361 ? -27.004 11.884 30.970 1.00 36.44 361 TYR A O 1
ATOM 2879 N N . THR A 1 362 ? -27.674 10.098 32.113 1.00 36.03 362 THR A N 1
ATOM 2880 C CA . THR A 1 362 ? -27.877 10.829 33.356 1.00 36.03 362 THR A CA 1
ATOM 2881 C C . THR A 1 362 ? -26.491 10.999 33.942 1.00 36.03 362 THR A C 1
ATOM 2883 O O . THR A 1 362 ? -25.916 10.051 34.478 1.00 36.03 362 THR A O 1
ATOM 2886 N N . ALA A 1 363 ? -25.918 12.188 33.755 1.00 35.25 363 ALA A N 1
ATOM 2887 C CA . ALA A 1 363 ? -24.764 12.624 34.512 1.00 35.25 363 ALA A CA 1
ATOM 2888 C C . ALA A 1 363 ? -25.100 12.390 35.986 1.00 35.25 363 ALA A C 1
ATOM 2890 O O . ALA A 1 363 ? -25.928 13.100 36.556 1.00 35.25 363 ALA A O 1
ATOM 2891 N N . TYR A 1 364 ? -24.520 11.351 36.587 1.00 37.25 364 TYR A N 1
ATOM 2892 C CA . TYR A 1 364 ? -24.539 11.244 38.032 1.00 37.25 364 TYR A CA 1
ATOM 2893 C C . TYR A 1 364 ? -23.858 12.520 38.529 1.00 37.25 364 TYR A C 1
ATOM 2895 O O . TYR A 1 364 ? -22.709 12.763 38.138 1.00 37.25 364 TYR A O 1
ATOM 2903 N N . PRO A 1 365 ? -24.541 13.377 39.313 1.00 36.00 365 PRO A N 1
ATOM 2904 C CA . PRO A 1 365 ? -23.858 14.484 39.953 1.00 36.00 365 PRO A CA 1
ATOM 2905 C C . PRO A 1 365 ? -22.685 13.869 40.701 1.00 36.00 365 PRO A C 1
ATOM 2907 O O . PRO A 1 365 ? -22.851 12.845 41.367 1.00 36.00 365 PRO A O 1
ATOM 2910 N N . ALA A 1 366 ? -21.495 14.434 40.508 1.00 40.72 366 ALA A N 1
ATOM 2911 C CA . ALA A 1 366 ? -20.291 13.983 41.174 1.00 40.72 366 ALA A CA 1
ATOM 2912 C C . ALA A 1 366 ? -20.533 14.049 42.686 1.00 40.72 366 ALA A C 1
ATOM 2914 O O . ALA A 1 366 ? -20.347 15.087 43.318 1.00 40.72 366 ALA A O 1
ATOM 2915 N N . ALA A 1 367 ? -20.982 12.939 43.265 1.00 40.66 367 ALA A N 1
ATOM 2916 C CA . ALA A 1 367 ? -20.976 12.722 44.689 1.00 40.66 367 ALA A CA 1
ATOM 2917 C C . ALA A 1 367 ? -19.511 12.493 45.050 1.00 40.66 367 ALA A C 1
ATOM 2919 O O . ALA A 1 367 ? -19.062 11.370 45.262 1.00 40.66 367 ALA A O 1
ATOM 2920 N N . TYR A 1 368 ? -18.751 13.588 45.095 1.00 41.38 368 TYR A N 1
ATOM 2921 C CA . TYR A 1 368 ? -17.628 13.696 46.004 1.00 41.38 368 TYR A CA 1
ATOM 2922 C C . TYR A 1 368 ? -18.220 13.554 47.404 1.00 41.38 368 TYR A C 1
ATOM 2924 O O . TYR A 1 368 ? -18.493 14.535 48.093 1.00 41.38 368 TYR A O 1
ATOM 2932 N N . GLY A 1 369 ? -18.473 12.310 47.807 1.00 40.25 369 GLY A N 1
ATOM 2933 C CA . GLY A 1 369 ? -18.504 11.966 49.208 1.00 40.25 369 GLY A CA 1
ATOM 2934 C C . GLY A 1 369 ? -17.139 12.363 49.731 1.00 40.25 369 GLY A C 1
ATOM 2935 O O . GLY A 1 369 ? -16.152 11.671 49.488 1.00 40.25 369 GLY A O 1
ATOM 2936 N N . GLN A 1 370 ? -17.067 13.524 50.383 1.00 40.72 370 GLN A N 1
ATOM 2937 C CA . GLN A 1 370 ? -15.985 13.770 51.314 1.00 40.72 370 GLN A CA 1
ATOM 2938 C C . GLN A 1 370 ? -15.920 12.523 52.204 1.00 40.72 370 GLN A C 1
ATOM 2940 O O . GLN A 1 370 ? -16.966 12.127 52.735 1.00 40.72 370 GLN A O 1
ATOM 2945 N N . PRO A 1 371 ? -14.758 11.859 52.344 1.00 51.16 371 PRO A N 1
ATOM 2946 C CA . PRO A 1 371 ? -14.630 10.853 53.384 1.00 51.16 371 PRO A CA 1
ATOM 2947 C C . PRO A 1 371 ? -15.064 11.529 54.692 1.00 51.16 371 PRO A C 1
ATOM 2949 O O . PRO A 1 371 ? -14.695 12.692 54.902 1.00 51.16 371 PRO A O 1
ATOM 2952 N N . PRO A 1 372 ? -15.906 10.881 55.518 1.00 49.75 372 PRO A N 1
ATOM 2953 C CA . PRO A 1 372 ? -16.405 11.493 56.739 1.00 49.75 372 PRO A CA 1
ATOM 2954 C C . PRO A 1 372 ? -15.211 12.045 57.508 1.00 49.75 372 PRO A C 1
ATOM 2956 O O . PRO A 1 372 ? -14.250 11.319 57.765 1.00 49.75 372 PRO A O 1
ATOM 2959 N N . ALA A 1 373 ? -15.240 13.350 57.786 1.00 46.00 373 ALA A N 1
ATOM 2960 C CA . ALA A 1 373 ? -14.184 14.013 58.525 1.00 46.00 373 ALA A CA 1
ATOM 2961 C C . ALA A 1 373 ? -14.020 13.273 59.855 1.00 46.00 373 ALA A C 1
ATOM 2963 O O . ALA A 1 373 ? -14.896 13.327 60.719 1.00 46.00 373 ALA A O 1
ATOM 2964 N N . TYR A 1 374 ? -12.921 12.532 59.992 1.00 44.06 374 TYR A N 1
ATOM 2965 C CA . TYR A 1 374 ? -12.542 11.929 61.255 1.00 44.06 374 TYR A CA 1
ATOM 2966 C C . TYR A 1 374 ? -12.307 13.086 62.219 1.00 44.06 374 TYR A C 1
ATOM 2968 O O . TYR A 1 374 ? -11.363 13.852 62.047 1.00 44.06 374 TYR A O 1
ATOM 2976 N N . ASN A 1 375 ? -13.227 13.269 63.162 1.00 51.06 375 ASN A N 1
ATOM 2977 C CA . ASN A 1 375 ? -13.149 14.302 64.178 1.00 51.06 375 ASN A CA 1
ATOM 2978 C C . ASN A 1 375 ? -12.443 13.684 65.399 1.00 51.06 375 ASN A C 1
ATOM 2980 O O . ASN A 1 375 ? -13.084 12.936 66.137 1.00 51.06 375 ASN A O 1
ATOM 2984 N N . PRO A 1 376 ? -11.138 13.931 65.627 1.00 49.56 376 PRO A N 1
ATOM 2985 C CA . PRO A 1 376 ? -10.370 13.258 66.679 1.00 49.56 376 PRO A CA 1
ATOM 2986 C C . PRO A 1 376 ? -10.732 13.707 68.109 1.00 49.56 376 PRO A C 1
ATOM 2988 O O . PRO A 1 376 ? -10.061 13.306 69.056 1.00 49.56 376 PRO A O 1
ATOM 2991 N N . TYR A 1 377 ? -11.787 14.511 68.290 1.00 49.81 377 TYR A N 1
ATOM 2992 C CA . TYR A 1 377 ? -12.192 15.086 69.579 1.00 49.81 377 TYR A CA 1
ATOM 2993 C C . TYR A 1 377 ? -13.588 14.663 70.055 1.00 49.81 377 TYR A C 1
ATOM 2995 O O . TYR A 1 377 ? -14.205 15.368 70.854 1.00 49.81 377 TYR A O 1
ATOM 3003 N N . SER A 1 378 ? -14.106 13.507 69.634 1.00 49.88 378 SER A N 1
ATOM 3004 C CA . SER A 1 378 ? -15.245 12.899 70.335 1.00 49.88 378 SER A CA 1
ATOM 3005 C C . SER A 1 378 ? -14.763 12.291 71.657 1.00 49.88 378 SER A C 1
ATOM 3007 O O . SER A 1 378 ? -14.490 11.095 71.755 1.00 49.88 378 SER A O 1
ATOM 3009 N N . VAL A 1 379 ? -14.609 13.148 72.666 1.00 59.22 379 VAL A N 1
ATOM 3010 C CA . VAL A 1 379 ? -14.412 12.747 74.061 1.00 59.22 379 VAL A CA 1
ATOM 3011 C C . VAL A 1 379 ? -15.637 11.924 74.485 1.00 59.22 379 VAL A C 1
ATOM 3013 O O . VAL A 1 379 ? -16.760 12.405 74.314 1.00 59.22 379 VAL A O 1
ATOM 3016 N N . PRO A 1 380 ? -15.473 10.706 75.028 1.00 57.59 380 PRO A N 1
ATOM 3017 C CA . PRO A 1 380 ? -16.591 9.952 75.577 1.00 57.59 380 PRO A CA 1
ATOM 3018 C C . PRO A 1 380 ? -17.201 10.742 76.737 1.00 57.59 380 PRO A C 1
ATOM 3020 O O . PRO A 1 380 ? -16.528 11.008 77.734 1.00 57.59 380 PRO A O 1
ATOM 3023 N N . SER A 1 381 ? -18.467 11.143 76.616 1.00 65.38 381 SER A N 1
ATOM 3024 C CA . SER A 1 381 ? -19.215 11.673 77.754 1.00 65.38 381 SER A CA 1
ATOM 3025 C C . SER A 1 381 ? -19.285 10.586 78.827 1.00 65.38 381 SER A C 1
ATOM 3027 O O . SER A 1 381 ? -19.777 9.487 78.573 1.00 65.38 381 SER A O 1
ATOM 3029 N N . ALA A 1 382 ? -18.736 10.881 80.006 1.00 65.31 382 ALA A N 1
ATOM 3030 C CA . ALA A 1 382 ? -18.779 9.990 81.156 1.00 65.31 382 ALA A CA 1
ATOM 3031 C C . ALA A 1 382 ? -20.238 9.626 81.505 1.00 65.31 382 ALA A C 1
ATOM 3033 O O . ALA A 1 382 ? -21.123 10.478 81.376 1.00 65.31 382 ALA A O 1
ATOM 3034 N N . PRO A 1 383 ? -20.509 8.384 81.945 1.00 64.75 383 PRO A N 1
ATOM 3035 C CA . PRO A 1 383 ? -21.846 7.992 82.362 1.00 64.75 383 PRO A CA 1
ATOM 3036 C C . PRO A 1 383 ? -22.291 8.800 83.596 1.00 64.75 383 PRO A C 1
ATOM 3038 O O . PRO A 1 383 ? -21.457 9.145 84.440 1.00 64.75 383 PRO A O 1
ATOM 3041 N N . PRO A 1 384 ? -23.592 9.119 83.713 1.00 62.28 384 PRO A N 1
ATOM 3042 C CA . PRO A 1 384 ? -24.122 9.878 84.839 1.00 62.28 384 PRO A CA 1
ATOM 3043 C C . PRO A 1 384 ? -23.908 9.122 86.156 1.00 62.28 384 PRO A C 1
ATOM 3045 O O . PRO A 1 384 ? -24.142 7.917 86.238 1.00 62.28 384 PRO A O 1
ATOM 3048 N N . ALA A 1 385 ? -23.458 9.846 87.182 1.00 58.44 385 ALA A N 1
ATOM 3049 C CA . ALA A 1 385 ? -23.281 9.322 88.529 1.00 58.44 385 ALA A CA 1
ATOM 3050 C C . ALA A 1 385 ? -24.632 8.877 89.115 1.00 58.44 385 ALA A C 1
ATOM 3052 O O . ALA A 1 385 ? -25.574 9.667 89.198 1.00 58.44 385 ALA A O 1
ATOM 3053 N N . ASP A 1 386 ? -24.708 7.610 89.516 1.00 56.09 386 ASP A N 1
ATOM 3054 C 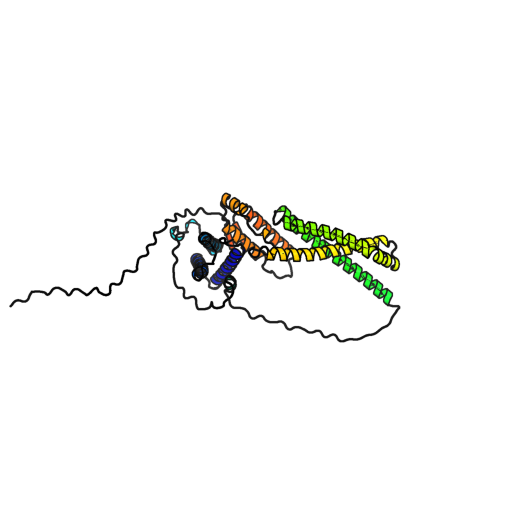CA . ASP A 1 386 ? -25.869 7.005 90.162 1.00 56.09 386 ASP A CA 1
ATOM 3055 C C . ASP A 1 386 ? -25.959 7.493 91.618 1.00 56.09 386 ASP A C 1
ATOM 3057 O O . ASP A 1 386 ? -25.153 7.128 92.475 1.00 56.09 386 ASP A O 1
ATOM 3061 N N . SER A 1 387 ? -26.922 8.369 91.905 1.00 57.50 387 SER A N 1
ATOM 3062 C CA . SER A 1 387 ? -27.186 8.930 93.236 1.00 57.50 387 SER A CA 1
ATOM 3063 C C . SER A 1 387 ? -28.066 8.009 94.090 1.00 57.50 387 SER A C 1
ATOM 3065 O O . SER A 1 387 ? -29.056 8.433 94.688 1.00 57.50 387 SER A O 1
ATOM 3067 N N . ARG A 1 388 ? -27.700 6.726 94.171 1.00 55.47 388 ARG A N 1
ATOM 3068 C CA . ARG A 1 388 ? -28.402 5.718 94.979 1.00 55.47 388 ARG A CA 1
ATOM 3069 C C . ARG A 1 388 ? -27.511 5.046 96.015 1.00 55.47 388 ARG A C 1
ATOM 3071 O O . ARG A 1 388 ? -27.475 3.830 96.081 1.00 55.47 388 ARG A O 1
ATOM 3078 N N . PHE A 1 389 ? -26.866 5.821 96.880 1.00 51.25 389 PHE A N 1
ATOM 3079 C CA . PHE A 1 389 ? -26.495 5.338 98.214 1.00 51.25 389 PHE A CA 1
ATOM 3080 C C . PHE A 1 389 ? -26.589 6.490 99.214 1.00 51.25 389 PHE A C 1
ATOM 3082 O O . PHE A 1 389 ? -25.679 7.304 99.339 1.00 51.25 389 PHE A O 1
ATOM 3089 N N . GLY A 1 390 ? -27.732 6.560 99.895 1.00 49.66 390 GLY A N 1
ATOM 3090 C CA . GLY A 1 390 ? -27.864 7.223 101.183 1.00 49.66 390 GLY A CA 1
ATOM 3091 C C . GLY A 1 390 ? -28.054 6.152 102.248 1.00 49.66 390 GLY A C 1
ATOM 3092 O O . GLY A 1 390 ? -29.019 5.395 102.153 1.00 49.66 390 GLY A O 1
ATOM 3093 N N . ILE A 1 391 ? -27.131 6.104 103.210 1.00 51.41 391 ILE A N 1
ATOM 3094 C CA . ILE A 1 391 ? -27.358 5.786 104.628 1.00 51.41 391 ILE A CA 1
ATOM 3095 C C . ILE A 1 391 ? -26.418 6.687 105.421 1.00 51.41 391 ILE A C 1
ATOM 3097 O O . ILE A 1 391 ? -25.213 6.695 105.076 1.00 51.41 391 ILE A O 1
#

Secondary structure (DSSP, 8-state):
--BS--HHHHHHHHHHHHHHHHHHHHTT---HHHHHHHHHHHHHHHHHHS--TTB-HHHHHHHHHHHHHHHHHSHHHHTS-GGGS-GGGSS-----------S-------TTHHHH-SSPPPP-PPPPP-------------TTTHHHHHHHHHHHHHHHHHHHHHHHHHHHHHHHHHHHHHHHTTSSHHHHHHHHHHHHHHHHHHHHHHHHHHHHHHHHHHHHTT-S-HHHHHHHHHHHHHHHHHHHHHHHHHHHHHHHHHHH-TTSSSTTSHHHHPPPHHHHHHHHHTTB-HHHHHHHHHHHHHHHHS---TTS-HHHHHHHHHHHHHHHHHHHHT---EEEETTEEEE-B----------------PPP---TT-PPPPPPP------